Protein 5EL3 (pdb70)

Solvent-accessible surface area: 26254 Å² total

Radius of gyration: 23.72 Å; Cα contacts (8 Å, |Δi|>4): 677; chains: 4; bounding box: 62×64×63 Å

Secondary structure (DSSP, 8-state):
--EEEEEE--TTTSTTS-HHHHHH-TTS-HHHHHHHHHT---EESTT---HHHHHHHHHHT-GGGGGGGSPSEEEEEE-S-HHHHHH--HHHHHHGGGSS-S--/--TT---EEEEEE--TTT-TTS-HHHHHH-TTT-HHHHHHHHHT---EESTT---HHHHHHHHHHT-GGGGGGGSPSEEEEEE-S-HHHHHH--HHHHHHGGGGS----/--TT---EEEEEE--TTT-TTS-HHHHHH-GGGHHHHHHHHHHT---EESTT---HHHHHHHHHHT-GGGGGGGSPSEEEEEE-S-HHHHHH--HHHHHHHHHTSSS--/--TT---EEEEEE--TTSSSS--HHHHHH-GGGHHHHHHHHHHT---EESTT---HHHHHHHHHH--GGGGGGGSPSEEEEEE-S-HHHHHH--HHHHHHGGGSS----

Foldseek 3Di:
DKDKDKDAQPCVVPVPADLVCLCLDPVRCRVVVLCVVLQKDAWFEAPSPDNVVLVVLCVVPDPVNVRNPHHTTDMIMHDDPVVSRVSSVVSVVVCVVSRDDPDD/DDQAAKKDKDKDAQPCVVPVPDDLPCVCCPPVCVPVVVLCVVLVKHAWFEAPSPPNVVLVVLCVVPDPVNVRNPHHITDMIMHMGRVVSRVVSCSSVVVCVVSRDDDPD/DDQADKKDKDKDAQPCVVPVPFDLVCLCQDDVRVNVVVLCVVLVKHAWFEAPSDDNVVLVVLCVVPDPVNVRNHHHTIDMIMHMGRPVSRVVSVVSVVVVVVSSPRDND/DDQFDKKDKDWAAQDPPPDPDADLVCVCQDDVRVNVVVLCVVLVKDDKFEAPSPDNVVLVVLCVVPDPVNVRNPHHITDMIMHMGRVVSRVRSVSSVVVCVVSRDGDDD

GO terms:
  GO:0003723 RNA binding (F, IDA)
  GO:0005654 nucleoplasm (C, TAS)
  GO:0005515 protein binding (F, IPI)
  GO:0005654 nucleoplasm (C, IDA)
  GO:0042802 identical protein binding (F, IDA)
  GO:0032991 protein-containing complex (C, IDA)
  GO:0005634 nucleus (C, IMP)
  GO:0003723 RNA binding (F, HDA)
  GO:0019904 protein domain specific binding (F, IPI)

Structure (mmCIF, N/CA/C/O backbone):
data_5EL3
#
_entry.id   5EL3
#
_cell.length_a   57.120
_cell.length_b   85.920
_cell.length_c   59.070
_cell.angle_alpha   90.000
_cell.angle_beta   117.230
_cell.angle_gamma   90.000
#
_symmetry.space_group_name_H-M   'P 1 21 1'
#
loop_
_entity.id
_entity.type
_entity.pdbx_description
1 polymer 'KH domain-containing, RNA-binding, signal transduction-associated protein 3'
2 non-polymer 'SULFATE ION'
3 water water
#
loop_
_atom_site.group_PDB
_atom_site.id
_atom_site.type_symbol
_atom_site.label_atom_id
_atom_site.label_alt_id
_atom_site.label_comp_id
_atom_site.label_asym_id
_atom_site.label_entity_id
_atom_site.label_seq_id
_atom_site.pdbx_PDB_ins_code
_atom_site.Cartn_x
_atom_site.Cartn_y
_atom_site.Cartn_z
_atom_site.occupancy
_atom_site.B_iso_or_equiv
_atom_site.auth_seq_id
_atom_site.auth_comp_id
_atom_site.auth_asym_id
_atom_site.auth_atom_id
_atom_site.pdbx_PDB_model_num
ATOM 1 N N . ASN A 1 6 ? 5.921 54.599 -3.240 1.00 31.68 53 ASN A N 1
ATOM 2 C CA . ASN A 1 6 ? 4.765 53.821 -2.655 1.00 39.90 53 ASN A CA 1
ATOM 3 C C . ASN A 1 6 ? 5.085 52.987 -1.421 1.00 24.95 53 ASN A C 1
ATOM 4 O O . ASN A 1 6 ? 6.157 52.396 -1.318 1.00 26.97 53 ASN A O 1
ATOM 17 N N . LYS A 1 8 ? 3.172 50.492 2.033 1.00 17.17 55 LYS A N 1
ATOM 18 C CA . LYS A 1 8 ? 2.059 49.774 2.599 1.00 17.94 55 LYS A CA 1
ATOM 19 C C . LYS A 1 8 ? 1.795 50.317 3.994 1.00 17.73 55 LYS A C 1
ATOM 20 O O . LYS A 1 8 ? 2.721 50.580 4.798 1.00 20.21 55 LYS A O 1
ATOM 26 N N . LEU A 1 9 ? 0.508 50.472 4.286 1.00 16.70 56 LEU A N 1
ATOM 27 C CA . LEU A 1 9 ? 0.022 50.632 5.648 1.00 16.08 56 LEU A CA 1
ATOM 28 C C . LEU A 1 9 ? -0.999 49.588 5.966 1.00 18.72 56 LEU A C 1
ATOM 29 O O . LEU A 1 9 ? -1.740 49.115 5.098 1.00 18.34 56 LEU A O 1
ATOM 34 N N . GLY A 1 10 ? -1.054 49.260 7.256 1.00 16.54 57 GLY A N 1
ATOM 35 C CA . GLY A 1 10 ? -2.038 48.325 7.791 1.00 17.33 57 GLY A CA 1
ATOM 36 C C . GLY A 1 10 ? -2.519 48.774 9.149 1.00 19.28 57 GLY A C 1
ATOM 37 O O . GLY A 1 10 ? -1.708 49.235 10.003 1.00 19.70 57 GLY A O 1
ATOM 38 N N . GLN A 1 11 ? -3.821 48.655 9.418 1.00 15.38 58 GLN A N 1
ATOM 39 C CA . GLN A 1 11 ? -4.367 49.042 10.696 1.00 16.42 58 GLN A CA 1
ATOM 40 C C . GLN A 1 11 ? -5.521 48.113 11.067 1.00 16.01 58 GLN A C 1
ATOM 41 O O . GLN A 1 11 ? -6.499 47.988 10.278 1.00 17.00 58 GLN A O 1
ATOM 47 N N . LYS A 1 12 ? -5.384 47.493 12.194 1.00 15.58 59 LYS A N 1
ATOM 48 C CA . LYS A 1 12 ? -6.485 46.734 12.778 1.00 16.33 59 LYS A CA 1
ATOM 49 C C . LYS A 1 12 ? -7.473 47.628 13.411 1.00 14.60 59 LYS A C 1
ATOM 50 O O . LYS A 1 12 ? -7.139 48.584 14.164 1.00 18.51 59 LYS A O 1
ATOM 56 N N . VAL A 1 13 ? -8.771 47.313 13.235 1.00 15.75 60 VAL A N 1
ATOM 57 C CA . VAL A 1 13 ? -9.855 48.015 13.894 1.00 14.17 60 VAL A CA 1
ATOM 58 C C . VAL A 1 13 ? -10.750 46.971 14.644 1.00 14.67 60 VAL A C 1
ATOM 59 O O . VAL A 1 13 ? -11.345 46.091 14.027 1.00 16.10 60 VAL A O 1
ATOM 63 N N . LEU A 1 14 ? -10.812 47.098 15.951 1.00 19.38 61 LEU A N 1
ATOM 64 C CA . LEU A 1 14 ? -11.538 46.115 16.772 1.00 17.00 61 LEU A CA 1
ATOM 65 C C . LEU A 1 14 ? -12.985 46.073 16.414 1.00 19.82 61 LEU A C 1
ATOM 66 O O . LEU A 1 14 ? -13.621 47.130 16.338 1.00 20.22 61 LEU A O 1
ATOM 71 N N . ILE A 1 15 ? -13.545 44.855 16.249 1.00 18.52 62 ILE A N 1
ATOM 72 C CA . ILE A 1 15 ? -14.971 44.660 16.202 1.00 18.73 62 ILE A CA 1
ATOM 73 C C . ILE A 1 15 ? -15.353 44.301 17.670 1.00 21.09 62 ILE A C 1
ATOM 74 O O . ILE A 1 15 ? -14.875 43.294 18.214 1.00 21.77 62 ILE A O 1
ATOM 79 N N . PRO A 1 16 ? -16.118 45.181 18.378 1.00 19.18 63 PRO A N 1
ATOM 80 C CA . PRO A 1 16 ? -16.230 45.117 19.835 1.00 21.24 63 PRO A CA 1
ATOM 81 C C . PRO A 1 16 ? -17.215 44.075 20.292 1.00 21.96 63 PRO A C 1
ATOM 82 O O . PRO A 1 16 ? -18.241 44.389 20.926 1.00 19.49 63 PRO A O 1
ATOM 86 N N . VAL A 1 17 ? -16.865 42.818 20.049 1.00 21.52 64 VAL A N 1
ATOM 87 C CA . VAL A 1 17 ? -17.748 41.681 20.350 1.00 22.12 64 VAL A CA 1
ATOM 88 C C . VAL A 1 17 ? -17.941 41.559 21.846 1.00 24.29 64 VAL A C 1
ATOM 89 O O . VAL A 1 17 ? -19.078 41.372 22.273 1.00 25.68 64 VAL A O 1
ATOM 93 N N . LYS A 1 18 ? -16.900 41.689 22.647 1.00 24.84 65 LYS A N 1
ATOM 94 C CA . LYS A 1 18 ? -17.033 41.521 24.101 1.00 24.06 65 LYS A CA 1
ATOM 95 C C . LYS A 1 18 ? -17.938 42.529 24.695 1.00 22.66 65 LYS A C 1
ATOM 96 O O . LYS A 1 18 ? -18.779 42.215 25.587 1.00 28.50 65 LYS A O 1
ATOM 102 N N . GLN A 1 19 ? -17.828 43.737 24.177 1.00 24.39 66 GLN A N 1
ATOM 103 C CA . GLN A 1 19 ? -18.653 44.811 24.667 1.00 22.84 66 GLN A CA 1
ATOM 104 C C . GLN A 1 19 ? -20.120 44.690 24.277 1.00 25.94 66 GLN A C 1
ATOM 105 O O . GLN A 1 19 ? -20.983 45.036 25.080 1.00 25.29 66 GLN A O 1
ATOM 111 N N . PHE A 1 20 ? -20.394 44.105 23.092 1.00 23.30 67 PHE A N 1
ATOM 112 C CA . PHE A 1 20 ? -21.746 43.958 22.544 1.00 18.23 67 PHE A CA 1
ATOM 113 C C . PHE A 1 20 ? -21.912 42.566 21.994 1.00 24.68 67 PHE A C 1
ATOM 114 O O . PHE A 1 20 ? -21.978 42.354 20.767 1.00 21.11 67 PHE A O 1
ATOM 122 N N . PRO A 1 21 ? -22.022 41.569 22.875 1.00 20.44 68 PRO A N 1
ATOM 123 C CA . PRO A 1 21 ? -21.950 40.169 22.430 1.00 24.17 68 PRO A CA 1
ATOM 124 C C . PRO A 1 21 ? -23.150 39.646 21.669 1.00 22.09 68 PRO A C 1
ATOM 125 O O . PRO A 1 21 ? -23.093 38.569 21.079 1.00 31.46 68 PRO A O 1
ATOM 129 N N . LYS A 1 22 ? -24.239 40.401 21.673 1.00 25.09 69 LYS A N 1
ATOM 130 C CA . LYS A 1 22 ? -25.430 40.029 20.940 1.00 25.68 69 LYS A CA 1
ATOM 131 C C . LYS A 1 22 ? -25.599 40.736 19.590 1.00 23.21 69 LYS A C 1
ATOM 132 O O . LYS A 1 22 ? -26.515 40.385 18.848 1.00 26.35 69 LYS A O 1
ATOM 138 N N . PHE A 1 23 ? -24.738 41.703 19.255 1.00 17.29 70 PHE A N 1
ATOM 139 C CA . PHE A 1 23 ? -24.967 42.475 18.037 1.00 19.36 70 PHE A CA 1
ATOM 140 C C . PHE A 1 23 ? -24.300 41.773 16.866 1.00 18.54 70 PHE A C 1
ATOM 141 O O . PHE A 1 23 ? -23.127 41.408 16.981 1.00 18.20 70 PHE A O 1
ATOM 149 N N . ASN A 1 24 ? -24.999 41.623 15.748 1.00 17.53 71 ASN A N 1
ATOM 150 C CA . ASN A 1 24 ? -24.436 40.967 14.597 1.00 17.71 71 ASN A CA 1
ATOM 151 C C . ASN A 1 24 ? -23.563 41.939 13.791 1.00 15.40 71 ASN A C 1
ATOM 152 O O . ASN A 1 24 ? -23.950 42.451 12.738 1.00 16.16 71 ASN A O 1
ATOM 157 N N . PHE A 1 25 ? -22.334 42.150 14.252 1.00 15.96 72 PHE A N 1
ATOM 158 C CA . PHE A 1 25 ? -21.381 42.970 13.533 1.00 16.55 72 PHE A CA 1
ATOM 159 C C . PHE A 1 25 ? -21.018 42.501 12.110 1.00 15.08 72 PHE A C 1
ATOM 160 O O . PHE A 1 25 ? -20.887 43.322 11.214 1.00 15.11 72 PHE A O 1
ATOM 168 N N . VAL A 1 26 ? -20.863 41.210 11.976 1.00 14.97 73 VAL A N 1
ATOM 169 C CA . VAL A 1 26 ? -20.472 40.634 10.686 1.00 15.03 73 VAL A CA 1
ATOM 170 C C . VAL A 1 26 ? -21.593 40.925 9.695 1.00 15.98 73 VAL A C 1
ATOM 171 O O . VAL A 1 26 ? -21.358 41.452 8.632 1.00 17.08 73 VAL A O 1
ATOM 175 N N . GLY A 1 27 ? -22.848 40.708 10.100 1.00 16.41 74 GLY A N 1
ATOM 176 C CA . GLY A 1 27 ? -23.961 41.034 9.211 1.00 16.25 74 GLY A CA 1
ATOM 177 C C . GLY A 1 27 ? -24.083 42.527 8.883 1.00 16.20 74 GLY A C 1
ATOM 178 O O . GLY A 1 27 ? -24.461 42.910 7.755 1.00 18.51 74 GLY A O 1
ATOM 179 N N . LYS A 1 28 ? -23.767 43.366 9.840 1.00 16.75 75 LYS A N 1
ATOM 180 C CA . LYS A 1 28 ? -23.727 44.825 9.644 1.00 16.85 75 LYS A CA 1
ATOM 181 C C . LYS A 1 28 ? -22.658 45.222 8.630 1.00 15.91 75 LYS A C 1
ATOM 182 O O . LYS A 1 28 ? -22.883 46.051 7.738 1.00 17.32 75 LYS A O 1
ATOM 188 N N . LEU A 1 29 ? -21.490 44.618 8.747 1.00 16.65 76 LEU A N 1
ATOM 189 C CA . LEU A 1 29 ? -20.370 44.888 7.864 1.00 14.94 76 LEU A CA 1
ATOM 190 C C . LEU A 1 29 ? -20.599 44.431 6.458 1.00 16.81 76 LEU A C 1
ATOM 191 O O . LEU A 1 29 ? -20.260 45.120 5.492 1.00 17.84 76 LEU A O 1
ATOM 196 N N . LEU A 1 30 ? -21.181 43.257 6.324 1.00 14.39 77 LEU A N 1
ATOM 197 C CA . LEU A 1 30 ? -21.423 42.661 5.017 1.00 17.80 77 LEU A CA 1
ATOM 198 C C . LEU A 1 30 ? -22.668 43.157 4.330 1.00 17.54 77 LEU A C 1
ATOM 199 O O . LEU A 1 30 ? -22.761 43.144 3.094 1.00 18.20 77 LEU A O 1
ATOM 204 N N . GLY A 1 31 ? -23.652 43.600 5.116 1.00 17.13 78 GLY A N 1
ATOM 205 C CA . GLY A 1 31 ? -24.945 43.934 4.560 1.00 22.12 78 GLY A CA 1
ATOM 206 C C . GLY A 1 31 ? -25.731 42.682 4.142 1.00 19.89 78 GLY A C 1
ATOM 207 O O . GLY A 1 31 ? -25.225 41.554 4.114 1.00 23.67 78 GLY A O 1
ATOM 208 N N . PRO A 1 32 ? -27.009 42.883 3.813 1.00 22.68 79 PRO A N 1
ATOM 209 C CA . PRO A 1 32 ? -27.848 41.737 3.509 1.00 32.04 79 PRO A CA 1
ATOM 210 C C . PRO A 1 32 ? -27.426 40.964 2.250 1.00 37.86 79 PRO A C 1
ATOM 211 O O . PRO A 1 32 ? -27.670 39.760 2.174 1.00 31.62 79 PRO A O 1
ATOM 215 N N . ARG A 1 33 ? -26.715 41.600 1.318 1.00 21.20 80 ARG A N 1
ATOM 216 C CA . ARG A 1 33 ? -26.254 40.901 0.106 1.00 21.01 80 ARG A CA 1
ATOM 217 C C . ARG A 1 33 ? -24.803 40.365 0.131 1.00 19.16 80 ARG A C 1
ATOM 218 O O . ARG A 1 33 ? -24.305 39.787 -0.859 1.00 22.85 80 ARG A O 1
ATOM 226 N N . GLY A 1 34 ? -24.100 40.619 1.248 1.00 17.68 81 GLY A N 1
ATOM 227 C CA . GLY A 1 34 ? -22.710 40.331 1.384 1.00 16.82 81 GLY A CA 1
ATOM 228 C C . GLY A 1 34 ? -21.731 41.262 0.718 1.00 20.14 81 GLY A C 1
ATOM 229 O O . GLY A 1 34 ? -20.550 40.954 0.712 1.00 18.84 81 GLY A O 1
ATOM 230 N N . ASN A 1 35 ? -22.215 42.370 0.150 1.00 18.61 82 ASN A N 1
ATOM 231 C CA . ASN A 1 35 ? -21.424 43.258 -0.687 1.00 19.79 82 ASN A CA 1
ATOM 232 C C . ASN A 1 35 ? -20.820 44.474 -0.041 1.00 17.23 82 ASN A C 1
ATOM 233 O O . ASN A 1 35 ? -20.015 45.224 -0.632 1.00 18.68 82 ASN A O 1
ATOM 238 N N . SER A 1 36 ? -21.247 44.758 1.191 1.00 16.86 83 SER A N 1
ATOM 239 C CA . SER A 1 36 ? -21.109 46.113 1.705 1.00 17.74 83 SER A CA 1
ATOM 240 C C . SER A 1 36 ? -19.646 46.473 2.025 1.00 16.20 83 SER A C 1
ATOM 241 O O . SER A 1 36 ? -19.192 47.579 1.773 1.00 17.49 83 SER A O 1
ATOM 244 N N . LEU A 1 37 ? -18.899 45.527 2.585 1.00 16.03 84 LEU A N 1
ATOM 245 C CA . LEU A 1 37 ? -17.526 45.788 3.003 1.00 15.61 84 LEU A CA 1
ATOM 246 C C . LEU A 1 37 ? -16.661 45.859 1.695 1.00 16.22 84 LEU A C 1
ATOM 247 O O . LEU A 1 37 ? -15.768 46.727 1.569 1.00 17.26 84 LEU A O 1
ATOM 252 N N . LYS A 1 38 ? -16.910 44.980 0.746 1.00 15.72 85 LYS A N 1
ATOM 253 C CA . LYS A 1 38 ? -16.238 45.012 -0.548 1.00 17.67 85 LYS A CA 1
ATOM 254 C C . LYS A 1 38 ? -16.457 46.354 -1.286 1.00 17.08 85 LYS A C 1
ATOM 255 O O . LYS A 1 38 ? -15.522 47.006 -1.831 1.00 17.86 85 LYS A O 1
ATOM 261 N N . ARG A 1 39 ? -17.678 46.852 -1.185 1.00 15.89 86 ARG A N 1
ATOM 262 C CA . ARG A 1 39 ? -17.957 48.172 -1.770 1.00 19.56 86 ARG A CA 1
ATOM 263 C C . ARG A 1 39 ? -17.240 49.315 -1.032 1.00 15.09 86 ARG A C 1
ATOM 264 O O . ARG A 1 39 ? -16.681 50.240 -1.645 1.00 17.23 86 ARG A O 1
ATOM 272 N N . LEU A 1 40 ? -17.247 49.244 0.299 1.00 16.34 87 LEU A N 1
ATOM 273 C CA . LEU A 1 40 ? -16.615 50.283 1.111 1.00 17.10 87 LEU A CA 1
ATOM 274 C C . LEU A 1 40 ? -15.096 50.343 0.885 1.00 18.47 87 LEU A C 1
ATOM 275 O O . LEU A 1 40 ? -14.502 51.415 0.822 1.00 17.95 87 LEU A O 1
ATOM 280 N N . GLN A 1 41 ? -14.464 49.179 0.695 1.00 15.12 88 GLN A N 1
ATOM 281 C CA . GLN A 1 41 ? -13.035 49.155 0.441 1.00 15.83 88 GLN A CA 1
ATOM 282 C C . GLN A 1 41 ? -12.752 49.896 -0.881 1.00 16.10 88 GLN A C 1
ATOM 283 O O . GLN A 1 41 ? -11.807 50.680 -1.000 1.00 17.11 88 GLN A O 1
ATOM 289 N N . GLU A 1 42 ? -13.596 49.678 -1.902 1.00 16.53 89 GLU A N 1
ATOM 290 C CA . GLU A 1 42 ? -13.406 50.346 -3.168 1.00 16.91 89 GLU A CA 1
ATOM 291 C C . GLU A 1 42 ? -13.667 51.869 -3.079 1.00 18.61 89 GLU A C 1
ATOM 292 O O . GLU A 1 42 ? -12.950 52.648 -3.668 1.00 21.30 89 GLU A O 1
ATOM 298 N N . GLU A 1 43 ? -14.675 52.243 -2.327 1.00 16.98 90 GLU A N 1
ATOM 299 C CA . GLU A 1 43 ? -14.985 53.663 -2.129 1.00 22.49 90 GLU A CA 1
ATOM 300 C C . GLU A 1 43 ? -13.851 54.420 -1.438 1.00 20.37 90 GLU A C 1
ATOM 301 O O . GLU A 1 43 ? -13.666 55.634 -1.681 1.00 19.10 90 GLU A O 1
ATOM 307 N N . THR A 1 44 ? -13.118 53.741 -0.547 1.00 18.16 91 THR A N 1
ATOM 308 C CA . THR A 1 44 ? -12.037 54.367 0.208 1.00 15.77 91 THR A CA 1
ATOM 309 C C . THR A 1 44 ? -10.641 54.071 -0.325 1.00 16.47 91 THR A C 1
ATOM 310 O O . THR A 1 44 ? -9.602 54.566 0.181 1.00 18.84 91 THR A O 1
ATOM 314 N N . LEU A 1 45 ? -10.561 53.261 -1.384 1.00 16.47 92 LEU A N 1
ATOM 315 C CA . LEU A 1 45 ? -9.300 52.890 -2.041 1.00 16.55 92 LEU A CA 1
ATOM 316 C C . LEU A 1 45 ? -8.365 52.103 -1.116 1.00 17.11 92 LEU A C 1
ATOM 317 O O . LEU A 1 45 ? -7.154 52.240 -1.164 1.00 19.68 92 LEU A O 1
ATOM 322 N N . THR A 1 46 ? -8.969 51.221 -0.347 1.00 15.89 93 THR A N 1
ATOM 323 C CA . THR A 1 46 ? -8.268 50.360 0.601 1.00 16.20 93 THR A CA 1
ATOM 324 C C . THR A 1 46 ? -8.639 48.924 0.339 1.00 15.88 93 THR A C 1
ATOM 325 O O . THR A 1 46 ? -9.492 48.642 -0.513 1.00 16.38 93 THR A O 1
ATOM 329 N N . LYS A 1 47 ? -8.070 48.034 1.165 1.00 16.22 94 LYS A N 1
ATOM 330 C CA . LYS A 1 47 ? -8.498 46.656 1.235 1.00 16.85 94 LYS A CA 1
ATOM 331 C C . LYS A 1 47 ? -8.894 46.369 2.649 1.00 17.13 94 LYS A C 1
ATOM 332 O O . LYS A 1 47 ? -8.099 46.658 3.562 1.00 18.73 94 LYS A O 1
ATOM 346 N N A SER A 1 49 ? -10.551 43.431 5.357 0.54 18.27 96 SER A N 1
ATOM 347 N N B SER A 1 49 ? -10.610 43.477 5.402 0.46 15.15 96 SER A N 1
ATOM 348 C CA A SER A 1 49 ? -10.795 41.999 5.576 0.54 21.17 96 SER A CA 1
ATOM 349 C CA B SER A 1 49 ? -10.822 42.104 5.669 0.46 13.76 96 SER A CA 1
ATOM 350 C C A SER A 1 49 ? -11.196 41.791 7.027 0.54 16.64 96 SER A C 1
ATOM 351 C C B SER A 1 49 ? -11.237 41.845 7.053 0.46 15.88 96 SER A C 1
ATOM 352 O O A SER A 1 49 ? -10.710 42.487 7.893 0.54 19.96 96 SER A O 1
ATOM 353 O O B SER A 1 49 ? -10.715 42.488 7.908 0.46 17.81 96 SER A O 1
ATOM 358 N N . ILE A 1 50 ? -12.129 40.886 7.257 1.00 15.69 97 ILE A N 1
ATOM 359 C CA . ILE A 1 50 ? -12.553 40.526 8.577 1.00 16.15 97 ILE A CA 1
ATOM 360 C C . ILE A 1 50 ? -11.699 39.316 8.997 1.00 15.02 97 ILE A C 1
ATOM 361 O O . ILE A 1 50 ? -11.688 38.263 8.334 1.00 17.38 97 ILE A O 1
ATOM 366 N N . LEU A 1 51 ? -10.955 39.507 10.107 1.00 14.61 98 LEU A N 1
ATOM 367 C CA . LEU A 1 51 ? -9.924 38.581 10.575 1.00 16.00 98 LEU A CA 1
ATOM 368 C C . LEU A 1 51 ? -10.076 38.397 12.086 1.00 15.23 98 LEU A C 1
ATOM 369 O O . LEU A 1 51 ? -10.938 39.022 12.708 1.00 15.31 98 LEU A O 1
ATOM 374 N N . GLY A 1 52 ? -9.369 37.451 12.657 1.00 15.82 99 GLY A N 1
ATOM 375 C CA . GLY A 1 52 ? -9.425 37.230 14.073 1.00 14.23 99 GLY A CA 1
ATOM 376 C C . GLY A 1 52 ? -10.394 36.144 14.494 1.00 16.40 99 GLY A C 1
ATOM 377 O O . GLY A 1 52 ? -11.056 35.471 13.697 1.00 17.08 99 GLY A O 1
ATOM 378 N N . LYS A 1 53 ? -10.497 35.949 15.806 1.00 16.63 100 LYS A N 1
ATOM 379 C CA . LYS A 1 53 ? -11.357 34.925 16.341 1.00 19.03 100 LYS A CA 1
ATOM 380 C C . LYS A 1 53 ? -12.818 35.138 15.939 1.00 19.64 100 LYS A C 1
ATOM 381 O O . LYS A 1 53 ? -13.410 36.214 16.140 1.00 21.14 100 LYS A O 1
ATOM 387 N N . GLY A 1 54 ? -13.412 34.080 15.438 1.00 18.95 101 GLY A N 1
ATOM 388 C CA . GLY A 1 54 ? -14.769 34.069 14.919 1.00 22.06 101 GLY A CA 1
ATOM 389 C C . GLY A 1 54 ? -14.907 34.444 13.459 1.00 18.55 101 GLY A C 1
ATOM 390 O O . GLY A 1 54 ? -16.035 34.586 12.932 1.00 21.23 101 GLY A O 1
ATOM 391 N N . SER A 1 55 ? -13.782 34.702 12.782 1.00 16.11 102 SER A N 1
ATOM 392 C CA . SER A 1 55 ? -13.836 35.173 11.373 1.00 17.35 102 SER A CA 1
ATOM 393 C C . SER A 1 55 ? -13.978 34.048 10.325 1.00 18.91 102 SER A C 1
ATOM 394 O O . SER A 1 55 ? -14.228 34.351 9.178 1.00 17.78 102 SER A O 1
ATOM 405 N N . ARG A 1 57 ? -16.188 30.648 9.101 1.00 18.62 104 ARG A N 1
ATOM 406 C CA . ARG A 1 57 ? -17.553 30.146 9.278 1.00 20.07 104 ARG A CA 1
ATOM 407 C C . ARG A 1 57 ? -17.665 28.913 10.148 1.00 24.96 104 ARG A C 1
ATOM 408 O O . ARG A 1 57 ? -18.642 28.798 10.920 1.00 25.01 104 ARG A O 1
ATOM 416 N N . ASP A 1 58 ? -16.656 28.036 10.135 1.00 23.25 105 ASP A N 1
ATOM 417 C CA . ASP A 1 58 ? -16.685 26.801 10.852 1.00 23.18 105 ASP A CA 1
ATOM 418 C C . ASP A 1 58 ? -15.719 26.923 12.054 1.00 22.85 105 ASP A C 1
ATOM 419 O O . ASP A 1 58 ? -14.505 27.044 11.894 1.00 23.31 105 ASP A O 1
ATOM 424 N N . LYS A 1 59 ? -16.269 26.891 13.256 1.00 23.49 106 LYS A N 1
ATOM 425 C CA . LYS A 1 59 ? -15.503 27.091 14.473 1.00 25.20 106 LYS A CA 1
ATOM 426 C C . LYS A 1 59 ? -14.431 26.028 14.698 1.00 22.24 106 LYS A C 1
ATOM 427 O O . LYS A 1 59 ? -13.305 26.344 15.172 1.00 23.09 106 LYS A O 1
ATOM 433 N N . ALA A 1 60 ? -14.759 24.778 14.374 1.00 23.84 107 ALA A N 1
ATOM 434 C CA . ALA A 1 60 ? -13.818 23.698 14.554 1.00 22.51 107 ALA A CA 1
ATOM 435 C C . ALA A 1 60 ? -12.619 23.808 13.622 1.00 24.26 107 ALA A C 1
ATOM 436 O O . ALA A 1 60 ? -11.464 23.613 14.042 1.00 25.79 107 ALA A O 1
ATOM 438 N N . LYS A 1 61 ? -12.871 24.130 12.351 1.00 22.56 108 LYS A N 1
ATOM 439 C CA . LYS A 1 61 ? -11.800 24.358 11.406 1.00 20.64 108 LYS A CA 1
ATOM 440 C C . LYS A 1 61 ? -10.943 25.517 11.840 1.00 21.75 108 LYS A C 1
ATOM 441 O O . LYS A 1 61 ? -9.720 25.455 11.739 1.00 21.11 108 LYS A O 1
ATOM 447 N N . GLU A 1 62 ? -11.589 26.593 12.343 1.00 20.58 109 GLU A N 1
ATOM 448 C CA . GLU A 1 62 ? -10.862 27.767 12.823 1.00 19.30 109 GLU A CA 1
ATOM 449 C C . GLU A 1 62 ? -9.860 27.385 13.912 1.00 20.56 109 GLU A C 1
ATOM 450 O O . GLU A 1 62 ? -8.691 27.797 13.863 1.00 19.85 109 GLU A O 1
ATOM 456 N N . GLU A 1 63 ? -10.296 26.573 14.867 1.00 20.82 110 GLU A N 1
ATOM 457 C CA . GLU A 1 63 ? -9.410 26.108 15.907 1.00 20.30 110 GLU A CA 1
ATOM 458 C C . GLU A 1 63 ? -8.282 25.245 15.374 1.00 20.94 110 GLU A C 1
ATOM 459 O O . GLU A 1 63 ? -7.138 25.381 15.804 1.00 22.83 110 GLU A O 1
ATOM 465 N N . GLU A 1 64 ? -8.586 24.394 14.392 1.00 21.65 111 GLU A N 1
ATOM 466 C CA . GLU A 1 64 ? -7.535 23.594 13.784 1.00 23.43 111 GLU A CA 1
ATOM 467 C C . GLU A 1 64 ? -6.506 24.478 13.112 1.00 21.31 111 GLU A C 1
ATOM 468 O O . GLU A 1 64 ? -5.298 24.232 13.209 1.00 24.01 111 GLU A O 1
ATOM 474 N N . LEU A 1 65 ? -6.985 25.468 12.390 1.00 20.95 112 LEU A N 1
ATOM 475 C CA . LEU A 1 65 ? -6.069 26.358 11.667 1.00 21.79 112 LEU A CA 1
ATOM 476 C C . LEU A 1 65 ? -5.199 27.168 12.618 1.00 20.51 112 LEU A C 1
ATOM 477 O O . LEU A 1 65 ? -3.977 27.377 12.390 1.00 20.75 112 LEU A O 1
ATOM 482 N N . ARG A 1 66 ? -5.809 27.645 13.689 1.00 22.51 113 ARG A N 1
ATOM 483 C CA . ARG A 1 66 ? -5.069 28.377 14.732 1.00 21.81 113 ARG A CA 1
ATOM 484 C C . ARG A 1 66 ? -4.023 27.453 15.354 1.00 23.59 113 ARG A C 1
ATOM 485 O O . ARG A 1 66 ? -2.874 27.854 15.475 1.00 25.81 113 ARG A O 1
ATOM 493 N N . LYS A 1 67 ? -4.380 26.198 15.657 1.00 22.22 114 LYS A N 1
ATOM 494 C CA . LYS A 1 67 ? -3.443 25.244 16.238 1.00 22.93 114 LYS A CA 1
ATOM 495 C C . LYS A 1 67 ? -2.348 24.765 15.283 1.00 32.46 114 LYS A C 1
ATOM 496 O O . LYS A 1 67 ? -1.273 24.342 15.742 1.00 31.83 114 LYS A O 1
ATOM 502 N N . SER A 1 68 ? -2.577 24.877 13.969 1.00 24.95 115 SER A N 1
ATOM 503 C CA . SER A 1 68 ? -1.599 24.472 12.933 1.00 26.34 115 SER A CA 1
ATOM 504 C C . SER A 1 68 ? -0.284 25.233 13.070 1.00 24.67 115 SER A C 1
ATOM 505 O O . SER A 1 68 ? 0.761 24.726 12.722 1.00 29.14 115 SER A O 1
ATOM 508 N N . GLY A 1 69 ? -0.369 26.485 13.523 1.00 23.91 116 GLY A N 1
ATOM 509 C CA . GLY A 1 69 ? 0.785 27.356 13.657 1.00 26.85 116 GLY A CA 1
ATOM 510 C C . GLY A 1 69 ? 1.255 27.951 12.346 1.00 24.50 116 GLY A C 1
ATOM 511 O O . GLY A 1 69 ? 2.324 28.582 12.317 1.00 23.61 116 GLY A O 1
ATOM 512 N N . GLU A 1 70 ? 0.507 27.775 11.248 1.00 21.86 117 GLU A N 1
ATOM 513 C CA . GLU A 1 70 ? 0.925 28.358 9.989 1.00 21.93 117 GLU A CA 1
ATOM 514 C C . GLU A 1 70 ? 0.782 29.846 10.111 1.00 19.73 117 GLU A C 1
ATOM 515 O O . GLU A 1 70 ? -0.200 30.379 10.658 1.00 19.92 117 GLU A O 1
ATOM 521 N N . ALA A 1 71 ? 1.744 30.591 9.540 1.00 20.30 118 ALA A N 1
ATOM 522 C CA . ALA A 1 71 ? 1.739 32.055 9.645 1.00 17.47 118 ALA A CA 1
ATOM 523 C C . ALA A 1 71 ? 0.502 32.755 9.103 1.00 15.31 118 ALA A C 1
ATOM 524 O O . ALA A 1 71 ? 0.079 33.788 9.595 1.00 17.61 118 ALA A O 1
ATOM 526 N N . LYS A 1 72 ? -0.074 32.190 8.017 1.00 17.78 119 LYS A N 1
ATOM 527 C CA . LYS A 1 72 ? -1.244 32.750 7.404 1.00 19.89 119 LYS A CA 1
ATOM 528 C C . LYS A 1 72 ? -2.444 32.749 8.335 1.00 20.42 119 LYS A C 1
ATOM 529 O O . LYS A 1 72 ? -3.451 33.422 8.033 1.00 21.79 119 LYS A O 1
ATOM 535 N N . TYR A 1 73 ? -2.369 31.997 9.424 1.00 18.82 120 TYR A N 1
ATOM 536 C CA . TYR A 1 73 ? -3.484 31.945 10.429 1.00 20.36 120 TYR A CA 1
ATOM 537 C C . TYR A 1 73 ? -3.164 32.558 11.745 1.00 20.15 120 TYR A C 1
ATOM 538 O O . TYR A 1 73 ? -3.918 32.407 12.685 1.00 19.75 120 TYR A O 1
ATOM 547 N N . PHE A 1 74 ? -2.018 33.205 11.852 1.00 18.33 121 PHE A N 1
ATOM 548 C CA . PHE A 1 74 ? -1.683 33.844 13.123 1.00 15.90 121 PHE A CA 1
ATOM 549 C C . PHE A 1 74 ? -2.787 34.794 13.545 1.00 17.74 121 PHE A C 1
ATOM 550 O O . PHE A 1 74 ? -2.977 35.002 14.760 1.00 18.50 121 PHE A O 1
ATOM 558 N N . HIS A 1 75 ? -3.465 35.450 12.588 1.00 16.59 122 HIS A N 1
ATOM 559 C CA . HIS A 1 75 ? -4.541 36.395 12.914 1.00 16.32 122 HIS A CA 1
ATOM 560 C C . HIS A 1 75 ? -5.626 35.784 13.777 1.00 16.23 122 HIS A C 1
ATOM 561 O O . HIS A 1 75 ? -6.305 36.502 14.477 1.00 17.04 122 HIS A O 1
ATOM 568 N N . LEU A 1 76 ? -5.833 34.482 13.669 1.00 16.13 123 LEU A N 1
ATOM 569 C CA . LEU A 1 76 ? -6.881 33.797 14.417 1.00 17.81 123 LEU A CA 1
ATOM 570 C C . LEU A 1 76 ? -6.676 33.853 15.930 1.00 16.57 123 LEU A C 1
ATOM 571 O O . LEU A 1 76 ? -7.607 33.531 16.669 1.00 20.16 123 LEU A O 1
ATOM 576 N N . ASN A 1 77 ? -5.481 34.215 16.376 1.00 18.32 124 ASN A N 1
ATOM 577 C CA . ASN A 1 77 ? -5.200 34.410 17.809 1.00 18.93 124 ASN A CA 1
ATOM 578 C C . ASN A 1 77 ? -5.631 35.787 18.286 1.00 19.51 124 ASN A C 1
ATOM 579 O O . ASN A 1 77 ? -5.680 35.995 19.517 1.00 20.48 124 ASN A O 1
ATOM 584 N N . ASP A 1 78 ? -5.960 36.723 17.395 1.00 19.68 125 ASP A N 1
ATOM 585 C CA . ASP A 1 78 ? -6.415 38.093 17.790 1.00 18.37 125 ASP A CA 1
ATOM 586 C C . ASP A 1 78 ? -7.906 38.135 17.946 1.00 18.11 125 ASP A C 1
ATOM 587 O O . ASP A 1 78 ? -8.607 37.267 17.431 1.00 20.24 125 ASP A O 1
ATOM 592 N N . ASP A 1 79 ? -8.411 39.174 18.632 1.00 19.09 126 ASP A N 1
ATOM 593 C CA . ASP A 1 79 ? -9.855 39.405 18.685 1.00 18.57 126 ASP A CA 1
ATOM 594 C C . ASP A 1 79 ? -10.365 39.740 17.267 1.00 17.04 126 ASP A C 1
ATOM 595 O O . ASP A 1 79 ? -9.598 40.196 16.413 1.00 18.23 126 ASP A O 1
ATOM 600 N N . LEU A 1 80 ? -11.637 39.469 17.049 1.00 18.13 127 LEU A N 1
ATOM 601 C CA . LEU A 1 80 ? -12.260 39.764 15.765 1.00 15.50 127 LEU A CA 1
ATOM 602 C C . LEU A 1 80 ? -12.025 41.251 15.412 1.00 16.87 127 LEU A C 1
ATOM 603 O O . LEU A 1 80 ? -12.176 42.144 16.277 1.00 16.84 127 LEU A O 1
ATOM 608 N N . HIS A 1 81 ? -11.615 41.506 14.188 1.00 15.55 128 HIS A N 1
ATOM 609 C CA . HIS A 1 81 ? -11.259 42.836 13.752 1.00 15.01 128 HIS A CA 1
ATOM 610 C C . HIS A 1 81 ? -11.418 43.006 12.265 1.00 16.13 128 HIS A C 1
ATOM 611 O O . HIS A 1 81 ? -11.441 41.994 11.542 1.00 16.04 128 HIS A O 1
ATOM 618 N N . VAL A 1 82 ? -11.459 44.259 11.820 1.00 15.89 129 VAL A N 1
ATOM 619 C CA . VAL A 1 82 ? -11.294 44.569 10.413 1.00 15.78 129 VAL A CA 1
ATOM 620 C C . VAL A 1 82 ? -9.832 44.985 10.251 1.00 15.84 129 VAL A C 1
ATOM 621 O O . VAL A 1 82 ? -9.331 45.855 10.954 1.00 17.82 129 VAL A O 1
ATOM 625 N N . LEU A 1 83 ? -9.134 44.367 9.327 1.00 14.53 130 LEU A N 1
ATOM 626 C CA . LEU A 1 83 ? -7.784 44.839 8.933 1.00 14.41 130 LEU A CA 1
ATOM 627 C C . LEU A 1 83 ? -7.945 45.712 7.694 1.00 15.80 130 LEU A C 1
ATOM 628 O O . LEU A 1 83 ? -8.456 45.199 6.705 1.00 16.08 130 LEU A O 1
ATOM 633 N N . ILE A 1 84 ? -7.510 46.972 7.771 1.00 15.19 131 ILE A N 1
ATOM 634 C CA . ILE A 1 84 ? -7.554 47.879 6.651 1.00 15.68 131 ILE A CA 1
ATOM 635 C C . ILE A 1 84 ? -6.110 47.996 6.168 1.00 15.99 131 ILE A C 1
ATOM 636 O O . ILE A 1 84 ? -5.217 48.322 6.943 1.00 18.34 131 ILE A O 1
ATOM 641 N N . GLU A 1 85 ? -5.917 47.706 4.924 1.00 16.32 132 GLU A N 1
ATOM 642 C CA . GLU A 1 85 ? -4.577 47.822 4.295 1.00 16.79 132 GLU A CA 1
ATOM 643 C C . GLU A 1 85 ? -4.647 48.751 3.131 1.00 16.35 132 GLU A C 1
ATOM 644 O O . GLU A 1 85 ? -5.694 48.869 2.471 1.00 17.32 132 GLU A O 1
ATOM 650 N N A VAL A 1 86 ? -3.516 49.400 2.843 0.58 17.74 133 VAL A N 1
ATOM 651 N N B VAL A 1 86 ? -3.527 49.405 2.829 0.42 19.33 133 VAL A N 1
ATOM 652 C CA A VAL A 1 86 ? -3.426 50.361 1.761 0.58 16.10 133 VAL A CA 1
ATOM 653 C CA B VAL A 1 86 ? -3.459 50.284 1.669 0.42 20.80 133 VAL A CA 1
ATOM 654 C C A VAL A 1 86 ? -2.044 50.301 1.137 0.58 16.88 133 VAL A C 1
ATOM 655 C C B VAL A 1 86 ? -2.047 50.298 1.124 0.42 18.55 133 VAL A C 1
ATOM 656 O O A VAL A 1 86 ? -1.080 50.093 1.857 0.58 17.97 133 VAL A O 1
ATOM 657 O O B VAL A 1 86 ? -1.084 50.083 1.859 0.42 17.41 133 VAL A O 1
ATOM 664 N N . PHE A 1 87 ? -1.934 50.508 -0.183 1.00 19.82 134 PHE A N 1
ATOM 665 C CA . PHE A 1 87 ? -0.626 50.625 -0.854 1.00 20.19 134 PHE A CA 1
ATOM 666 C C . PHE A 1 87 ? -0.712 51.806 -1.814 1.00 18.29 134 PHE A C 1
ATOM 667 O O . PHE A 1 87 ? -1.419 51.761 -2.811 1.00 21.24 134 PHE A O 1
ATOM 675 N N . ALA A 1 88 ? 0.048 52.829 -1.527 1.00 18.29 135 ALA A N 1
ATOM 676 C CA . ALA A 1 88 ? -0.001 54.111 -2.237 1.00 19.20 135 ALA A CA 1
ATOM 677 C C . ALA A 1 88 ? 1.172 54.981 -1.821 1.00 21.09 135 ALA A C 1
ATOM 678 O O . ALA A 1 88 ? 1.868 54.656 -0.880 1.00 20.59 135 ALA A O 1
ATOM 680 N N . PRO A 1 89 ? 1.394 56.114 -2.536 1.00 20.83 136 PRO A N 1
ATOM 681 C CA . PRO A 1 89 ? 2.438 57.006 -2.059 1.00 19.78 136 PRO A CA 1
ATOM 682 C C . PRO A 1 89 ? 2.086 57.490 -0.649 1.00 20.30 136 PRO A C 1
ATOM 683 O O . PRO A 1 89 ? 0.905 57.543 -0.343 1.00 18.24 136 PRO A O 1
ATOM 687 N N . PRO A 1 90 ? 3.104 57.797 0.172 1.00 20.67 137 PRO A N 1
ATOM 688 C CA . PRO A 1 90 ? 2.854 58.083 1.628 1.00 20.03 137 PRO A CA 1
ATOM 689 C C . PRO A 1 90 ? 1.680 59.047 1.919 1.00 19.89 137 PRO A C 1
ATOM 690 O O . PRO A 1 90 ? 0.772 58.688 2.664 1.00 18.49 137 PRO A O 1
ATOM 694 N N . ALA A 1 91 ? 1.680 60.251 1.322 1.00 18.46 138 ALA A N 1
ATOM 695 C CA . ALA A 1 91 ? 0.614 61.206 1.655 1.00 18.78 138 ALA A CA 1
ATOM 696 C C . ALA A 1 91 ? -0.767 60.629 1.352 1.00 20.79 138 ALA A C 1
ATOM 697 O O . ALA A 1 91 ? -1.717 60.734 2.104 1.00 20.20 138 ALA A O 1
ATOM 699 N N . GLU A 1 92 ? -0.865 59.980 0.195 1.00 16.67 139 GLU A N 1
ATOM 700 C CA . GLU A 1 92 ? -2.104 59.337 -0.202 1.00 20.88 139 GLU A CA 1
ATOM 701 C C . GLU A 1 92 ? -2.485 58.098 0.615 1.00 17.01 139 GLU A C 1
ATOM 702 O O . GLU A 1 92 ? -3.661 57.844 0.974 1.00 17.58 139 GLU A O 1
ATOM 708 N N . ALA A 1 93 ? -1.504 57.275 0.961 1.00 17.03 140 ALA A N 1
ATOM 709 C CA . ALA A 1 93 ? -1.735 56.122 1.834 1.00 16.50 140 ALA A CA 1
ATOM 710 C C . ALA A 1 93 ? -2.353 56.523 3.178 1.00 17.65 140 ALA A C 1
ATOM 711 O O . ALA A 1 93 ? -3.363 55.933 3.621 1.00 17.92 140 ALA A O 1
ATOM 713 N N . TYR A 1 94 ? -1.778 57.570 3.806 1.00 16.56 141 TYR A N 1
ATOM 714 C CA . TYR A 1 94 ? -2.303 57.996 5.061 1.00 15.37 141 TYR A CA 1
ATOM 715 C C . TYR A 1 94 ? -3.704 58.613 4.895 1.00 17.24 141 TYR A C 1
ATOM 716 O O . TYR A 1 94 ? -4.619 58.380 5.719 1.00 16.08 141 TYR A O 1
ATOM 725 N N . ALA A 1 95 ? -3.897 59.407 3.836 1.00 15.40 142 ALA A N 1
ATOM 726 C CA . ALA A 1 95 ? -5.229 59.990 3.605 1.00 18.29 142 ALA A CA 1
ATOM 727 C C . ALA A 1 95 ? -6.316 58.952 3.388 1.00 19.03 142 ALA A C 1
ATOM 728 O O . ALA A 1 95 ? -7.402 59.056 3.935 1.00 18.58 142 ALA A O 1
ATOM 730 N N . ARG A 1 96 ? -5.985 57.925 2.601 1.00 16.05 143 ARG A N 1
ATOM 731 C CA . ARG A 1 96 ? -6.922 56.848 2.366 1.00 17.17 143 ARG A CA 1
ATOM 732 C C . ARG A 1 96 ? -7.285 56.121 3.687 1.00 18.02 143 ARG A C 1
ATOM 733 O O . ARG A 1 96 ? -8.443 55.796 3.912 1.00 16.47 143 ARG A O 1
ATOM 749 N N . GLY A 1 98 ? -7.167 57.351 6.769 1.00 15.80 145 GLY A N 1
ATOM 750 C CA . GLY A 1 98 ? -8.007 58.213 7.565 1.00 17.99 145 GLY A CA 1
ATOM 751 C C . GLY A 1 98 ? -9.466 58.149 7.115 1.00 20.80 145 GLY A C 1
ATOM 752 O O . GLY A 1 98 ? -10.372 58.099 7.926 1.00 17.44 145 GLY A O 1
ATOM 753 N N . HIS A 1 99 ? -9.680 58.216 5.795 1.00 16.36 146 HIS A N 1
ATOM 754 C CA . HIS A 1 99 ? -10.999 58.124 5.199 1.00 20.06 146 HIS A CA 1
ATOM 755 C C . HIS A 1 99 ? -11.667 56.776 5.558 1.00 17.28 146 HIS A C 1
ATOM 756 O O . HIS A 1 99 ? -12.822 56.756 5.984 1.00 18.17 146 HIS A O 1
ATOM 763 N N . ALA A 1 100 ? -10.961 55.675 5.343 1.00 14.78 147 ALA A N 1
ATOM 764 C CA . ALA A 1 100 ? -11.470 54.381 5.663 1.00 15.45 147 ALA A CA 1
ATOM 765 C C . ALA A 1 100 ? -11.833 54.254 7.129 1.00 17.34 147 ALA A C 1
ATOM 766 O O . ALA A 1 100 ? -12.903 53.695 7.441 1.00 15.34 147 ALA A O 1
ATOM 768 N N . LEU A 1 101 ? -10.999 54.795 8.007 1.00 16.46 148 LEU A N 1
ATOM 769 C CA . LEU A 1 101 ? -11.264 54.727 9.428 1.00 16.66 148 LEU A CA 1
ATOM 770 C C . LEU A 1 101 ? -12.514 55.527 9.777 1.00 17.41 148 LEU A C 1
ATOM 771 O O . LEU A 1 101 ? -13.301 55.139 10.653 1.00 18.75 148 LEU A O 1
ATOM 776 N N . GLU A 1 102 ? -12.718 56.674 9.168 1.00 15.84 149 GLU A N 1
ATOM 777 C CA . GLU A 1 102 ? -13.962 57.391 9.403 1.00 17.33 149 GLU A CA 1
ATOM 778 C C . GLU A 1 102 ? -15.181 56.639 8.898 1.00 19.96 149 GLU A C 1
ATOM 779 O O . GLU A 1 102 ? -16.195 56.580 9.609 1.00 20.47 149 GLU A O 1
ATOM 785 N N . GLU A 1 103 ? -15.089 56.067 7.691 1.00 16.90 150 GLU A N 1
ATOM 786 C CA . GLU A 1 103 ? -16.220 55.355 7.083 1.00 16.70 150 GLU A CA 1
ATOM 787 C C . GLU A 1 103 ? -16.601 54.073 7.780 1.00 17.43 150 GLU A C 1
ATOM 788 O O . GLU A 1 103 ? -17.769 53.701 7.755 1.00 20.37 150 GLU A O 1
ATOM 794 N N . ILE A 1 104 ? -15.647 53.394 8.409 1.00 17.56 151 ILE A N 1
ATOM 795 C CA . ILE A 1 104 ? -15.945 52.132 9.047 1.00 15.35 151 ILE A CA 1
ATOM 796 C C . ILE A 1 104 ? -16.671 52.324 10.366 1.00 17.50 151 ILE A C 1
ATOM 797 O O . ILE A 1 104 ? -17.307 51.363 10.864 1.00 18.23 151 ILE A O 1
ATOM 802 N N . LYS A 1 105 ? -16.593 53.507 10.971 1.00 16.95 152 LYS A N 1
ATOM 803 C CA . LYS A 1 105 ? -17.112 53.708 12.331 1.00 18.27 152 LYS A CA 1
ATOM 804 C C . LYS A 1 105 ? -18.527 53.197 12.499 1.00 18.24 152 LYS A C 1
ATOM 805 O O . LYS A 1 105 ? -18.855 52.547 13.494 1.00 18.46 152 LYS A O 1
ATOM 811 N N . LYS A 1 106 ? -19.383 53.553 11.547 1.00 19.34 153 LYS A N 1
ATOM 812 C CA . LYS A 1 106 ? -20.826 53.258 11.723 1.00 18.79 153 LYS A CA 1
ATOM 813 C C . LYS A 1 106 ? -21.126 51.786 11.722 1.00 20.32 153 LYS A C 1
ATOM 814 O O . LYS A 1 106 ? -22.209 51.388 12.135 1.00 23.60 153 LYS A O 1
ATOM 820 N N . PHE A 1 107 ? -20.221 50.980 11.199 1.00 17.11 154 PHE A N 1
ATOM 821 C CA . PHE A 1 107 ? -20.445 49.571 11.149 1.00 17.15 154 PHE A CA 1
ATOM 822 C C . PHE A 1 107 ? -19.974 48.867 12.386 1.00 19.34 154 PHE A C 1
ATOM 823 O O . PHE A 1 107 ? -20.252 47.676 12.511 1.00 23.32 154 PHE A O 1
ATOM 831 N N . LEU A 1 108 ? -19.303 49.560 13.299 1.00 19.29 155 LEU A N 1
ATOM 832 C CA . LEU A 1 108 ? -18.685 48.996 14.487 1.00 19.01 155 LEU A CA 1
ATOM 833 C C . LEU A 1 108 ? -19.287 49.381 15.841 1.00 20.56 155 LEU A C 1
ATOM 834 O O . LEU A 1 108 ? -18.675 49.200 16.897 1.00 25.38 155 LEU A O 1
ATOM 839 N N . ILE A 1 109 ? -20.476 49.918 15.775 1.00 20.71 156 ILE A N 1
ATOM 840 C CA . ILE A 1 109 ? -21.280 50.082 16.957 1.00 24.01 156 ILE A CA 1
ATOM 841 C C . ILE A 1 109 ? -22.679 49.590 16.653 1.00 22.03 156 ILE A C 1
ATOM 842 O O . ILE A 1 109 ? -23.141 49.645 15.485 1.00 24.52 156 ILE A O 1
ATOM 847 N N . PRO A 1 110 ? -23.367 49.094 17.681 1.00 17.58 157 PRO A N 1
ATOM 848 C CA . PRO A 1 110 ? -24.725 48.653 17.370 1.00 18.86 157 PRO A CA 1
ATOM 849 C C . PRO A 1 110 ? -25.605 49.783 16.950 1.00 17.50 157 PRO A C 1
ATOM 850 O O . PRO A 1 110 ? -25.434 50.912 17.391 1.00 20.97 157 PRO A O 1
ATOM 854 N N . ASP A 1 111 ? -26.585 49.449 16.102 1.00 17.30 158 ASP A N 1
ATOM 855 C CA . ASP A 1 111 ? -27.586 50.424 15.662 1.00 18.92 158 ASP A CA 1
ATOM 856 C C . ASP A 1 111 ? -28.972 50.257 16.328 1.00 17.66 158 ASP A C 1
ATOM 857 O O . ASP A 1 111 ? -29.975 50.858 15.925 1.00 18.93 158 ASP A O 1
ATOM 862 N N . TYR A 1 112 ? -29.018 49.461 17.415 1.00 16.24 159 TYR A N 1
ATOM 863 C CA . TYR A 1 112 ? -30.142 49.390 18.266 1.00 16.45 159 TYR A CA 1
ATOM 864 C C . TYR A 1 112 ? -29.576 49.000 19.655 1.00 18.30 159 TYR A C 1
ATOM 865 O O . TYR A 1 112 ? -28.445 48.540 19.696 1.00 19.16 159 TYR A O 1
ATOM 874 N N A ASN A 1 113 ? -30.357 49.222 20.701 0.48 19.30 160 ASN A N 1
ATOM 875 N N B ASN A 1 113 ? -30.371 49.132 20.700 0.52 19.85 160 ASN A N 1
ATOM 876 C CA A ASN A 1 113 ? -30.018 48.793 22.065 0.48 18.96 160 ASN A CA 1
ATOM 877 C CA B ASN A 1 113 ? -29.958 48.752 22.054 0.52 18.03 160 ASN A CA 1
ATOM 878 C C A ASN A 1 113 ? -30.825 47.553 22.420 0.48 24.36 160 ASN A C 1
ATOM 879 C C B ASN A 1 113 ? -30.694 47.459 22.463 0.52 26.13 160 ASN A C 1
ATOM 880 O O A ASN A 1 113 ? -31.918 47.674 22.968 0.48 16.54 160 ASN A O 1
ATOM 881 O O B ASN A 1 113 ? -30.156 46.343 22.381 0.52 17.06 160 ASN A O 1
ATOM 890 N N . GLY B 1 1 ? -6.662 48.112 16.990 1.00 33.92 48 GLY B N 1
ATOM 891 C CA . GLY B 1 1 ? -7.110 48.847 18.220 1.00 31.65 48 GLY B CA 1
ATOM 892 C C . GLY B 1 1 ? -8.521 49.370 18.122 1.00 29.53 48 GLY B C 1
ATOM 893 O O . GLY B 1 1 ? -9.150 49.274 17.073 1.00 26.29 48 GLY B O 1
ATOM 894 N N . ALA B 1 2 ? -9.008 49.938 19.210 1.00 31.17 49 ALA B N 1
ATOM 895 C CA . ALA B 1 2 ? -10.388 50.452 19.273 1.00 29.69 49 ALA B CA 1
ATOM 896 C C . ALA B 1 2 ? -10.490 51.718 18.446 1.00 29.06 49 ALA B C 1
ATOM 897 O O . ALA B 1 2 ? -9.584 52.576 18.436 1.00 30.11 49 ALA B O 1
ATOM 899 N N . ILE B 1 3 ? -11.579 51.828 17.678 1.00 29.84 50 ILE B N 1
ATOM 900 C CA . ILE B 1 3 ? -11.699 52.946 16.721 1.00 25.91 50 ILE B CA 1
ATOM 901 C C . ILE B 1 3 ? -11.623 54.335 17.361 1.00 30.42 50 ILE B C 1
ATOM 902 O O . ILE B 1 3 ? -11.219 55.295 16.704 1.00 30.21 50 ILE B O 1
ATOM 907 N N . ASN B 1 4 ? -12.024 54.461 18.622 1.00 36.67 51 ASN B N 1
ATOM 908 C CA . ASN B 1 4 ? -12.041 55.783 19.292 1.00 40.85 51 ASN B CA 1
ATOM 909 C C . ASN B 1 4 ? -10.833 56.115 20.132 1.00 36.39 51 ASN B C 1
ATOM 910 O O . ASN B 1 4 ? -10.787 57.208 20.687 1.00 47.49 51 ASN B O 1
ATOM 915 N N . LYS B 1 5 ? -9.916 55.168 20.314 1.00 31.60 52 LYS B N 1
ATOM 916 C CA . LYS B 1 5 ? -8.882 55.324 21.342 1.00 30.82 52 LYS B CA 1
ATOM 917 C C . LYS B 1 5 ? -7.719 56.064 20.717 1.00 27.54 52 LYS B C 1
ATOM 918 O O . LYS B 1 5 ? -7.251 55.646 19.661 1.00 30.44 52 LYS B O 1
ATOM 924 N N . ASN B 1 6 ? -7.248 57.140 21.350 1.00 25.37 53 ASN B N 1
ATOM 925 C CA . ASN B 1 6 ? -6.128 57.894 20.773 1.00 23.05 53 ASN B CA 1
ATOM 926 C C . ASN B 1 6 ? -4.916 57.019 20.594 1.00 23.19 53 ASN B C 1
ATOM 927 O O . ASN B 1 6 ? -4.666 56.087 21.352 1.00 24.96 53 ASN B O 1
ATOM 940 N N . LYS B 1 8 ? -0.720 56.853 18.642 1.00 18.79 55 LYS B N 1
ATOM 941 C CA . LYS B 1 8 ? 0.461 57.535 18.091 1.00 18.02 55 LYS B CA 1
ATOM 942 C C . LYS B 1 8 ? 0.765 56.921 16.713 1.00 17.53 55 LYS B C 1
ATOM 943 O O . LYS B 1 8 ? 0.715 55.703 16.499 1.00 21.08 55 LYS B O 1
ATOM 949 N N . LEU B 1 9 ? 1.089 57.809 15.759 1.00 16.72 56 LEU B N 1
ATOM 950 C CA . LEU B 1 9 ? 1.750 57.450 14.502 1.00 20.23 56 LEU B CA 1
ATOM 951 C C . LEU B 1 9 ? 3.052 58.228 14.336 1.00 16.73 56 LEU B C 1
ATOM 952 O O . LEU B 1 9 ? 3.176 59.357 14.854 1.00 18.32 56 LEU B O 1
ATOM 957 N N . GLY B 1 10 ? 3.969 57.562 13.641 1.00 16.99 57 GLY B N 1
ATOM 958 C CA . GLY B 1 10 ? 5.250 58.157 13.288 1.00 17.47 57 GLY B CA 1
ATOM 959 C C . GLY B 1 10 ? 5.637 57.766 11.898 1.00 16.88 57 GLY B C 1
ATOM 960 O O . GLY B 1 10 ? 5.444 56.606 11.470 1.00 18.74 57 GLY B O 1
ATOM 961 N N . GLN B 1 11 ? 6.204 58.731 11.151 1.00 16.11 58 GLN B N 1
ATOM 962 C CA . GLN B 1 11 ? 6.627 58.439 9.793 1.00 14.58 58 GLN B CA 1
ATOM 963 C C . GLN B 1 11 ? 7.882 59.291 9.468 1.00 17.02 58 GLN B C 1
ATOM 964 O O . GLN B 1 11 ? 7.889 60.516 9.645 1.00 15.52 58 GLN B O 1
ATOM 970 N N . LYS B 1 12 ? 8.926 58.600 9.023 1.00 18.18 59 LYS B N 1
ATOM 971 C CA . LYS B 1 12 ? 10.141 59.285 8.520 1.00 18.47 59 LYS B CA 1
ATOM 972 C C . LYS B 1 12 ? 9.960 59.759 7.126 1.00 19.29 59 LYS B C 1
ATOM 973 O O . LYS B 1 12 ? 9.394 59.041 6.300 1.00 19.21 59 LYS B O 1
ATOM 979 N N . VAL B 1 13 ? 10.495 60.971 6.866 1.00 16.71 60 VAL B N 1
ATOM 980 C CA . VAL B 1 13 ? 10.569 61.533 5.532 1.00 16.45 60 VAL B CA 1
ATOM 981 C C . VAL B 1 13 ? 12.031 61.870 5.275 1.00 14.99 60 VAL B C 1
ATOM 982 O O . VAL B 1 13 ? 12.614 62.729 5.891 1.00 15.81 60 VAL B O 1
ATOM 986 N N . LEU B 1 14 ? 12.587 61.211 4.288 1.00 18.74 61 LEU B N 1
ATOM 987 C CA . LEU B 1 14 ? 13.973 61.421 3.900 1.00 17.47 61 LEU B CA 1
ATOM 988 C C . LEU B 1 14 ? 14.238 62.774 3.343 1.00 19.27 61 LEU B C 1
ATOM 989 O O . LEU B 1 14 ? 13.489 63.294 2.525 1.00 23.17 61 LEU B O 1
ATOM 994 N N . ILE B 1 15 ? 15.307 63.375 3.821 1.00 18.70 62 ILE B N 1
ATOM 995 C CA . ILE B 1 15 ? 15.787 64.644 3.216 1.00 18.14 62 ILE B CA 1
ATOM 996 C C . ILE B 1 15 ? 16.847 64.274 2.217 1.00 22.59 62 ILE B C 1
ATOM 997 O O . ILE B 1 15 ? 17.853 63.641 2.597 1.00 22.29 62 ILE B O 1
ATOM 1002 N N . PRO B 1 16 ? 16.746 64.686 0.921 1.00 17.90 63 PRO B N 1
ATOM 1003 C CA . PRO B 1 16 ? 17.643 64.218 -0.178 1.00 20.16 63 PRO B CA 1
ATOM 1004 C C . PRO B 1 16 ? 18.994 64.887 -0.221 1.00 19.53 63 PRO B C 1
ATOM 1005 O O . PRO B 1 16 ? 19.381 65.543 -1.210 1.00 21.95 63 PRO B O 1
ATOM 1009 N N . VAL B 1 17 ? 19.764 64.663 0.857 1.00 20.97 64 VAL B N 1
ATOM 1010 C CA . VAL B 1 17 ? 21.055 65.319 1.007 1.00 18.80 64 VAL B CA 1
ATOM 1011 C C . VAL B 1 17 ? 22.050 64.890 -0.043 1.00 19.53 64 VAL B C 1
ATOM 1012 O O . VAL B 1 17 ? 22.735 65.715 -0.639 1.00 21.75 64 VAL B O 1
ATOM 1016 N N . LYS B 1 18 ? 22.116 63.586 -0.321 1.00 21.36 65 LYS B N 1
ATOM 1017 C CA . LYS B 1 18 ? 23.107 63.107 -1.315 1.00 21.84 65 LYS B CA 1
ATOM 1018 C C . LYS B 1 18 ? 22.862 63.622 -2.716 1.00 22.02 65 LYS B C 1
ATOM 1019 O O . LYS B 1 18 ? 23.783 63.916 -3.448 1.00 26.25 65 LYS B O 1
ATOM 1025 N N . GLN B 1 19 ? 21.588 63.762 -3.047 1.00 25.65 66 GLN B N 1
ATOM 1026 C CA . GLN B 1 19 ? 21.206 64.332 -4.323 1.00 25.20 66 GLN B CA 1
ATOM 1027 C C . GLN B 1 19 ? 21.518 65.799 -4.476 1.00 23.98 66 GLN B C 1
ATOM 1028 O O . GLN B 1 19 ? 21.847 66.242 -5.558 1.00 25.47 66 GLN B O 1
ATOM 1034 N N . PHE B 1 20 ? 21.464 66.561 -3.359 1.00 22.66 67 PHE B N 1
ATOM 1035 C CA . PHE B 1 20 ? 21.636 67.994 -3.341 1.00 21.63 67 PHE B CA 1
ATOM 1036 C C . PHE B 1 20 ? 22.541 68.414 -2.185 1.00 22.43 67 PHE B C 1
ATOM 1037 O O . PHE B 1 20 ? 22.077 69.000 -1.176 1.00 24.01 67 PHE B O 1
ATOM 1045 N N . PRO B 1 21 ? 23.810 68.049 -2.249 1.00 22.22 68 PRO B N 1
ATOM 1046 C CA . PRO B 1 21 ? 24.703 68.191 -1.054 1.00 22.77 68 PRO B CA 1
ATOM 1047 C C . PRO B 1 21 ? 25.091 69.653 -0.759 1.00 22.81 68 PRO B C 1
ATOM 1048 O O . PRO B 1 21 ? 25.647 69.946 0.298 1.00 23.57 68 PRO B O 1
ATOM 1052 N N . LYS B 1 22 ? 24.816 70.582 -1.680 1.00 21.87 69 LYS B N 1
ATOM 1053 C CA . LYS B 1 22 ? 25.088 71.988 -1.466 1.00 22.39 69 LYS B CA 1
ATOM 1054 C C . LYS B 1 22 ? 23.848 72.770 -0.964 1.00 20.59 69 LYS B C 1
ATOM 1055 O O . LYS B 1 22 ? 23.941 73.967 -0.707 1.00 22.97 69 LYS B O 1
ATOM 1061 N N . PHE B 1 23 ? 22.693 72.126 -0.827 1.00 20.62 70 PHE B N 1
ATOM 1062 C CA . PHE B 1 23 ? 21.453 72.836 -0.475 1.00 21.88 70 PHE B CA 1
ATOM 1063 C C . PHE B 1 23 ? 21.179 72.734 1.027 1.00 21.99 70 PHE B C 1
ATOM 1064 O O . PHE B 1 23 ? 21.216 71.647 1.606 1.00 18.38 70 PHE B O 1
ATOM 1072 N N . ASN B 1 24 ? 20.928 73.861 1.677 1.00 22.29 71 ASN B N 1
ATOM 1073 C CA . ASN B 1 24 ? 20.761 73.865 3.102 1.00 21.97 71 ASN B CA 1
ATOM 1074 C C . ASN B 1 24 ? 19.314 73.533 3.559 1.00 22.09 71 ASN B C 1
ATOM 1075 O O . ASN B 1 24 ? 18.526 74.432 4.026 1.00 22.93 71 ASN B O 1
ATOM 1080 N N . PHE B 1 25 ? 18.992 72.238 3.464 1.00 21.97 72 PHE B N 1
ATOM 1081 C CA . PHE B 1 25 ? 17.652 71.763 3.863 1.00 21.46 72 PHE B CA 1
ATOM 1082 C C . PHE B 1 25 ? 17.291 72.146 5.294 1.00 22.93 72 PHE B C 1
ATOM 1083 O O . PHE B 1 25 ? 16.205 72.577 5.550 1.00 21.53 72 PHE B O 1
ATOM 1091 N N . VAL B 1 26 ? 18.211 71.956 6.211 1.00 20.06 73 VAL B N 1
ATOM 1092 C CA . VAL B 1 26 ? 17.972 72.186 7.638 1.00 21.03 73 VAL B CA 1
ATOM 1093 C C . VAL B 1 26 ? 17.729 73.637 7.927 1.00 28.87 73 VAL B C 1
ATOM 1094 O O . VAL B 1 26 ? 16.762 73.982 8.642 1.00 23.58 73 VAL B O 1
ATOM 1098 N N . GLY B 1 27 ? 18.570 74.505 7.357 1.00 25.18 74 GLY B N 1
ATOM 1099 C CA . GLY B 1 27 ? 18.427 75.941 7.610 1.00 26.05 74 GLY B CA 1
ATOM 1100 C C . GLY B 1 27 ? 17.118 76.479 7.160 1.00 29.90 74 GLY B C 1
ATOM 1101 O O . GLY B 1 27 ? 16.478 77.350 7.836 1.00 28.40 74 GLY B O 1
ATOM 1102 N N . LYS B 1 28 ? 16.704 75.975 6.011 1.00 23.28 75 LYS B N 1
ATOM 1103 C CA . LYS B 1 28 ? 15.419 76.396 5.508 1.00 29.83 75 LYS B CA 1
ATOM 1104 C C . LYS B 1 28 ? 14.233 75.956 6.332 1.00 24.73 75 LYS B C 1
ATOM 1105 O O . LYS B 1 28 ? 13.288 76.723 6.526 1.00 30.88 75 LYS B O 1
ATOM 1111 N N . LEU B 1 29 ? 14.317 74.756 6.888 1.00 25.41 76 LEU B N 1
ATOM 1112 C CA . LEU B 1 29 ? 13.247 74.275 7.726 1.00 23.04 76 LEU B CA 1
ATOM 1113 C C . LEU B 1 29 ? 13.204 74.998 9.076 1.00 24.11 76 LEU B C 1
ATOM 1114 O O . LEU B 1 29 ? 12.093 75.228 9.585 1.00 25.42 76 LEU B O 1
ATOM 1119 N N . LEU B 1 30 ? 14.359 75.266 9.671 1.00 23.74 77 LEU B N 1
ATOM 1120 C CA . LEU B 1 30 ? 14.428 75.868 10.975 1.00 21.74 77 LEU B CA 1
ATOM 1121 C C . LEU B 1 30 ? 14.602 77.368 11.034 1.00 29.42 77 LEU B C 1
ATOM 1122 O O . LEU B 1 30 ? 14.479 77.955 12.134 1.00 30.87 77 LEU B 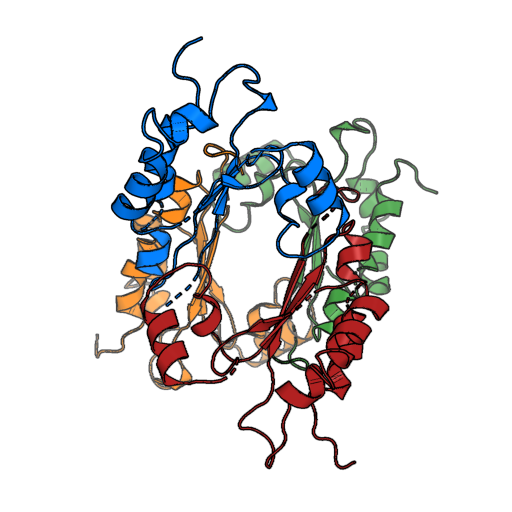O 1
ATOM 1127 N N . GLY B 1 31 ? 14.909 78.015 9.912 1.00 25.39 78 GLY B N 1
ATOM 1128 C CA . GLY B 1 31 ? 15.258 79.436 9.963 1.00 25.34 78 GLY B CA 1
ATOM 1129 C C . GLY B 1 31 ? 14.146 80.297 10.582 1.00 23.87 78 GLY B C 1
ATOM 1130 O O . GLY B 1 31 ? 12.980 80.034 10.364 1.00 25.30 78 GLY B O 1
ATOM 1131 N N . PRO B 1 32 ? 14.529 81.353 11.326 1.00 25.41 79 PRO B N 1
ATOM 1132 C CA . PRO B 1 32 ? 13.550 82.210 11.997 1.00 32.83 79 PRO B CA 1
ATOM 1133 C C . PRO B 1 32 ? 12.678 83.027 11.052 1.00 29.98 79 PRO B C 1
ATOM 1134 O O . PRO B 1 32 ? 11.588 83.477 11.445 1.00 36.86 79 PRO B O 1
ATOM 1138 N N . ARG B 1 33 ? 13.115 83.266 9.796 1.00 24.19 80 ARG B N 1
ATOM 1139 C CA . ARG B 1 33 ? 12.248 84.014 8.897 1.00 25.91 80 ARG B CA 1
ATOM 1140 C C . ARG B 1 33 ? 11.061 83.181 8.387 1.00 32.33 80 ARG B C 1
ATOM 1141 O O . ARG B 1 33 ? 9.902 83.662 8.220 1.00 40.45 80 ARG B O 1
ATOM 1149 N N . GLY B 1 34 ? 11.350 81.939 8.074 1.00 27.27 81 GLY B N 1
ATOM 1150 C CA . GLY B 1 34 ? 10.250 81.034 7.640 1.00 30.98 81 GLY B CA 1
ATOM 1151 C C . GLY B 1 34 ? 9.493 80.434 8.781 1.00 30.01 81 GLY B C 1
ATOM 1152 O O . GLY B 1 34 ? 8.281 80.246 8.660 1.00 37.14 81 GLY B O 1
ATOM 1153 N N . ASN B 1 35 ? 10.182 80.090 9.876 1.00 35.43 82 ASN B N 1
ATOM 1154 C CA . ASN B 1 35 ? 9.591 79.422 11.008 1.00 41.73 82 ASN B CA 1
ATOM 1155 C C . ASN B 1 35 ? 8.800 78.252 10.386 1.00 39.21 82 ASN B C 1
ATOM 1156 O O . ASN B 1 35 ? 7.669 77.945 10.775 1.00 31.05 82 ASN B O 1
ATOM 1161 N N . SER B 1 36 ? 9.421 77.631 9.374 1.00 33.81 83 SER B N 1
ATOM 1162 C CA . SER B 1 36 ? 8.706 76.814 8.408 1.00 31.26 83 SER B CA 1
ATOM 1163 C C . SER B 1 36 ? 8.275 75.503 9.007 1.00 31.48 83 SER B C 1
ATOM 1164 O O . SER B 1 36 ? 7.102 75.130 8.893 1.00 28.34 83 SER B O 1
ATOM 1167 N N . LEU B 1 37 ? 9.176 74.866 9.729 1.00 25.58 84 LEU B N 1
ATOM 1168 C CA . LEU B 1 37 ? 8.790 73.630 10.433 1.00 23.62 84 LEU B CA 1
ATOM 1169 C C . LEU B 1 37 ? 7.711 73.914 11.505 1.00 25.88 84 LEU B C 1
ATOM 1170 O O . LEU B 1 37 ? 6.764 73.137 11.682 1.00 23.32 84 LEU B O 1
ATOM 1175 N N . LYS B 1 38 ? 7.859 74.991 12.280 1.00 26.88 85 LYS B N 1
ATOM 1176 C CA . LYS B 1 38 ? 6.892 75.317 13.293 1.00 25.85 85 LYS B CA 1
ATOM 1177 C C . LYS B 1 38 ? 5.490 75.522 12.686 1.00 27.07 85 LYS B C 1
ATOM 1178 O O . LYS B 1 38 ? 4.488 75.079 13.213 1.00 26.57 85 LYS B O 1
ATOM 1184 N N . ARG B 1 39 ? 5.458 76.281 11.619 1.00 23.87 86 ARG B N 1
ATOM 1185 C CA . ARG B 1 39 ? 4.208 76.559 10.928 1.00 30.30 86 ARG B CA 1
ATOM 1186 C C . ARG B 1 39 ? 3.567 75.316 10.375 1.00 24.26 86 ARG B C 1
ATOM 1187 O O . ARG B 1 39 ? 2.344 75.180 10.495 1.00 23.92 86 ARG B O 1
ATOM 1195 N N . LEU B 1 40 ? 4.388 74.423 9.835 1.00 22.30 87 LEU B N 1
ATOM 1196 C CA . LEU B 1 40 ? 3.894 73.220 9.259 1.00 21.59 87 LEU B CA 1
ATOM 1197 C C . LEU B 1 40 ? 3.287 72.346 10.319 1.00 20.23 87 LEU B C 1
ATOM 1198 O O . LEU B 1 40 ? 2.201 71.792 10.128 1.00 21.67 87 LEU B O 1
ATOM 1203 N N . GLN B 1 41 ? 3.888 72.292 11.483 1.00 23.24 88 GLN B N 1
ATOM 1204 C CA . GLN B 1 41 ? 3.294 71.563 12.613 1.00 25.23 88 GLN B CA 1
ATOM 1205 C C . GLN B 1 41 ? 1.962 72.101 13.015 1.00 25.56 88 GLN B C 1
ATOM 1206 O O . GLN B 1 41 ? 1.042 71.337 13.234 1.00 26.66 88 GLN B O 1
ATOM 1212 N N . GLU B 1 42 ? 1.857 73.412 13.132 1.00 23.64 89 GLU B N 1
ATOM 1213 C CA . GLU B 1 42 ? 0.646 74.046 13.567 1.00 24.68 89 GLU B CA 1
ATOM 1214 C C . GLU B 1 42 ? -0.504 73.827 12.573 1.00 30.48 89 GLU B C 1
ATOM 1215 O O . GLU B 1 42 ? -1.639 73.523 12.988 1.00 28.88 89 GLU B O 1
ATOM 1221 N N . GLU B 1 43 ? -0.197 73.978 11.288 1.00 22.64 90 GLU B N 1
ATOM 1222 C CA . GLU B 1 43 ? -1.226 73.857 10.232 1.00 25.63 90 GLU B CA 1
ATOM 1223 C C . GLU B 1 43 ? -1.725 72.442 10.096 1.00 23.41 90 GLU B C 1
ATOM 1224 O O . GLU B 1 43 ? -2.900 72.242 9.826 1.00 23.57 90 GLU B O 1
ATOM 1230 N N . THR B 1 44 ? -0.842 71.475 10.346 1.00 22.91 91 THR B N 1
ATOM 1231 C CA . THR B 1 44 ? -1.215 70.067 10.139 1.00 25.12 91 THR B CA 1
ATOM 1232 C C . THR B 1 44 ? -1.595 69.334 11.415 1.00 20.50 91 THR B C 1
ATOM 1233 O O . THR B 1 44 ? -2.055 68.195 11.340 1.00 24.06 91 THR B O 1
ATOM 1237 N N . LEU B 1 45 ? -1.420 69.926 12.616 1.00 19.96 92 LEU B N 1
ATOM 1238 C CA . LEU B 1 45 ? -1.667 69.284 13.903 1.00 19.95 92 LEU B CA 1
ATOM 1239 C C . LEU B 1 45 ? -0.797 68.015 14.060 1.00 23.55 92 LEU B C 1
ATOM 1240 O O . LEU B 1 45 ? -1.206 67.051 14.680 1.00 26.01 92 LEU B O 1
ATOM 1245 N N . THR B 1 46 ? 0.453 68.111 13.599 1.00 18.98 93 THR B N 1
ATOM 1246 C CA . THR B 1 46 ? 1.455 67.090 13.826 1.00 19.04 93 THR B CA 1
ATOM 1247 C C . THR B 1 46 ? 2.663 67.712 14.504 1.00 18.67 93 THR B C 1
ATOM 1248 O O . THR B 1 46 ? 2.753 68.931 14.691 1.00 21.43 93 THR B O 1
ATOM 1252 N N . LYS B 1 47 ? 3.576 66.839 14.917 1.00 18.74 94 LYS B N 1
ATOM 1253 C CA . LYS B 1 47 ? 4.840 67.266 15.543 1.00 17.77 94 LYS B CA 1
ATOM 1254 C C . LYS B 1 47 ? 5.991 66.717 14.757 1.00 17.32 94 LYS B C 1
ATOM 1255 O O . LYS B 1 47 ? 5.968 65.584 14.265 1.00 21.97 94 LYS B O 1
ATOM 1269 N N . SER B 1 49 ? 10.364 66.616 13.958 1.00 19.11 96 SER B N 1
ATOM 1270 C CA . SER B 1 49 ? 11.728 66.791 14.449 1.00 19.43 96 SER B CA 1
ATOM 1271 C C . SER B 1 49 ? 12.696 66.386 13.348 1.00 19.97 96 SER B C 1
ATOM 1272 O O . SER B 1 49 ? 12.389 65.523 12.501 1.00 19.27 96 SER B O 1
ATOM 1275 N N . ILE B 1 50 ? 13.819 67.118 13.253 1.00 21.31 97 ILE B N 1
ATOM 1276 C CA . ILE B 1 50 ? 14.852 66.803 12.286 1.00 17.60 97 ILE B CA 1
ATOM 1277 C C . ILE B 1 50 ? 15.856 65.886 13.014 1.00 17.75 97 ILE B C 1
ATOM 1278 O O . ILE B 1 50 ? 16.462 66.282 14.005 1.00 18.72 97 ILE B O 1
ATOM 1283 N N . LEU B 1 51 ? 16.047 64.686 12.452 1.00 17.06 98 LEU B N 1
ATOM 1284 C CA . LEU B 1 51 ? 16.835 63.636 13.053 1.00 16.53 98 LEU B CA 1
ATOM 1285 C C . LEU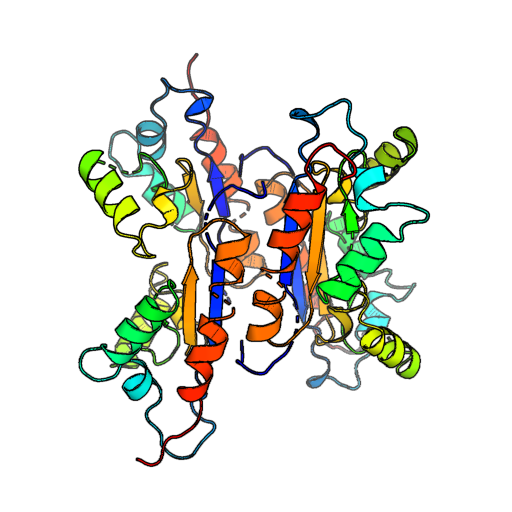 B 1 51 ? 17.785 63.060 12.054 1.00 16.19 98 LEU B C 1
ATOM 1286 O O . LEU B 1 51 ? 17.735 63.354 10.859 1.00 17.54 98 LEU B O 1
ATOM 1291 N N . GLY B 1 52 ? 18.680 62.193 12.504 1.00 15.86 99 GLY B N 1
ATOM 1292 C CA . GLY B 1 52 ? 19.586 61.451 11.592 1.00 16.02 99 GLY B CA 1
ATOM 1293 C C . GLY B 1 52 ? 20.917 62.135 11.438 1.00 17.52 99 GLY B C 1
ATOM 1294 O O . GLY B 1 52 ? 21.198 63.171 12.004 1.00 18.60 99 GLY B O 1
ATOM 1295 N N . LYS B 1 53 ? 21.768 61.508 10.638 1.00 18.40 100 LYS B N 1
ATOM 1296 C CA . LYS B 1 53 ? 23.083 62.028 10.357 1.00 18.23 100 LYS B CA 1
ATOM 1297 C C . LYS B 1 53 ? 23.023 63.452 9.836 1.00 20.64 100 LYS B C 1
ATOM 1298 O O . LYS B 1 53 ? 22.359 63.753 8.811 1.00 19.26 100 LYS B O 1
ATOM 1304 N N . GLY B 1 54 ? 23.817 64.297 10.448 1.00 19.63 101 GLY B N 1
ATOM 1305 C CA . GLY B 1 54 ? 23.885 65.697 10.116 1.00 22.31 101 GLY B CA 1
ATOM 1306 C C . GLY B 1 54 ? 22.888 66.599 10.800 1.00 24.05 101 GLY B C 1
ATOM 1307 O O . GLY B 1 54 ? 22.828 67.793 10.509 1.00 25.59 101 GLY B O 1
ATOM 1308 N N . SER B 1 55 ? 22.000 66.034 11.600 1.00 19.99 102 SER B N 1
ATOM 1309 C CA . SER B 1 55 ? 20.977 66.830 12.240 1.00 22.11 102 SER B CA 1
ATOM 1310 C C . SER B 1 55 ? 21.496 67.725 13.379 1.00 23.17 102 SER B C 1
ATOM 1311 O O . SER B 1 55 ? 20.742 68.518 13.925 1.00 33.47 102 SER B O 1
ATOM 1322 N N . ARG B 1 57 ? 24.819 69.239 13.059 1.00 32.97 104 ARG B N 1
ATOM 1323 C CA . ARG B 1 57 ? 25.843 70.184 12.468 1.00 44.65 104 ARG B CA 1
ATOM 1324 C C . ARG B 1 57 ? 26.978 70.556 13.402 1.00 59.66 104 ARG B C 1
ATOM 1325 O O . ARG B 1 57 ? 27.499 71.672 13.486 1.00 73.33 104 ARG B O 1
ATOM 1333 N N . ASP B 1 58 ? 27.416 69.508 14.032 1.00 61.92 105 ASP B N 1
ATOM 1334 C CA . ASP B 1 58 ? 28.399 69.623 15.071 1.00 79.17 105 ASP B CA 1
ATOM 1335 C C . ASP B 1 58 ? 28.761 68.187 15.043 1.00 67.09 105 ASP B C 1
ATOM 1336 O O . ASP B 1 58 ? 28.275 67.383 15.831 1.00 71.86 105 ASP B O 1
ATOM 1341 N N . LYS B 1 59 ? 29.540 67.892 14.017 1.00 44.47 106 LYS B N 1
ATOM 1342 C CA . LYS B 1 59 ? 29.801 66.548 13.565 1.00 34.93 106 LYS B CA 1
ATOM 1343 C C . LYS B 1 59 ? 30.476 65.732 14.653 1.00 70.96 106 LYS B C 1
ATOM 1344 O O . LYS B 1 59 ? 30.120 64.578 14.855 1.00 43.04 106 LYS B O 1
ATOM 1350 N N . ALA B 1 60 ? 31.418 66.341 15.375 1.00 42.51 107 ALA B N 1
ATOM 1351 C CA . ALA B 1 60 ? 32.127 65.630 16.441 1.00 46.83 107 ALA B CA 1
ATOM 1352 C C . ALA B 1 60 ? 31.208 65.230 17.600 1.00 64.89 107 ALA B C 1
ATOM 1353 O O . ALA B 1 60 ? 31.289 64.106 18.099 1.00 42.59 107 ALA B O 1
ATOM 1355 N N . LYS B 1 61 ? 30.369 66.161 18.053 1.00 63.44 108 LYS B N 1
ATOM 1356 C CA . LYS B 1 61 ? 29.440 65.871 19.143 1.00 59.48 108 LYS B CA 1
ATOM 1357 C C . LYS B 1 61 ? 28.484 64.779 18.694 1.00 58.99 108 LYS B C 1
ATOM 1358 O O . LYS B 1 61 ? 28.161 63.876 19.460 1.00 36.61 108 LYS B O 1
ATOM 1364 N N . GLU B 1 62 ? 28.015 64.906 17.455 1.00 49.12 109 GLU B N 1
ATOM 1365 C CA . GLU B 1 62 ? 27.109 63.938 16.871 1.00 40.14 109 GLU B CA 1
ATOM 1366 C C . GLU B 1 62 ? 27.697 62.544 16.884 1.00 39.24 109 GLU B C 1
ATOM 1367 O O . GLU B 1 62 ? 27.040 61.576 17.327 1.00 33.82 109 GLU B O 1
ATOM 1373 N N . GLU B 1 63 ? 28.967 62.431 16.513 1.00 38.83 110 GLU B N 1
ATOM 1374 C CA . GLU B 1 63 ? 29.641 61.144 16.608 1.00 35.94 110 GLU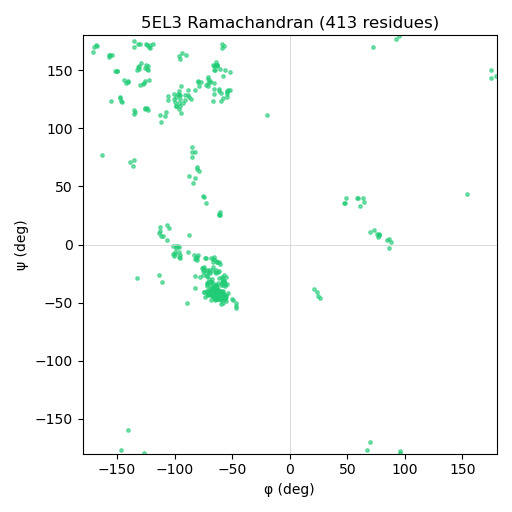 B CA 1
ATOM 1375 C C . GLU B 1 63 ? 29.731 60.618 18.068 1.00 36.52 110 GLU B C 1
ATOM 1376 O O . GLU B 1 63 ? 29.613 59.423 18.296 1.00 34.62 110 GLU B O 1
ATOM 1382 N N . GLU B 1 64 ? 30.029 61.509 19.010 1.00 33.51 111 GLU B N 1
ATOM 1383 C CA . GLU B 1 64 ? 30.144 61.118 20.420 1.00 33.65 111 GLU B CA 1
ATOM 1384 C C . GLU B 1 64 ? 28.823 60.599 20.923 1.00 27.14 111 GLU B C 1
ATOM 1385 O O . GLU B 1 64 ? 28.772 59.556 21.591 1.00 28.70 111 GLU B O 1
ATOM 1391 N N . LEU B 1 65 ? 27.744 61.289 20.560 1.00 30.11 112 LEU B N 1
ATOM 1392 C CA . LEU B 1 65 ? 26.401 60.869 20.970 1.00 28.19 112 LEU B CA 1
ATOM 1393 C C . LEU B 1 65 ? 25.994 59.551 20.333 1.00 30.82 112 LEU B C 1
ATOM 1394 O O . LEU B 1 65 ? 25.414 58.651 21.004 1.00 28.87 112 LEU B O 1
ATOM 1399 N N . ARG B 1 66 ? 26.318 59.380 19.076 1.00 32.37 113 ARG B N 1
ATOM 1400 C CA . ARG B 1 66 ? 26.092 58.115 18.361 1.00 23.90 113 ARG B CA 1
ATOM 1401 C C . ARG B 1 66 ? 26.847 57.010 19.047 1.00 30.51 113 ARG B C 1
ATOM 1402 O O . ARG B 1 66 ? 26.265 55.965 19.312 1.00 46.34 113 ARG B O 1
ATOM 1410 N N . LYS B 1 67 ? 28.131 57.248 19.401 1.00 30.39 114 LYS B N 1
ATOM 1411 C CA . LYS B 1 67 ? 28.952 56.246 20.047 1.00 31.21 114 LYS B CA 1
ATOM 1412 C C . LYS B 1 67 ? 28.556 55.918 21.505 1.00 38.08 114 LYS B C 1
ATOM 1413 O O . LYS B 1 67 ? 28.854 54.828 21.997 1.00 35.44 114 LYS B O 1
ATOM 1419 N N . SER B 1 68 ? 27.878 56.861 22.171 1.00 35.62 115 SER B N 1
ATOM 1420 C CA . SER B 1 68 ? 27.425 56.679 23.568 1.00 36.08 115 SER B CA 1
ATOM 1421 C C . SER B 1 68 ? 26.528 55.460 23.709 1.00 30.62 115 SER B C 1
ATOM 1422 O O . SER B 1 68 ? 26.478 54.856 24.771 1.00 30.00 115 SER B O 1
ATOM 1425 N N . GLY B 1 69 ? 25.782 55.150 22.653 1.00 24.73 116 GLY B N 1
ATOM 1426 C CA . GLY B 1 69 ? 24.822 54.035 22.718 1.00 27.10 116 GLY B CA 1
ATOM 1427 C C . GLY B 1 69 ? 23.523 54.319 23.499 1.00 21.04 116 GLY B C 1
ATOM 1428 O O . GLY B 1 69 ? 22.711 53.408 23.704 1.00 22.21 116 GLY B O 1
ATOM 1429 N N . GLU B 1 70 ? 23.296 55.572 23.875 1.00 24.33 117 GLU B N 1
ATOM 1430 C CA . GLU B 1 70 ? 22.082 55.947 24.532 1.00 26.46 117 GLU B CA 1
ATOM 1431 C C . GLU B 1 70 ? 20.958 55.888 23.534 1.00 18.66 117 GLU B C 1
ATOM 1432 O O . GLU B 1 70 ? 21.109 56.298 22.346 1.00 19.37 117 GLU B O 1
ATO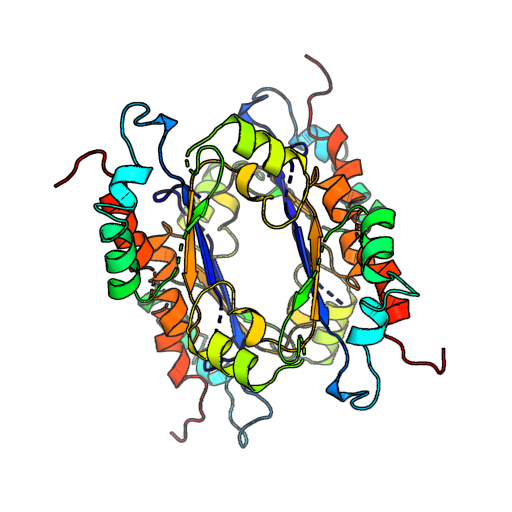M 1438 N N . ALA B 1 71 ? 19.840 55.346 23.943 1.00 19.21 118 ALA B N 1
ATOM 1439 C CA . ALA B 1 71 ? 18.701 55.162 23.047 1.00 18.83 118 ALA B CA 1
ATOM 1440 C C . ALA B 1 71 ? 18.189 56.439 22.348 1.00 18.17 118 ALA B C 1
ATOM 1441 O O . ALA B 1 71 ? 17.694 56.427 21.224 1.00 18.96 118 ALA B O 1
ATOM 1443 N N . LYS B 1 72 ? 18.250 57.555 23.072 1.00 20.56 119 LYS B N 1
ATOM 1444 C CA . LYS B 1 72 ? 17.784 58.827 22.524 1.00 22.02 119 LYS B CA 1
ATOM 1445 C C . LYS B 1 72 ? 18.603 59.306 21.347 1.00 21.73 119 LYS B C 1
ATOM 1446 O O . LYS B 1 72 ? 18.157 60.217 20.635 1.00 24.41 119 LYS B O 1
ATOM 1452 N N . TYR B 1 73 ? 19.773 58.703 21.121 1.00 18.60 120 TYR B N 1
ATOM 1453 C CA . TYR B 1 73 ? 20.614 59.008 19.958 1.00 19.23 120 TYR B CA 1
ATOM 1454 C C . TYR B 1 73 ? 20.697 57.897 18.890 1.00 21.50 120 TYR B C 1
ATOM 1455 O O . TYR B 1 73 ? 21.419 57.995 17.935 1.00 19.04 120 TYR B O 1
ATOM 1464 N N . PHE B 1 74 ? 19.904 56.846 19.018 1.00 17.78 121 PHE B N 1
ATOM 1465 C CA . PHE B 1 74 ? 19.886 55.826 17.987 1.00 15.30 121 PHE B CA 1
ATOM 1466 C C . PHE B 1 74 ? 19.570 56.383 16.613 1.00 16.70 121 PHE B C 1
ATOM 1467 O O . PHE B 1 74 ? 20.040 55.846 15.581 1.00 17.67 121 PHE B O 1
ATOM 1475 N N . HIS B 1 75 ? 18.723 57.417 16.562 1.00 16.32 122 HIS B N 1
ATOM 1476 C CA . HIS B 1 75 ? 18.360 58.036 15.266 1.00 15.25 122 HIS B CA 1
ATOM 1477 C C . HIS B 1 75 ? 19.580 58.532 14.482 1.00 15.86 122 HIS B C 1
ATOM 1478 O O . HIS B 1 75 ? 19.489 58.639 13.241 1.00 17.88 122 HIS B O 1
ATOM 1485 N N . LEU B 1 76 ? 20.665 58.861 15.177 1.00 16.72 123 LEU B N 1
ATOM 1486 C CA . LEU B 1 76 ? 21.879 59.348 14.488 1.00 19.55 123 LEU B CA 1
ATOM 1487 C C . LEU B 1 76 ? 22.492 58.342 13.505 1.00 20.12 123 LEU B C 1
ATOM 1488 O O . LEU B 1 76 ? 23.399 58.706 12.771 1.00 21.89 123 LEU B O 1
ATOM 1493 N N . ASN B 1 77 ? 22.091 57.064 13.595 1.00 17.77 124 ASN B N 1
ATOM 1494 C CA . ASN B 1 77 ? 22.516 56.007 12.675 1.00 17.93 124 ASN B CA 1
ATOM 1495 C C . ASN B 1 77 ? 21.773 55.969 11.343 1.00 20.74 124 ASN B C 1
ATOM 1496 O O . ASN B 1 77 ? 22.168 55.223 10.466 1.00 23.78 124 ASN B O 1
ATOM 1501 N N . ASP B 1 78 ? 20.671 56.729 11.214 1.00 20.17 125 ASP B N 1
ATOM 1502 C CA . ASP B 1 78 ? 19.876 56.867 10.005 1.00 19.72 125 ASP B CA 1
ATOM 1503 C C . ASP B 1 78 ? 20.278 58.082 9.207 1.00 19.33 125 ASP B C 1
ATOM 1504 O O . ASP B 1 78 ? 20.931 58.959 9.744 1.00 18.90 125 ASP B O 1
ATOM 1509 N N . ASP B 1 79 ? 19.936 58.083 7.915 1.00 18.74 126 ASP B N 1
ATOM 1510 C CA . ASP B 1 79 ? 20.109 59.265 7.082 1.00 20.36 126 ASP B CA 1
ATOM 1511 C C . ASP B 1 79 ? 19.247 60.414 7.590 1.00 18.25 126 ASP B C 1
ATOM 1512 O O . ASP B 1 79 ? 18.248 60.187 8.295 1.00 18.98 126 ASP B O 1
ATOM 1517 N N . LEU B 1 80 ? 19.676 61.636 7.284 1.00 15.64 127 LEU B N 1
ATOM 1518 C CA . LEU B 1 80 ? 18.905 62.819 7.697 1.00 16.38 127 LEU B CA 1
ATOM 1519 C C . LEU B 1 80 ? 17.450 62.739 7.278 1.00 16.41 127 LEU B C 1
ATOM 1520 O O . LEU B 1 80 ? 17.149 62.382 6.111 1.00 15.67 127 LEU B O 1
ATOM 1525 N N . HIS B 1 81 ? 16.548 63.032 8.197 1.00 15.14 128 HIS B N 1
ATOM 1526 C CA . HIS B 1 81 ? 15.157 62.919 7.892 1.00 15.09 128 HIS B CA 1
ATOM 1527 C C . HIS B 1 81 ? 14.338 63.822 8.808 1.00 15.26 128 HIS B C 1
ATOM 1528 O O . HIS B 1 81 ? 14.810 64.249 9.850 1.00 18.56 128 HIS B O 1
ATOM 1535 N N . VAL B 1 82 ? 13.102 64.079 8.403 1.00 15.92 129 VAL B N 1
ATOM 1536 C CA . VAL B 1 82 ? 12.114 64.654 9.304 1.00 15.76 129 VAL B CA 1
ATOM 1537 C C . VAL B 1 82 ? 11.295 63.468 9.873 1.00 16.68 129 VAL B C 1
ATOM 1538 O O . VAL B 1 82 ? 10.790 62.621 9.089 1.00 17.49 129 VAL B O 1
ATOM 1542 N N . LEU B 1 83 ? 11.149 63.365 11.185 1.00 16.97 130 LEU B N 1
ATOM 1543 C CA . LEU B 1 83 ? 10.207 62.422 11.806 1.00 15.63 130 LEU B CA 1
ATOM 1544 C C . LEU B 1 83 ? 8.927 63.184 12.102 1.00 18.17 130 LEU B C 1
ATOM 1545 O O . LEU B 1 83 ? 8.953 64.142 12.865 1.00 18.82 130 LEU B O 1
ATOM 1550 N N . ILE B 1 84 ? 7.837 62.780 11.470 1.00 16.80 131 ILE B N 1
ATOM 1551 C CA . ILE B 1 84 ? 6.536 63.377 11.696 1.00 15.06 131 ILE B CA 1
ATOM 1552 C C . ILE B 1 84 ? 5.759 62.444 12.629 1.00 18.00 131 ILE B C 1
ATOM 1553 O O . ILE B 1 84 ? 5.696 61.255 12.367 1.00 19.47 131 ILE B O 1
ATOM 1558 N N . GLU B 1 85 ? 5.269 63.006 13.767 1.00 18.23 132 GLU B N 1
ATOM 1559 C CA . GLU B 1 85 ? 4.531 62.233 14.757 1.00 16.93 132 GLU B CA 1
ATOM 1560 C C . GLU B 1 85 ? 3.185 62.878 15.002 1.00 18.32 132 GLU B C 1
ATOM 1561 O O . GLU B 1 85 ? 3.020 64.087 14.870 1.00 19.28 132 GLU B O 1
ATOM 1567 N N . VAL B 1 86 ? 2.226 62.078 15.430 1.00 20.08 133 VAL B N 1
ATOM 1568 C CA . VAL B 1 86 ? 0.885 62.590 15.765 1.00 19.16 133 VAL B CA 1
ATOM 1569 C C . VAL B 1 86 ? 0.296 61.709 16.852 1.00 15.25 133 VAL B C 1
ATOM 1570 O O . VAL B 1 86 ? 0.592 60.517 16.877 1.00 17.41 133 VAL B O 1
ATOM 1574 N N . PHE B 1 87 ? -0.536 62.307 17.682 1.00 20.18 134 PHE B N 1
ATOM 1575 C CA . PHE B 1 87 ? -1.290 61.587 18.691 1.00 19.29 134 PHE B CA 1
ATOM 1576 C C . PHE B 1 87 ? -2.731 62.100 18.622 1.00 19.93 134 PHE B C 1
ATOM 1577 O O . PHE B 1 87 ? -3.019 63.254 18.928 1.00 22.82 134 PHE B O 1
ATOM 1585 N N . ALA B 1 88 ? -3.651 61.218 18.231 1.00 20.89 135 ALA B N 1
ATOM 1586 C CA . ALA B 1 88 ? -5.033 61.593 17.951 1.00 20.21 135 ALA B CA 1
ATOM 1587 C C . ALA B 1 88 ? -5.847 60.315 17.827 1.00 18.40 135 ALA B C 1
ATOM 1588 O O . ALA B 1 88 ? -5.277 59.217 17.687 1.00 21.32 135 ALA B O 1
ATOM 1590 N N . PRO B 1 89 ? -7.189 60.444 17.733 1.00 21.53 136 PRO B N 1
ATOM 1591 C CA . PRO B 1 89 ? -7.931 59.222 17.425 1.00 23.48 136 PRO B CA 1
ATOM 1592 C C . PRO B 1 89 ? -7.605 58.728 16.039 1.00 22.22 136 PRO B C 1
ATOM 1593 O O . PRO B 1 89 ? -7.143 59.499 15.226 1.00 20.03 136 PRO B O 1
ATOM 1597 N N . PRO B 1 90 ? -7.677 57.425 15.813 1.00 21.57 137 PRO B N 1
ATOM 1598 C CA . PRO B 1 90 ? -7.126 56.847 14.572 1.00 19.57 137 PRO B CA 1
ATOM 1599 C C . PRO B 1 90 ? -7.493 57.570 13.274 1.00 16.22 137 PRO B C 1
ATOM 1600 O O . PRO B 1 90 ? -6.580 57.889 12.484 1.00 17.08 137 PRO B O 1
ATOM 1604 N N . ALA B 1 91 ? -8.762 57.856 13.026 1.00 17.02 138 ALA B N 1
ATOM 1605 C CA . ALA B 1 91 ? -9.127 58.499 11.814 1.00 16.49 138 ALA B CA 1
ATOM 1606 C C . ALA B 1 91 ? -8.432 59.832 11.628 1.00 18.56 138 ALA B C 1
ATOM 1607 O O . ALA B 1 91 ? -7.930 60.147 10.524 1.00 18.58 138 ALA B O 1
ATOM 1609 N N . GLU B 1 92 ? -8.378 60.629 12.699 1.00 17.80 139 GLU B N 1
ATOM 1610 C CA . GLU B 1 92 ? -7.726 61.905 12.646 1.00 17.89 139 GLU B CA 1
ATOM 1611 C C . GLU B 1 92 ? -6.205 61.793 12.581 1.00 17.01 139 GLU B C 1
ATOM 1612 O O . GLU B 1 92 ? -5.567 62.563 11.880 1.00 18.43 139 GLU B O 1
ATOM 1618 N N . ALA B 1 93 ? -5.642 60.803 13.265 1.00 17.70 140 ALA B N 1
ATOM 1619 C CA . ALA B 1 93 ? -4.203 60.603 13.254 1.00 19.78 140 ALA B CA 1
ATOM 1620 C C . ALA B 1 93 ? -3.739 60.365 11.825 1.00 18.28 140 ALA B C 1
ATOM 1621 O O . ALA B 1 93 ? -2.770 61.001 11.335 1.00 19.05 140 ALA B O 1
ATOM 1623 N N . TYR B 1 94 ? -4.430 59.480 11.101 1.00 17.33 141 TYR B N 1
ATOM 1624 C CA . TYR B 1 94 ? -3.998 59.175 9.759 1.00 16.50 141 TYR B CA 1
ATOM 1625 C C . TYR B 1 94 ? -4.247 60.349 8.808 1.00 17.99 141 TYR B C 1
ATOM 1626 O O . TYR B 1 94 ? -3.397 60.691 7.968 1.00 18.21 141 TYR B O 1
ATOM 1635 N N . ALA B 1 95 ? -5.397 60.981 8.913 1.00 16.74 142 ALA B N 1
ATOM 1636 C CA . ALA B 1 95 ? -5.665 62.120 8.078 1.00 16.81 142 ALA B CA 1
ATOM 1637 C C . ALA B 1 95 ? -4.647 63.245 8.291 1.00 16.62 142 ALA B C 1
ATOM 1638 O O . ALA B 1 95 ? -4.202 63.891 7.317 1.00 19.04 142 ALA B O 1
ATOM 1640 N N . ARG B 1 96 ? -4.338 63.572 9.538 1.00 15.79 143 ARG B N 1
ATOM 1641 C CA . ARG B 1 96 ? -3.337 64.620 9.842 1.00 16.16 143 ARG B CA 1
ATOM 1642 C C . ARG B 1 96 ? -1.959 64.267 9.277 1.00 16.56 143 ARG B C 1
ATOM 1643 O O . ARG B 1 96 ? -1.279 65.113 8.684 1.00 18.69 143 ARG B O 1
ATOM 1659 N N . GLY B 1 98 ? -1.404 62.397 6.625 1.00 17.29 145 GLY B N 1
ATOM 1660 C CA . GLY B 1 98 ? -1.478 62.589 5.208 1.00 21.42 145 GLY B CA 1
ATOM 1661 C C . GLY B 1 98 ? -1.354 64.036 4.788 1.00 21.17 145 GLY B C 1
ATOM 1662 O O . GLY B 1 98 ? -0.620 64.353 3.835 1.00 17.47 145 GLY B O 1
ATOM 1663 N N . HIS B 1 99 ? -1.996 64.931 5.535 1.00 18.26 146 HIS B N 1
ATOM 1664 C CA . HIS B 1 99 ? -1.899 66.387 5.280 1.00 18.75 146 HIS B CA 1
ATOM 1665 C C . HIS B 1 99 ? -0.463 66.857 5.493 1.00 19.90 146 HIS B C 1
ATOM 1666 O O . HIS B 1 99 ? 0.114 67.519 4.621 1.00 21.65 146 HIS B O 1
ATOM 1673 N N . ALA B 1 100 ? 0.174 66.442 6.591 1.00 17.03 147 ALA B N 1
ATOM 1674 C CA . ALA B 1 100 ? 1.590 66.764 6.818 1.00 16.86 147 ALA B CA 1
ATOM 1675 C C . ALA B 1 100 ? 2.517 66.277 5.731 1.00 17.80 147 ALA B C 1
ATOM 1676 O O . ALA B 1 100 ? 3.434 67.029 5.315 1.00 18.25 147 ALA B O 1
ATOM 1678 N N . LEU B 1 101 ? 2.292 65.059 5.263 1.00 16.34 148 LEU B N 1
ATOM 1679 C CA . LEU B 1 101 ? 3.147 64.489 4.202 1.00 16.80 148 LEU B CA 1
ATOM 1680 C C . LEU B 1 101 ? 2.991 65.236 2.880 1.00 18.17 148 LEU B C 1
ATOM 1681 O O . LEU B 1 101 ? 3.964 65.469 2.141 1.00 20.11 148 LEU B O 1
ATOM 1686 N N . GLU B 1 102 ? 1.777 65.670 2.576 1.00 20.03 149 GLU B N 1
ATOM 1687 C CA . GLU B 1 102 ? 1.624 66.534 1.392 1.00 20.13 149 GLU B CA 1
ATOM 1688 C C . GLU B 1 102 ? 2.341 67.876 1.572 1.00 18.71 149 GLU B C 1
ATOM 1689 O O . GLU B 1 102 ? 2.975 68.354 0.604 1.00 22.12 149 GLU B O 1
ATOM 1695 N N . GLU B 1 103 ? 2.178 68.511 2.718 1.00 17.65 150 GLU B N 1
ATOM 1696 C CA . GLU B 1 103 ? 2.670 69.859 2.930 1.00 21.19 150 GLU B CA 1
ATOM 1697 C C . GLU B 1 103 ? 4.143 69.922 3.065 1.00 21.94 150 GLU B C 1
ATOM 1698 O O . GLU B 1 103 ? 4.733 70.966 2.768 1.00 23.90 150 GLU B O 1
ATOM 1704 N N . ILE B 1 104 ? 4.806 68.850 3.463 1.00 18.57 151 ILE B N 1
ATOM 1705 C CA . ILE B 1 104 ? 6.258 68.897 3.595 1.00 17.55 151 ILE B CA 1
ATOM 1706 C C . ILE B 1 104 ? 6.961 68.864 2.232 1.00 23.14 151 ILE B C 1
ATOM 1707 O O . ILE B 1 104 ? 8.160 69.169 2.129 1.00 19.48 151 ILE B O 1
ATOM 1712 N N . LYS B 1 105 ? 6.265 68.387 1.187 1.00 18.14 152 LYS B N 1
ATOM 1713 C CA . LYS B 1 105 ? 6.918 68.165 -0.103 1.00 22.14 152 LYS B CA 1
ATOM 1714 C C . LYS B 1 105 ? 7.654 69.368 -0.647 1.00 22.18 152 LYS B C 1
ATOM 1715 O O . LYS B 1 105 ? 8.763 69.224 -1.115 1.00 19.73 152 LYS B O 1
ATOM 1721 N N . LYS B 1 106 ? 7.045 70.558 -0.520 1.00 21.80 153 LYS B N 1
ATOM 1722 C CA . LYS B 1 106 ? 7.631 71.780 -1.082 1.00 22.46 153 LYS B CA 1
ATOM 1723 C C . LYS B 1 106 ? 8.956 72.141 -0.443 1.00 28.19 153 LYS B C 1
ATOM 1724 O O . LYS B 1 106 ? 9.760 72.807 -1.055 1.00 25.89 153 LYS B O 1
ATOM 1730 N N . PHE B 1 107 ? 9.194 71.696 0.785 1.00 19.38 154 PHE B N 1
ATOM 1731 C CA . PHE B 1 107 ? 10.474 71.937 1.455 1.00 20.75 154 PHE B CA 1
ATOM 1732 C C . PHE B 1 107 ? 11.606 71.039 1.076 1.00 27.68 154 PHE B C 1
ATOM 1733 O O . PHE B 1 107 ? 12.742 71.194 1.558 1.00 34.10 154 PHE B O 1
ATOM 1741 N N . LEU B 1 108 ? 11.304 70.015 0.327 1.00 19.15 155 LEU B N 1
ATOM 1742 C CA . LEU B 1 108 ? 12.280 69.018 -0.016 1.00 22.00 155 LEU B CA 1
ATOM 1743 C C . LEU B 1 108 ? 12.721 69.165 -1.508 1.00 20.10 155 LEU B C 1
ATOM 1744 O O . LEU B 1 108 ? 13.501 68.356 -2.007 1.00 21.43 155 LEU B O 1
ATOM 1749 N N . ILE B 1 109 ? 12.214 70.191 -2.196 1.00 17.24 156 ILE B N 1
ATOM 1750 C CA . ILE B 1 109 ? 12.504 70.445 -3.630 1.00 18.62 156 ILE B CA 1
ATOM 1751 C C . ILE B 1 109 ? 13.319 71.690 -3.745 1.00 16.70 156 ILE B C 1
ATOM 1752 O O . ILE B 1 109 ? 12.799 72.825 -3.552 1.00 20.95 156 ILE B O 1
ATOM 1757 N N . PRO B 1 110 ? 14.587 71.564 -4.023 1.00 16.82 157 PRO B N 1
ATOM 1758 C CA . PRO B 1 110 ? 15.421 72.783 -4.070 1.00 18.78 157 PRO B CA 1
ATOM 1759 C C . PRO B 1 110 ? 15.059 73.761 -5.194 1.00 19.88 157 PRO B C 1
ATOM 1760 O O . PRO B 1 110 ? 14.839 73.358 -6.364 1.00 19.48 157 PRO B O 1
ATOM 1764 N N . ASP B 1 111 ? 15.079 75.035 -4.866 1.00 19.05 158 ASP B N 1
ATOM 1765 C CA . ASP B 1 111 ? 14.918 76.122 -5.788 1.00 17.89 158 ASP B CA 1
ATOM 1766 C C . ASP B 1 111 ? 15.909 77.245 -5.361 1.00 20.46 158 ASP B C 1
ATOM 1767 O O . ASP B 1 111 ? 16.924 76.930 -4.694 1.00 20.28 158 ASP B O 1
ATOM 1772 N N . TYR B 1 112 ? 15.698 78.487 -5.768 1.00 18.61 159 TYR B N 1
ATOM 1773 C CA . TYR B 1 112 ? 16.585 79.606 -5.485 1.00 19.33 159 TYR B CA 1
ATOM 1774 C C . TYR B 1 112 ? 15.974 80.623 -4.492 1.00 19.11 159 TYR B C 1
ATOM 1775 O O . TYR B 1 112 ? 16.452 81.746 -4.388 1.00 24.20 159 TYR B O 1
ATOM 1784 N N A ASN B 1 113 ? 14.913 80.181 -3.799 0.51 20.59 160 ASN B N 1
ATOM 1785 N N B ASN B 1 113 ? 14.922 80.183 -3.808 0.49 21.01 160 ASN B N 1
ATOM 1786 C CA A ASN B 1 113 ? 14.140 80.963 -2.806 0.51 18.82 160 ASN B CA 1
ATOM 1787 C CA B ASN B 1 113 ? 14.126 80.986 -2.892 0.49 19.50 160 ASN B CA 1
ATOM 1788 C C A ASN B 1 113 ? 14.214 80.333 -1.408 0.51 21.70 160 ASN B C 1
ATOM 1789 C C B ASN B 1 113 ? 14.499 80.724 -1.438 0.49 22.97 160 ASN B C 1
ATOM 1790 O O A ASN B 1 113 ? 13.615 80.868 -0.487 0.51 18.03 160 ASN B O 1
ATOM 1791 O O B ASN B 1 113 ? 15.497 80.071 -1.208 0.49 18.56 160 ASN B O 1
ATOM 1800 N N . GLY C 1 1 ? 15.531 44.090 6.088 1.00 35.96 48 GLY C N 1
ATOM 1801 C CA . GLY C 1 1 ? 16.868 44.769 5.917 1.00 21.75 48 GLY C CA 1
ATOM 1802 C C . GLY C 1 1 ? 17.979 43.758 5.777 1.00 18.46 48 GLY C C 1
ATOM 1803 O O . GLY C 1 1 ? 17.757 42.548 5.833 1.00 19.23 48 GLY C O 1
ATOM 1804 N N . ALA C 1 2 ? 19.181 44.272 5.569 1.00 18.07 49 ALA C N 1
ATOM 1805 C CA . ALA C 1 2 ? 20.335 43.411 5.337 1.00 19.91 49 ALA C CA 1
ATOM 1806 C C . ALA C 1 2 ? 20.708 42.711 6.634 1.00 19.00 49 ALA C C 1
ATOM 1807 O O . ALA C 1 2 ? 20.660 43.319 7.730 1.00 18.62 49 ALA C O 1
ATOM 1809 N N . ILE C 1 3 ? 21.145 41.471 6.526 1.00 19.17 50 ILE C N 1
ATOM 1810 C CA . ILE C 1 3 ? 21.395 40.640 7.726 1.00 18.50 50 ILE C CA 1
ATOM 1811 C C . ILE C 1 3 ? 22.473 41.228 8.652 1.00 17.87 50 ILE C C 1
ATOM 1812 O O . ILE C 1 3 ? 22.388 40.993 9.854 1.00 22.75 50 ILE C O 1
ATOM 1817 N N . ASN C 1 4 ? 23.437 41.977 8.074 1.00 20.24 51 ASN C N 1
ATOM 1818 C CA . ASN C 1 4 ? 24.552 42.500 8.870 1.00 24.80 51 ASN C CA 1
ATOM 1819 C C . ASN C 1 4 ? 24.400 43.950 9.299 1.00 25.58 51 ASN C C 1
ATOM 1820 O O . ASN C 1 4 ? 25.253 44.422 10.056 1.00 29.40 51 ASN C O 1
ATOM 1825 N N . LYS C 1 5 ? 23.315 44.634 8.922 1.00 19.21 52 LYS C N 1
ATOM 1826 C CA . LYS C 1 5 ? 23.182 46.073 9.163 1.00 19.90 52 LYS C CA 1
ATOM 1827 C C . LYS C 1 5 ? 22.488 46.324 10.511 1.00 18.50 52 LYS C C 1
ATOM 1828 O O . LYS C 1 5 ? 21.437 45.810 10.765 1.00 18.71 52 LYS C O 1
ATOM 1834 N N . ASN C 1 6 ? 23.103 47.156 11.334 1.00 17.09 53 ASN C N 1
ATOM 1835 C CA . ASN C 1 6 ? 22.495 47.457 12.630 1.00 14.83 53 ASN C CA 1
ATOM 1836 C C . ASN C 1 6 ? 21.096 48.024 12.485 1.00 19.10 53 ASN C C 1
ATOM 1837 O O . ASN C 1 6 ? 20.790 48.776 11.541 1.00 18.05 53 ASN C O 1
ATOM 1850 N N . LYS C 1 8 ? 17.331 49.160 14.949 1.00 16.91 55 LYS C N 1
ATOM 1851 C CA . LYS C 1 8 ? 16.695 49.446 16.242 1.00 16.13 55 LYS C CA 1
ATOM 1852 C C . LYS C 1 8 ? 15.470 48.524 16.388 1.00 15.98 55 LYS C C 1
ATOM 1853 O O . LYS C 1 8 ? 14.651 48.325 15.440 1.00 18.13 55 LYS C O 1
ATOM 1859 N N . LEU C 1 9 ? 15.301 48.039 17.631 1.00 16.96 56 LEU C N 1
ATOM 1860 C CA . LEU C 1 9 ? 14.045 47.469 18.066 1.00 17.84 56 LEU C CA 1
ATOM 1861 C C . LEU C 1 9 ? 13.580 48.176 19.347 1.00 16.71 56 LEU C C 1
ATOM 1862 O O . LEU C 1 9 ? 14.372 48.664 20.161 1.00 17.54 56 LEU C O 1
ATOM 1867 N N . GLY C 1 10 ? 12.276 48.185 19.487 1.00 17.22 57 GLY C N 1
ATOM 1868 C CA . GLY C 1 10 ? 11.579 48.700 20.681 1.00 19.14 57 GLY C CA 1
ATOM 1869 C C . GLY C 1 10 ? 10.401 47.828 21.043 1.00 17.04 57 GLY C C 1
ATOM 1870 O O . GLY C 1 10 ? 9.690 47.311 20.160 1.00 19.51 57 GLY C O 1
ATOM 1871 N N . GLN C 1 11 ? 10.209 47.623 22.350 1.00 15.59 58 GLN C N 1
ATOM 1872 C CA . GLN C 1 11 ? 9.118 46.823 22.831 1.00 15.26 58 GLN C CA 1
ATOM 1873 C C . GLN C 1 11 ? 8.648 47.383 24.200 1.00 17.58 58 GLN C C 1
ATOM 1874 O O . GLN C 1 11 ? 9.431 47.514 25.142 1.00 19.25 58 GLN C O 1
ATOM 1880 N N . LYS C 1 12 ? 7.365 47.673 24.289 1.00 18.36 59 LYS C N 1
ATOM 1881 C CA . LYS C 1 12 ? 6.719 47.991 25.556 1.00 19.07 59 LYS C CA 1
ATOM 1882 C C . LYS C 1 12 ? 6.396 46.773 26.371 1.00 21.05 59 LYS C C 1
ATOM 1883 O O . LYS C 1 12 ? 5.896 45.786 25.827 1.00 19.37 59 LYS C O 1
ATOM 1889 N N . VAL C 1 13 ? 6.605 46.888 27.697 1.00 17.01 60 VAL C N 1
ATOM 1890 C CA . VAL C 1 13 ? 6.198 45.864 28.660 1.00 20.92 60 VAL C CA 1
ATOM 1891 C C . VAL C 1 13 ? 5.342 46.528 29.718 1.00 21.75 60 VAL C C 1
ATOM 1892 O O . VAL C 1 13 ? 5.792 47.390 30.467 1.00 19.16 60 VAL C O 1
ATOM 1896 N N . LEU C 1 14 ? 4.097 46.103 29.771 1.00 18.90 61 LEU C N 1
ATOM 1897 C CA . LEU C 1 14 ? 3.144 46.620 30.710 1.00 19.27 61 LEU C CA 1
ATOM 1898 C C . LEU C 1 14 ? 3.486 46.286 32.155 1.00 21.20 61 LEU C C 1
ATOM 1899 O O . LEU C 1 14 ? 3.837 45.203 32.488 1.00 24.76 61 LEU C O 1
ATOM 1904 N N . ILE C 1 15 ? 3.479 47.305 32.973 1.00 21.78 62 ILE C N 1
ATOM 1905 C CA . ILE C 1 15 ? 3.688 47.102 34.435 1.00 22.29 62 ILE C CA 1
ATOM 1906 C C . ILE C 1 15 ? 2.327 46.780 35.047 1.00 27.17 62 ILE C C 1
ATOM 1907 O O . ILE C 1 15 ? 1.441 47.608 34.912 1.00 26.83 62 ILE C O 1
ATOM 1912 N N . PRO C 1 16 ? 2.180 45.638 35.781 1.00 22.46 63 PRO C N 1
ATOM 1913 C CA . PRO C 1 16 ? 0.867 45.154 36.210 1.00 26.08 63 PRO C CA 1
ATOM 1914 C C . PRO C 1 16 ? 0.330 45.881 37.471 1.00 28.29 63 PRO C C 1
ATOM 1915 O O . PRO C 1 16 ? 0.104 45.247 38.544 1.00 27.09 63 PRO C O 1
ATOM 1919 N N . VAL C 1 17 ? 0.073 47.180 37.323 1.00 24.73 64 VAL C N 1
ATOM 1920 C CA . VAL C 1 17 ? -0.368 48.019 38.449 1.00 30.08 64 VAL C CA 1
ATOM 1921 C C . VAL C 1 17 ? -1.744 47.584 38.948 1.00 32.20 64 VAL C C 1
ATOM 1922 O O . VAL C 1 17 ? -1.951 47.431 40.146 1.00 33.71 64 VAL C O 1
ATOM 1926 N N . LYS C 1 18 ? -2.646 47.233 38.033 1.00 30.67 65 LYS C N 1
ATOM 1927 C CA . LYS C 1 18 ? -3.976 46.778 38.448 1.00 31.09 65 LYS C CA 1
ATOM 1928 C C . LYS C 1 18 ? -3.956 45.498 39.261 1.00 37.17 65 LYS C C 1
ATOM 1929 O O . LYS C 1 18 ? -4.738 45.327 40.220 1.00 37.10 65 LYS C O 1
ATOM 1935 N N . GLN C 1 19 ? -3.076 44.600 38.847 1.00 32.44 66 GLN C N 1
ATOM 1936 C CA . GLN C 1 19 ? -2.888 43.358 39.582 1.00 32.04 66 GLN C CA 1
ATOM 1937 C C . GLN C 1 19 ? -2.353 43.521 41.015 1.00 26.67 66 GLN C C 1
ATOM 1938 O O . GLN C 1 19 ? -2.704 42.737 41.851 1.00 27.38 66 GLN C O 1
ATOM 1944 N N . PHE C 1 20 ? -1.476 44.482 41.224 1.00 27.86 67 PHE C N 1
ATOM 1945 C CA . PHE C 1 20 ? -0.772 44.671 42.487 1.00 27.06 67 PHE C CA 1
ATOM 1946 C C . PHE C 1 20 ? -0.743 46.172 42.745 1.00 30.82 67 PHE C C 1
ATOM 1947 O O . PHE C 1 20 ? 0.296 46.803 42.646 1.00 30.42 67 PHE C O 1
ATOM 1955 N N . PRO C 1 21 ? -1.910 46.747 43.082 1.00 30.79 68 PRO C N 1
ATOM 1956 C CA . PRO C 1 21 ? -2.006 48.195 43.251 1.00 29.19 68 PRO C CA 1
ATOM 1957 C C . PRO C 1 21 ? -1.253 48.761 44.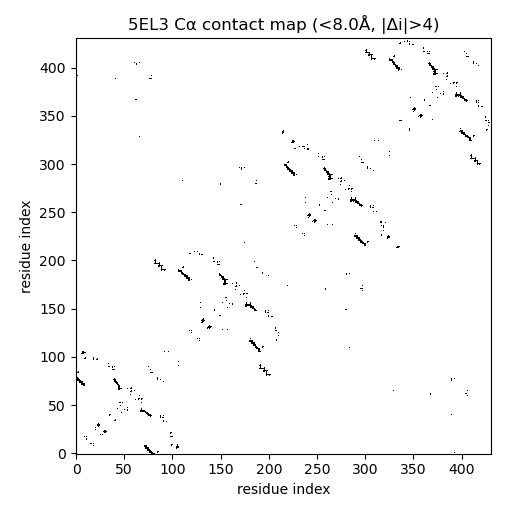457 1.00 34.17 68 PRO C C 1
ATOM 1958 O O . PRO C 1 21 ? -1.120 49.973 44.585 1.00 45.11 68 PRO C O 1
ATOM 1962 N N . LYS C 1 22 ? -0.796 47.909 45.354 1.00 29.06 69 LYS C N 1
ATOM 1963 C CA . LYS C 1 22 ? -0.039 48.321 46.546 1.00 30.68 69 LYS C CA 1
ATOM 1964 C C . LYS C 1 22 ? 1.479 48.248 46.336 1.00 32.60 69 LYS C C 1
ATOM 1965 O O . LYS C 1 22 ? 2.214 48.678 47.223 1.00 43.89 69 LYS C O 1
ATOM 1971 N N . PHE C 1 23 ? 1.943 47.680 45.233 1.00 23.55 70 PHE C N 1
ATOM 1972 C CA . PHE C 1 23 ? 3.366 47.423 45.080 1.00 24.08 70 PHE C CA 1
ATOM 1973 C C . PHE C 1 23 ? 4.026 48.558 44.340 1.00 27.43 70 PHE C C 1
ATOM 1974 O O . PHE C 1 23 ? 3.565 48.955 43.297 1.00 29.00 70 PHE C O 1
ATOM 1982 N N . ASN C 1 24 ? 5.200 49.000 44.815 1.00 22.53 71 ASN C N 1
ATOM 1983 C CA . ASN C 1 24 ? 5.951 50.058 44.138 1.00 24.09 71 ASN C CA 1
ATOM 1984 C C . ASN C 1 24 ? 6.825 49.498 43.029 1.00 25.20 71 ASN C C 1
ATOM 1985 O O . ASN C 1 24 ? 7.993 49.255 43.220 1.00 23.85 71 ASN C O 1
ATOM 1990 N N . PHE C 1 25 ? 6.236 49.291 41.847 1.00 20.32 72 PHE C N 1
ATOM 1991 C CA . PHE C 1 25 ? 6.980 48.759 40.729 1.00 19.73 72 PHE C CA 1
ATOM 1992 C C . PHE C 1 25 ? 8.085 49.666 40.241 1.00 21.59 72 PHE C C 1
ATOM 1993 O O . PHE C 1 25 ? 9.139 49.205 39.887 1.00 22.58 72 PHE C O 1
ATOM 2001 N N . VAL C 1 26 ? 7.853 50.969 40.307 1.00 24.33 73 VAL C N 1
ATOM 2002 C CA . VAL C 1 26 ? 8.841 51.888 39.874 1.00 23.13 73 VAL C CA 1
ATOM 2003 C C . VAL C 1 26 ? 10.054 51.780 40.792 1.00 24.37 73 VAL C C 1
ATOM 2004 O O . VAL C 1 26 ? 11.164 51.683 40.290 1.00 22.87 73 VAL C O 1
ATOM 2008 N N . GLY C 1 27 ? 9.821 51.746 42.091 1.00 22.24 74 GLY C N 1
ATOM 2009 C CA . GLY C 1 27 ? 10.901 51.619 43.067 1.00 23.26 74 GLY C CA 1
ATOM 2010 C C . GLY C 1 27 ? 11.642 50.283 42.859 1.00 23.72 74 GLY C C 1
ATOM 2011 O O . GLY C 1 27 ? 12.862 50.225 43.021 1.00 25.72 74 GLY C O 1
ATOM 2012 N N . LYS C 1 28 ? 10.896 49.234 42.601 1.00 21.46 75 LYS C N 1
ATOM 2013 C CA . LYS C 1 28 ? 11.493 47.905 42.301 1.00 21.92 75 LYS C CA 1
ATOM 2014 C C . LYS C 1 28 ? 12.353 47.855 41.074 1.00 24.60 75 LYS C C 1
ATOM 2015 O O . LYS C 1 28 ? 13.509 47.318 41.103 1.00 24.59 75 LYS C O 1
ATOM 2021 N N . LEU C 1 29 ? 11.864 48.470 39.980 1.00 21.88 76 LEU C N 1
ATOM 2022 C CA . LEU C 1 29 ? 12.633 48.472 38.790 1.00 20.30 76 LEU C CA 1
ATOM 2023 C C . LEU C 1 29 ? 13.881 49.355 38.906 1.00 21.84 76 LEU C C 1
ATOM 2024 O O . LEU C 1 29 ? 14.978 48.980 38.477 1.00 22.24 76 LEU C O 1
ATOM 2029 N N . LEU C 1 30 ? 13.742 50.529 39.528 1.00 18.89 77 LEU C N 1
ATOM 2030 C CA . LEU C 1 30 ? 14.900 51.385 39.683 1.00 22.89 77 LEU C CA 1
ATOM 2031 C C . LEU C 1 30 ? 15.928 50.884 40.701 1.00 19.84 77 LEU C C 1
ATOM 2032 O O . LEU C 1 30 ? 17.132 50.923 40.401 1.00 23.36 77 LEU C O 1
ATOM 2037 N N . GLY C 1 31 ? 15.470 50.413 41.833 1.00 22.02 78 GLY C N 1
ATOM 2038 C CA . GLY C 1 31 ? 16.355 50.064 42.900 1.00 21.55 78 GLY C CA 1
ATOM 2039 C C . GLY C 1 31 ? 17.005 51.269 43.524 1.00 23.76 78 GLY C C 1
ATOM 2040 O O . GLY C 1 31 ? 16.770 52.416 43.119 1.00 27.24 78 GLY C O 1
ATOM 2041 N N . PRO C 1 32 ? 17.977 50.987 44.368 1.00 21.66 79 PRO C N 1
ATOM 2042 C CA . PRO C 1 32 ? 18.650 52.094 45.064 1.00 25.29 79 PRO C CA 1
ATOM 2043 C C . PRO C 1 32 ? 19.435 52.962 44.110 1.00 27.92 79 PRO C C 1
ATOM 2044 O O . PRO C 1 32 ? 20.267 52.483 43.339 1.00 26.07 79 PRO C O 1
ATOM 2048 N N . ARG C 1 33 ? 19.100 54.257 44.140 1.00 28.81 80 ARG C N 1
ATOM 2049 C CA . ARG C 1 33 ? 19.628 55.253 43.245 1.00 31.54 80 ARG C CA 1
ATOM 2050 C C . ARG C 1 33 ? 19.600 54.853 41.789 1.00 28.06 80 ARG C C 1
ATOM 2051 O O . ARG C 1 33 ? 20.422 55.323 41.001 1.00 30.18 80 ARG C O 1
ATOM 2059 N N . GLY C 1 34 ? 18.567 54.125 41.344 1.00 25.30 81 GLY C N 1
ATOM 2060 C CA . GLY C 1 34 ? 18.449 53.629 39.975 1.00 23.62 81 GLY C CA 1
ATOM 2061 C C . GLY C 1 34 ? 19.406 52.524 39.541 1.00 22.09 81 GLY C C 1
ATOM 2062 O O . GLY C 1 34 ? 19.450 52.191 38.369 1.00 22.93 81 GLY C O 1
ATOM 2063 N N . ASN C 1 35 ? 20.120 51.953 40.541 1.00 24.68 82 ASN C N 1
ATOM 2064 C CA . ASN C 1 35 ? 21.157 51.005 40.207 1.00 26.17 82 ASN C CA 1
ATOM 2065 C C . ASN C 1 35 ? 20.601 49.676 39.721 1.00 25.33 82 ASN C C 1
ATOM 2066 O O . ASN C 1 35 ? 21.275 49.052 38.953 1.00 23.75 82 ASN C O 1
ATOM 2071 N N . SER C 1 36 ? 19.407 49.272 40.128 1.00 22.34 83 SER C N 1
ATOM 2072 C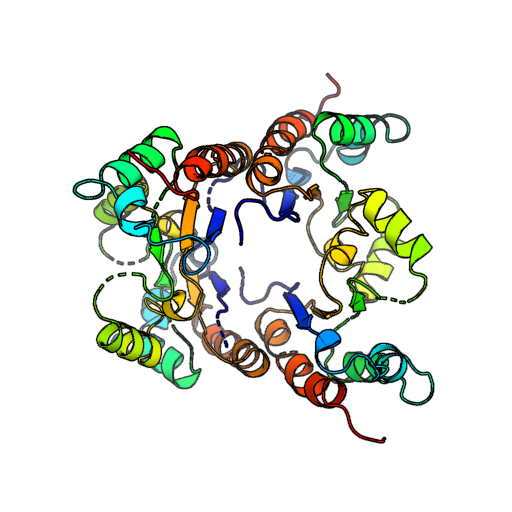 CA . SER C 1 36 ? 18.848 47.978 39.646 1.00 21.87 83 SER C CA 1
ATOM 2073 C C . SER C 1 36 ? 18.548 48.079 38.154 1.00 22.58 83 SER C C 1
ATOM 2074 O O . SER C 1 36 ? 18.849 47.147 37.376 1.00 23.34 83 SER C O 1
ATOM 2077 N N . LEU C 1 37 ? 17.935 49.181 37.705 1.00 21.31 84 LEU C N 1
ATOM 2078 C CA . LEU C 1 37 ? 17.666 49.321 36.292 1.00 21.75 84 LEU C CA 1
ATOM 2079 C C . LEU C 1 37 ? 18.958 49.466 35.542 1.00 18.26 84 LEU C C 1
ATOM 2080 O O . LEU C 1 37 ? 19.042 48.920 34.401 1.00 21.19 84 LEU C O 1
ATOM 2085 N N . LYS C 1 38 ? 19.927 50.195 36.106 1.00 19.51 85 LYS C N 1
ATOM 2086 C CA . LYS C 1 38 ? 21.203 50.387 35.441 1.00 24.97 85 LYS C CA 1
ATOM 2087 C C . LYS C 1 38 ? 21.888 49.049 35.211 1.00 23.23 85 LYS C C 1
ATOM 2088 O O . LYS C 1 38 ? 22.329 48.748 34.129 1.00 23.32 85 LYS C O 1
ATOM 2094 N N . ARG C 1 39 ? 21.909 48.227 36.245 1.00 23.93 86 ARG C N 1
ATOM 2095 C CA . ARG C 1 39 ? 22.444 46.904 36.124 1.00 23.25 86 ARG C CA 1
ATOM 2096 C C . ARG C 1 39 ? 21.727 46.023 35.143 1.00 23.37 86 ARG C C 1
ATOM 2097 O O . ARG C 1 39 ? 22.356 45.284 34.387 1.00 25.08 86 ARG C O 1
ATOM 2105 N N . LEU C 1 40 ? 20.413 46.087 35.092 1.00 21.87 87 LEU C N 1
ATOM 2106 C CA . LEU C 1 40 ? 19.627 45.262 34.171 1.00 18.19 87 LEU C CA 1
ATOM 2107 C C . LEU C 1 40 ? 19.954 45.649 32.734 1.00 22.49 87 LEU C C 1
ATOM 2108 O O . LEU C 1 40 ? 20.073 44.784 31.828 1.00 21.62 87 LEU C O 1
ATOM 2113 N N . GLN C 1 41 ? 20.084 46.950 32.502 1.00 19.99 88 GLN C N 1
ATOM 2114 C CA . GLN C 1 41 ? 20.469 47.374 31.124 1.00 19.84 88 GLN C CA 1
ATOM 2115 C C . GLN C 1 41 ? 21.828 46.859 30.772 1.00 26.93 88 GLN C C 1
ATOM 2116 O O . GLN C 1 41 ? 21.987 46.402 29.630 1.00 23.45 88 GLN C O 1
ATOM 2122 N N . GLU C 1 42 ? 22.777 46.929 31.713 1.00 20.97 89 GLU C N 1
ATOM 2123 C CA . GLU C 1 42 ? 24.138 46.484 31.479 1.00 23.74 89 GLU C CA 1
ATOM 2124 C C . GLU C 1 42 ? 24.202 44.995 31.206 1.00 25.90 89 GLU C C 1
ATOM 2125 O O . GLU C 1 42 ? 24.862 44.565 30.242 1.00 29.46 89 GLU C O 1
ATOM 2131 N N . GLU C 1 43 ? 23.419 44.217 31.922 1.00 23.24 90 GLU C N 1
ATOM 2132 C CA . GLU C 1 43 ? 23.435 42.764 31.804 1.00 24.65 90 GLU C CA 1
ATOM 2133 C C . GLU C 1 43 ? 22.812 42.307 30.516 1.00 24.73 90 GLU C C 1
ATOM 2134 O O . GLU C 1 43 ? 23.251 41.299 29.939 1.00 27.79 90 GLU C O 1
ATOM 2140 N N . THR C 1 44 ? 21.797 43.041 30.049 1.00 20.62 91 THR C N 1
ATOM 2141 C CA . THR C 1 44 ? 21.063 42.595 28.844 1.00 20.94 91 THR C CA 1
ATOM 2142 C C . THR C 1 44 ? 21.500 43.356 27.562 1.00 20.59 91 THR C C 1
ATOM 2143 O O . THR C 1 44 ? 21.069 42.924 26.464 1.00 20.54 91 THR C O 1
ATOM 2147 N N . LEU C 1 45 ? 22.329 44.393 27.702 1.00 20.27 92 LEU C N 1
ATOM 2148 C CA . LEU C 1 45 ? 22.789 45.217 26.557 1.00 20.06 92 LEU C CA 1
ATOM 2149 C C . LEU C 1 45 ? 21.627 45.903 25.847 1.00 19.90 92 LEU C C 1
ATOM 2150 O O . LEU C 1 45 ? 21.577 46.040 24.602 1.00 20.51 92 LEU C O 1
ATOM 2155 N N . THR C 1 46 ? 20.613 46.269 26.614 1.00 17.41 93 THR C N 1
ATOM 2156 C CA . THR C 1 46 ? 19.461 46.988 26.126 1.00 17.11 93 THR C CA 1
ATOM 2157 C C . THR C 1 46 ? 19.380 48.301 26.909 1.00 19.45 93 THR C C 1
ATOM 2158 O O . THR C 1 46 ? 20.060 48.494 27.916 1.00 20.02 93 THR C O 1
ATOM 2162 N N . LYS C 1 47 ? 18.523 49.189 26.441 1.00 18.20 94 LYS C N 1
ATOM 2163 C CA . LYS C 1 47 ? 18.228 50.436 27.143 1.00 17.13 94 LYS C CA 1
ATOM 2164 C C . LYS C 1 47 ? 16.737 50.468 27.513 1.00 17.79 94 LYS C C 1
ATOM 2165 O O . LYS C 1 47 ? 15.858 50.048 26.759 1.00 21.02 94 LYS C O 1
ATOM 2179 N N . SER C 1 49 ? 13.465 52.510 29.683 1.00 19.24 96 SER C N 1
ATOM 2180 C CA . SER C 1 49 ? 12.913 53.709 30.284 1.00 19.16 96 SER C CA 1
ATOM 2181 C C . SER C 1 49 ? 11.522 53.365 30.839 1.00 20.19 96 SER C C 1
ATOM 2182 O O . SER C 1 49 ? 10.810 52.541 30.281 1.00 19.39 96 SER C O 1
ATOM 2185 N N . ILE C 1 50 ? 11.204 53.987 31.950 1.00 19.09 97 ILE C N 1
ATOM 2186 C CA . ILE C 1 50 ? 9.884 53.828 32.565 1.00 20.51 97 ILE C CA 1
ATOM 2187 C C . ILE C 1 50 ? 9.006 54.986 32.080 1.00 22.60 97 ILE C C 1
ATOM 2188 O O . ILE C 1 50 ? 9.352 56.163 32.300 1.00 22.04 97 ILE C O 1
ATOM 2193 N N . LEU C 1 51 ? 7.903 54.639 31.381 1.00 19.53 98 LEU C N 1
ATOM 2194 C CA . LEU C 1 51 ? 7.068 55.591 30.675 1.00 20.19 98 LEU C CA 1
ATOM 2195 C C . LEU C 1 51 ? 5.612 55.368 31.048 1.00 22.65 98 LEU C C 1
ATOM 2196 O O . LEU C 1 51 ? 5.282 54.387 31.668 1.00 20.07 98 LEU C O 1
ATOM 2201 N N . GLY C 1 52 ? 4.750 56.241 30.608 1.00 21.36 99 GLY C N 1
ATOM 2202 C CA . GLY C 1 52 ? 3.332 56.067 30.781 1.00 21.65 99 GLY C CA 1
ATOM 2203 C C . GLY C 1 52 ? 2.783 56.769 31.983 1.00 28.87 99 GLY C C 1
ATOM 2204 O O . GLY C 1 52 ? 3.497 57.392 32.766 1.00 26.60 99 GLY C O 1
ATOM 2205 N N . LYS C 1 53 ? 1.481 56.600 32.164 1.00 27.22 100 LYS C N 1
ATOM 2206 C CA . LYS C 1 53 ? 0.764 57.170 33.315 1.00 28.50 100 LYS C CA 1
ATOM 2207 C C . LYS C 1 53 ? 1.335 56.692 34.639 1.00 28.56 100 LYS C C 1
ATOM 2208 O O . LYS C 1 53 ? 1.503 55.498 34.885 1.00 26.06 100 LYS C O 1
ATOM 2214 N N . GLY C 1 54 ? 1.682 57.666 35.476 1.00 30.87 101 GLY C N 1
ATOM 2215 C CA . GLY C 1 54 ? 2.293 57.417 36.753 1.00 37.26 101 GLY C CA 1
ATOM 2216 C C . GLY C 1 54 ? 3.788 57.264 36.771 1.00 43.09 101 GLY C C 1
ATOM 2217 O O . GLY C 1 54 ? 4.359 57.017 37.822 1.00 37.98 101 GLY C O 1
ATOM 2218 N N . SER C 1 55 ? 4.444 57.462 35.631 1.00 30.20 102 SER C N 1
ATOM 2219 C CA . SER C 1 55 ? 5.880 57.391 35.559 1.00 29.56 102 SER C CA 1
ATOM 2220 C C . SER C 1 55 ? 6.595 58.610 36.164 1.00 29.55 102 SER C C 1
ATOM 2221 O O . SER C 1 55 ? 7.799 58.588 36.294 1.00 42.16 102 SER C O 1
ATOM 2232 N N . ARG C 1 57 ? 6.748 61.437 39.289 1.00 49.76 104 ARG C N 1
ATOM 2233 C CA . ARG C 1 57 ? 6.343 61.472 40.689 1.00 63.61 104 ARG C CA 1
ATOM 2234 C C . ARG C 1 57 ? 5.217 62.463 40.970 1.00 49.31 104 ARG C C 1
ATOM 2235 O O . ARG C 1 57 ? 4.448 62.218 41.860 1.00 78.94 104 ARG C O 1
ATOM 2243 N N . ASP C 1 58 ? 5.065 63.513 40.166 1.00 44.28 105 ASP C N 1
ATOM 2244 C CA . ASP C 1 58 ? 4.112 64.569 40.394 1.00 49.63 105 ASP C CA 1
ATOM 2245 C C . ASP C 1 58 ? 2.995 64.425 39.367 1.00 69.54 105 ASP C C 1
ATOM 2246 O O . ASP C 1 58 ? 3.199 64.721 38.185 1.00 52.89 105 ASP C O 1
ATOM 2251 N N . LYS C 1 59 ? 1.816 64.045 39.852 1.00 53.30 106 LYS C N 1
ATOM 2252 C CA . LYS C 1 59 ? 0.647 63.794 39.017 1.00 44.17 106 LYS C CA 1
ATOM 2253 C C . LYS C 1 59 ? 0.212 65.030 38.246 1.00 58.69 106 LYS C C 1
ATOM 2254 O O . LYS C 1 59 ? -0.144 64.952 37.070 1.00 47.91 106 LYS C O 1
ATOM 2260 N N . ALA C 1 60 ? 0.256 66.184 38.897 1.00 43.63 107 ALA C N 1
ATOM 2261 C CA . ALA C 1 60 ? -0.159 67.420 38.255 1.00 32.08 107 ALA C CA 1
ATOM 2262 C C . ALA C 1 60 ? 0.772 67.786 37.047 1.00 35.40 107 ALA C C 1
ATOM 2263 O O . ALA C 1 60 ? 0.298 68.263 36.040 1.00 49.41 107 ALA C O 1
ATOM 2265 N N . LYS C 1 61 ? 2.077 67.700 37.255 1.00 38.95 108 LYS C N 1
ATOM 2266 C CA . LYS C 1 61 ? 3.042 68.061 36.237 1.00 45.83 108 LYS C CA 1
ATOM 2267 C C . LYS C 1 61 ? 2.818 67.106 35.072 1.00 39.40 108 LYS C C 1
ATOM 2268 O O . LYS C 1 61 ? 2.879 67.530 33.925 1.00 43.00 108 LYS C O 1
ATOM 2274 N N . GLU C 1 62 ? 2.624 65.830 35.415 1.00 37.24 109 GLU C N 1
ATOM 2275 C CA . GLU C 1 62 ? 2.394 64.792 34.437 1.00 41.01 109 GLU C CA 1
ATOM 2276 C C . GLU C 1 62 ? 1.204 65.131 33.562 1.00 36.41 109 GLU C C 1
ATOM 2277 O O . GLU C 1 62 ? 1.308 65.094 32.319 1.00 36.20 109 GLU C O 1
ATOM 2283 N N . GLU C 1 63 ? 0.115 65.566 34.159 1.00 32.64 110 GLU C N 1
ATOM 2284 C CA . GLU C 1 63 ? -1.033 66.019 33.404 1.00 35.82 110 GLU C CA 1
ATOM 2285 C C . GLU C 1 63 ? -0.765 67.247 32.536 1.00 42.21 110 GLU C C 1
ATOM 2286 O O . GLU C 1 63 ? -1.252 67.332 31.401 1.00 36.60 110 GLU C O 1
ATOM 2292 N N . GLU C 1 64 ? -0.010 68.211 33.065 1.00 32.89 111 GLU C N 1
ATOM 2293 C CA . GLU C 1 64 ? 0.349 69.399 32.286 1.00 42.71 111 GLU C CA 1
ATOM 2294 C C . GLU C 1 64 ? 1.152 68.963 31.033 1.00 26.88 111 GLU C C 1
ATOM 2295 O O . GLU C 1 64 ? 0.925 69.488 29.945 1.00 33.99 111 GLU C O 1
ATOM 2301 N N . LEU C 1 65 ? 2.121 68.078 31.246 1.00 31.35 112 LEU C N 1
ATOM 2302 C CA . LEU C 1 65 ? 3.003 67.629 30.101 1.00 27.54 112 LEU C CA 1
ATOM 2303 C C . LEU C 1 65 ? 2.197 66.847 29.078 1.00 36.10 112 LEU C C 1
ATOM 2304 O O . LEU C 1 65 ? 2.351 67.028 27.855 1.00 31.33 112 LEU C O 1
ATOM 2309 N N . ARG C 1 66 ? 1.308 65.989 29.587 1.00 32.91 113 ARG C N 1
ATOM 2310 C CA . ARG C 1 66 ? 0.393 65.259 28.731 1.00 36.00 113 ARG C CA 1
ATOM 2311 C C . ARG C 1 66 ? -0.455 66.228 27.922 1.00 35.66 113 ARG C C 1
ATOM 2312 O O . ARG C 1 66 ? -0.573 66.091 26.698 1.00 41.51 113 ARG C O 1
ATOM 2320 N N . LYS C 1 67 ? -0.991 67.260 28.573 1.00 38.17 114 LYS C N 1
ATOM 2321 C CA . LYS C 1 67 ? -1.828 68.243 27.904 1.00 29.22 114 LYS C CA 1
ATOM 2322 C C . LYS C 1 67 ? -1.109 69.197 26.954 1.00 36.10 114 LYS C C 1
ATOM 2323 O O . LYS C 1 67 ? -1.734 69.728 26.035 1.00 38.58 114 LYS C O 1
ATOM 2329 N N . SER C 1 68 ? 0.195 69.368 27.151 1.00 36.73 115 SER C N 1
ATOM 2330 C CA . SER C 1 68 ? 1.034 70.207 26.264 1.00 34.58 115 SER C CA 1
ATOM 2331 C C . SER C 1 68 ? 0.988 69.747 24.795 1.00 33.28 115 SER C C 1
ATOM 2332 O O . SER C 1 68 ? 1.123 70.556 23.900 1.00 32.51 115 SER C O 1
ATOM 2335 N N . GLY C 1 69 ? 0.820 68.450 24.582 1.00 36.18 116 GLY C N 1
ATOM 2336 C CA . GLY C 1 69 ? 0.770 67.895 23.257 1.00 31.20 116 GLY C CA 1
ATOM 2337 C C . GLY C 1 69 ? 2.142 67.742 22.585 1.00 24.72 116 GLY C C 1
ATOM 2338 O O . GLY C 1 69 ? 2.228 67.382 21.438 1.00 24.14 116 GLY C O 1
ATOM 2339 N N . GLU C 1 70 ? 3.226 67.961 23.335 1.00 25.83 117 GLU C N 1
ATOM 2340 C CA . GLU C 1 70 ? 4.560 67.774 22.744 1.00 26.90 117 GLU C CA 1
ATOM 2341 C C . GLU C 1 70 ? 4.794 66.279 22.546 1.00 21.94 117 GLU C C 1
ATOM 2342 O O . GLU C 1 70 ? 4.424 65.482 23.402 1.00 23.00 117 GLU C O 1
ATOM 2348 N N . ALA C 1 71 ? 5.452 65.947 21.431 1.00 20.50 118 ALA C N 1
ATOM 2349 C CA . ALA C 1 71 ? 5.664 64.563 21.066 1.00 20.60 118 ALA C CA 1
ATOM 2350 C C . ALA C 1 71 ? 6.448 63.772 22.086 1.00 18.40 118 ALA C C 1
ATOM 2351 O O . ALA C 1 71 ? 6.198 62.581 22.292 1.00 19.79 118 ALA C O 1
ATOM 2353 N N . LYS C 1 72 ? 7.393 64.427 22.736 1.00 20.83 119 LYS C N 1
ATOM 2354 C CA . LYS C 1 72 ? 8.176 63.767 23.797 1.00 23.14 119 LYS C CA 1
ATOM 2355 C C . LYS C 1 72 ? 7.371 63.258 24.986 1.00 21.73 119 LYS C C 1
ATOM 2356 O O . LYS C 1 72 ? 7.879 62.483 25.775 1.00 24.28 119 LYS C O 1
ATOM 2362 N N . TYR C 1 73 ? 6.134 63.737 25.137 1.00 19.47 120 TYR C N 1
ATOM 2363 C CA . TYR C 1 73 ? 5.238 63.335 26.227 1.00 22.22 120 TYR C CA 1
ATOM 2364 C C . TYR C 1 73 ? 4.028 62.569 25.754 1.00 24.55 120 TYR C C 1
ATOM 2365 O O . TYR C 1 73 ? 3.182 62.207 26.563 1.00 21.36 120 TYR C O 1
ATOM 2374 N N . PHE C 1 74 ? 4.004 62.160 24.475 1.00 21.68 121 PHE C N 1
ATOM 2375 C CA . PHE C 1 74 ? 2.907 61.282 24.042 1.00 21.66 121 PHE C CA 1
ATOM 2376 C C . PHE C 1 74 ? 2.806 60.004 24.861 1.00 18.14 121 PHE C C 1
ATOM 2377 O O . PHE C 1 74 ? 1.650 59.499 25.063 1.00 20.28 121 PHE C O 1
ATOM 2385 N N . HIS C 1 75 ? 3.916 59.479 25.369 1.00 17.17 122 HIS C N 1
ATOM 2386 C CA . HIS C 1 75 ? 3.893 58.241 26.153 1.00 18.96 122 HIS C CA 1
ATOM 2387 C C . HIS C 1 75 ? 3.055 58.373 27.433 1.00 20.11 122 HIS C C 1
ATOM 2388 O O . HIS C 1 75 ? 2.547 57.382 27.922 1.00 20.43 122 HIS C O 1
ATOM 2395 N N . LEU C 1 76 ? 2.861 59.598 27.921 1.00 19.26 123 LEU C N 1
ATOM 2396 C CA . LEU C 1 76 ? 2.057 59.814 29.152 1.00 24.32 123 LEU C CA 1
ATOM 2397 C C . LEU C 1 76 ? 0.587 59.475 28.990 1.00 26.04 123 LEU C C 1
ATOM 2398 O O . LEU C 1 76 ? -0.152 59.366 29.998 1.00 25.25 123 LEU C O 1
ATOM 2403 N N . ASN C 1 77 ? 0.149 59.283 27.740 1.00 21.40 124 ASN C N 1
ATOM 2404 C CA . ASN C 1 77 ? -1.222 58.793 27.466 1.00 23.97 124 ASN C CA 1
ATOM 2405 C C . ASN C 1 77 ? -1.394 57.284 27.603 1.00 24.10 124 ASN C C 1
ATOM 2406 O O . ASN C 1 77 ? -2.522 56.801 27.579 1.00 26.67 124 ASN C O 1
ATOM 2411 N N . ASP C 1 78 ? -0.295 56.541 27.682 1.00 23.98 125 ASP C N 1
ATOM 2412 C CA . ASP C 1 78 ? -0.331 55.068 27.763 1.00 22.21 125 ASP C CA 1
ATOM 2413 C C . ASP C 1 78 ? -0.307 54.651 29.184 1.00 27.78 125 ASP C C 1
ATOM 2414 O O . ASP C 1 78 ? 0.058 55.429 30.051 1.00 23.34 125 ASP C O 1
ATOM 2419 N N . ASP C 1 79 ? -0.641 53.401 29.428 1.00 24.39 126 ASP C N 1
ATOM 2420 C CA . ASP C 1 79 ? -0.467 52.822 30.741 1.00 26.89 126 ASP C CA 1
ATOM 2421 C C . ASP C 1 79 ? 1.012 52.762 31.112 1.00 20.99 126 ASP C C 1
ATOM 2422 O O . ASP C 1 79 ? 1.871 52.664 30.243 1.00 23.35 126 ASP C O 1
ATOM 2427 N N . LEU C 1 80 ? 1.270 52.714 32.434 1.00 25.60 127 LEU C N 1
ATOM 2428 C CA . LEU C 1 80 ? 2.646 52.575 32.908 1.00 23.66 127 LEU C CA 1
ATOM 2429 C C . LEU C 1 80 ? 3.323 51.353 32.278 1.00 19.43 127 LEU C C 1
ATOM 2430 O O . LEU C 1 80 ? 2.779 50.240 32.237 1.00 21.35 127 LEU C O 1
ATOM 2435 N N . HIS C 1 81 ? 4.533 51.568 31.764 1.00 20.51 128 HIS C N 1
ATOM 2436 C CA . HIS C 1 81 ? 5.255 50.511 31.092 1.00 19.75 128 HIS C CA 1
ATOM 2437 C C . HIS C 1 81 ? 6.747 50.750 31.082 1.00 21.46 128 HIS C C 1
ATOM 2438 O O . HIS C 1 81 ? 7.211 51.857 31.318 1.00 20.19 128 HIS C O 1
ATOM 2445 N N . VAL C 1 82 ? 7.495 49.681 30.841 1.00 16.65 129 VAL C N 1
ATOM 2446 C CA . VAL C 1 82 ? 8.902 49.816 30.498 1.00 17.34 129 VAL C CA 1
ATOM 2447 C C . VAL C 1 82 ? 9.003 49.779 28.972 1.00 20.51 129 VAL C C 1
ATOM 2448 O O . VAL C 1 82 ? 8.489 48.834 28.369 1.00 19.79 129 VAL C O 1
ATOM 2452 N N . LEU C 1 83 ? 9.730 50.714 28.362 1.00 17.88 130 LEU C N 1
ATOM 2453 C CA . LEU C 1 83 ? 10.088 50.616 26.966 1.00 17.24 130 LEU C CA 1
ATOM 2454 C C . LEU C 1 83 ? 11.513 50.075 26.924 1.00 17.92 130 LEU C C 1
ATOM 2455 O O . LEU C 1 83 ? 12.412 50.725 27.437 1.00 19.55 130 LEU C O 1
ATOM 2460 N N . ILE C 1 84 ? 11.689 48.929 26.309 1.00 16.31 131 ILE C N 1
ATOM 2461 C CA . ILE C 1 84 ? 12.982 48.345 26.068 1.00 15.87 131 ILE C CA 1
ATOM 2462 C C . ILE C 1 84 ? 13.376 48.624 24.635 1.00 16.62 131 ILE C C 1
ATOM 2463 O O . ILE C 1 84 ? 12.617 48.288 23.748 1.00 17.75 131 ILE C O 1
ATOM 2468 N N . GLU C 1 85 ? 14.584 49.143 24.463 1.00 16.43 132 GLU C N 1
ATOM 2469 C CA . GLU C 1 85 ? 15.097 49.488 23.145 1.00 17.43 132 GLU C CA 1
ATOM 2470 C C . GLU C 1 85 ? 16.501 48.913 22.994 1.00 15.64 132 GLU C C 1
ATOM 2471 O O . GLU C 1 85 ? 17.220 48.711 23.950 1.00 18.93 132 GLU C O 1
ATOM 2477 N N . VAL C 1 86 ? 16.859 48.633 21.721 1.00 13.56 133 VAL C N 1
ATOM 2478 C CA . VAL C 1 86 ? 18.151 48.066 21.453 1.00 14.74 133 VAL C CA 1
ATOM 2479 C C . VAL C 1 86 ? 18.579 48.486 20.043 1.00 15.71 133 VAL C C 1
ATOM 2480 O O . VAL C 1 86 ? 17.691 48.637 19.197 1.00 17.69 133 VAL C O 1
ATOM 2484 N N . PHE C 1 87 ? 19.879 48.624 19.846 1.00 15.27 134 PHE C N 1
ATOM 2485 C CA . PHE C 1 87 ? 20.453 48.923 18.532 1.00 15.98 134 PHE C CA 1
ATOM 2486 C C . PHE C 1 87 ? 21.671 48.031 18.298 1.00 17.87 134 PHE C C 1
ATOM 2487 O O . PHE C 1 87 ? 22.638 48.114 19.043 1.00 19.18 134 PHE C O 1
ATOM 2495 N N . ALA C 1 88 ? 21.525 47.118 17.347 1.00 15.57 135 ALA C N 1
ATOM 2496 C CA . ALA C 1 88 ? 22.493 46.045 17.136 1.00 16.92 135 ALA C CA 1
ATOM 2497 C C . ALA C 1 88 ? 22.205 45.381 15.813 1.00 16.85 135 ALA C C 1
ATOM 2498 O O . ALA C 1 88 ? 21.129 45.616 15.270 1.00 16.39 135 ALA C O 1
ATOM 2500 N N . PRO C 1 89 ? 23.094 44.475 15.323 1.00 16.09 136 PRO C N 1
ATOM 2501 C CA . PRO C 1 89 ? 22.672 43.737 14.160 1.00 15.16 136 PRO C CA 1
ATOM 2502 C C . PRO C 1 89 ? 21.480 42.879 14.451 1.00 17.75 136 PRO C C 1
ATOM 2503 O O . PRO C 1 89 ? 21.292 42.547 15.604 1.00 18.24 136 PRO C O 1
ATOM 2507 N N . PRO C 1 90 ? 20.667 42.554 13.434 1.00 17.16 137 PRO C N 1
ATOM 2508 C CA . PRO C 1 90 ? 19.368 41.934 13.674 1.00 15.13 137 PRO C CA 1
ATOM 2509 C C . PRO C 1 90 ? 19.458 40.742 14.620 1.00 16.64 137 PRO C C 1
ATOM 2510 O O . PRO C 1 90 ? 18.694 40.681 15.583 1.00 17.16 137 PRO C O 1
ATOM 2514 N N . ALA C 1 91 ? 20.385 39.803 14.428 1.00 15.81 138 ALA C N 1
ATOM 2515 C CA . ALA C 1 91 ? 20.390 38.605 15.293 1.00 17.03 138 ALA C CA 1
ATOM 2516 C C . ALA C 1 91 ? 20.629 38.934 16.737 1.00 18.64 138 ALA C C 1
ATOM 2517 O O . ALA C 1 91 ? 19.953 38.419 17.613 1.00 18.90 138 ALA C O 1
ATOM 2519 N N . GLU C 1 92 ? 21.580 39.834 16.960 1.00 17.18 139 GLU C N 1
ATOM 2520 C CA . GLU C 1 92 ? 21.901 40.305 18.303 1.00 14.58 139 GLU C CA 1
ATOM 2521 C C . GLU C 1 92 ? 20.716 41.117 18.894 1.00 17.57 139 GLU C C 1
ATOM 2522 O O . GLU C 1 92 ? 20.421 40.988 20.061 1.00 19.84 139 GLU C O 1
ATOM 2528 N N . ALA C 1 93 ? 20.108 41.981 18.086 1.00 15.59 140 ALA C N 1
ATOM 2529 C CA . ALA C 1 93 ? 19.044 42.814 18.553 1.00 18.43 140 ALA C CA 1
ATOM 2530 C C . ALA C 1 93 ? 17.889 41.958 19.112 1.00 21.38 140 ALA C C 1
ATOM 2531 O O . ALA C 1 93 ? 17.401 42.223 20.214 1.00 18.59 140 ALA C O 1
ATOM 2533 N N . TYR C 1 94 ? 17.459 40.981 18.328 1.00 16.99 141 TYR C N 1
ATOM 2534 C CA . TYR C 1 94 ? 16.347 40.143 18.747 1.00 17.42 141 TYR C CA 1
ATOM 2535 C C . TYR C 1 94 ? 16.739 39.289 19.950 1.00 19.02 141 TYR C C 1
ATOM 2536 O O . TYR C 1 94 ? 15.969 39.137 20.907 1.00 18.62 141 TYR C O 1
ATOM 2545 N N . ALA C 1 95 ? 17.943 38.685 19.914 1.00 17.29 142 ALA C N 1
ATOM 2546 C CA . ALA C 1 95 ? 18.377 37.874 21.020 1.00 18.64 142 ALA C CA 1
ATOM 2547 C C . ALA C 1 95 ? 18.429 38.683 22.325 1.00 20.45 142 ALA C C 1
ATOM 2548 O O . ALA C 1 95 ? 18.041 38.231 23.432 1.00 19.74 142 ALA C O 1
ATOM 2550 N N . ARG C 1 96 ? 18.985 39.871 22.271 1.00 19.49 143 ARG C N 1
ATOM 2551 C CA . ARG C 1 96 ? 19.074 40.755 23.446 1.00 17.51 143 ARG C CA 1
ATOM 2552 C C . ARG C 1 96 ? 17.687 41.105 23.993 1.00 20.54 143 ARG C C 1
ATOM 2553 O O . ARG C 1 96 ? 17.474 41.144 25.189 1.00 18.80 143 ARG C O 1
ATOM 2569 N N . GLY C 1 98 ? 15.005 39.325 23.656 1.00 18.96 145 GLY C N 1
ATOM 2570 C CA . GLY C 1 98 ? 14.427 38.119 24.317 1.00 23.91 145 GLY C CA 1
ATOM 2571 C C . GLY C 1 98 ? 14.976 37.979 25.739 1.00 19.69 145 GLY C C 1
ATOM 2572 O O . GLY C 1 98 ? 14.240 37.676 26.682 1.00 20.27 145 GLY C O 1
ATOM 2573 N N . HIS C 1 99 ? 16.274 38.170 25.886 1.00 18.49 146 HIS C N 1
ATOM 2574 C CA . HIS C 1 99 ? 16.910 38.106 27.229 1.00 22.12 146 HIS C CA 1
ATOM 2575 C C . HIS C 1 99 ? 16.338 39.171 28.151 1.00 21.64 146 HIS C C 1
ATOM 2576 O O . HIS C 1 99 ? 15.991 38.913 29.334 1.00 20.79 146 HIS C O 1
ATOM 2583 N N . ALA C 1 100 ? 16.201 40.388 27.675 1.00 19.84 147 ALA C N 1
ATOM 2584 C CA . ALA C 1 100 ? 15.664 41.478 28.478 1.00 17.92 147 ALA C CA 1
ATOM 2585 C C . ALA C 1 100 ? 14.226 41.217 28.921 1.00 18.55 147 ALA C C 1
ATOM 2586 O O . ALA C 1 100 ? 13.879 41.490 30.072 1.00 19.75 147 ALA C O 1
ATOM 2588 N N . LEU C 1 101 ? 13.446 40.636 28.018 1.00 19.35 148 LEU C N 1
ATOM 2589 C CA . LEU C 1 101 ? 12.054 40.293 28.366 1.00 18.64 148 LEU C CA 1
ATOM 2590 C C . LEU C 1 101 ? 12.019 39.203 29.382 1.00 19.37 148 LEU C C 1
ATOM 2591 O O . LEU C 1 101 ? 11.098 39.214 30.220 1.00 22.54 148 LEU C O 1
ATOM 2596 N N . GLU C 1 102 ? 12.919 38.230 29.297 1.00 19.05 149 GLU C N 1
ATOM 2597 C CA . GLU C 1 102 ? 12.992 37.199 30.373 1.00 23.32 149 GLU C CA 1
ATOM 2598 C C . GLU C 1 102 ? 13.266 37.831 31.708 1.00 24.63 149 GLU C C 1
ATOM 2599 O O . GLU C 1 102 ? 12.624 37.507 32.752 1.00 21.00 149 GLU C O 1
ATOM 2605 N N . GLU C 1 103 ? 14.239 38.739 31.736 1.00 23.03 150 GLU C N 1
ATOM 2606 C CA . GLU C 1 103 ? 14.696 39.337 33.017 1.00 21.57 150 GLU C CA 1
ATOM 2607 C C . GLU C 1 103 ? 13.714 40.292 33.619 1.00 29.53 150 GLU C C 1
ATOM 2608 O O . GLU C 1 103 ? 13.646 40.450 34.833 1.00 26.72 150 GLU C O 1
ATOM 2614 N N . ILE C 1 104 ? 12.981 41.003 32.780 1.00 21.04 151 ILE C N 1
ATOM 2615 C CA . ILE C 1 104 ? 12.107 41.984 33.328 1.00 19.40 151 ILE C CA 1
ATOM 2616 C C . ILE C 1 104 ? 10.866 41.330 33.955 1.00 25.71 151 ILE C C 1
ATOM 2617 O O . ILE C 1 104 ? 10.314 41.877 34.918 1.00 23.51 151 ILE C O 1
ATOM 2622 N N . LYS C 1 105 ? 10.517 40.105 33.532 1.00 24.11 152 LYS C N 1
ATOM 2623 C CA . LYS C 1 105 ? 9.375 39.414 34.105 1.00 24.13 152 LYS C CA 1
ATOM 2624 C C . LYS C 1 105 ? 9.627 39.213 35.576 1.00 22.57 152 LYS C C 1
ATOM 2625 O O . LYS C 1 105 ? 8.736 39.411 36.381 1.00 22.41 152 LYS C O 1
ATOM 2631 N N . LYS C 1 106 ? 10.876 38.884 35.929 1.00 21.76 153 LYS C N 1
ATOM 2632 C CA . LYS C 1 106 ? 11.271 38.636 37.301 1.00 24.94 153 LYS C CA 1
ATOM 2633 C C . LYS C 1 106 ? 11.181 39.900 38.137 1.00 22.47 153 LYS C C 1
ATOM 2634 O O . LYS C 1 106 ? 10.894 39.869 39.332 1.00 21.89 153 LYS C O 1
ATOM 2640 N N . PHE C 1 107 ? 11.440 41.033 37.500 1.00 23.28 154 PHE C N 1
ATOM 2641 C CA . PHE C 1 107 ? 11.368 42.288 38.243 1.00 22.53 154 PHE C CA 1
ATOM 2642 C C . PHE C 1 107 ? 9.946 42.664 38.490 1.00 24.75 154 PHE C C 1
ATOM 2643 O O . PHE C 1 107 ? 9.696 43.361 39.527 1.00 23.85 154 PHE C O 1
ATOM 2651 N N . LEU C 1 108 ? 8.979 42.160 37.704 1.00 22.11 155 LEU C N 1
ATOM 2652 C CA . LEU C 1 108 ? 7.588 42.563 37.881 1.00 24.32 155 LEU C CA 1
ATOM 2653 C C . LEU C 1 108 ? 6.836 41.689 38.942 1.00 23.54 155 LEU C C 1
ATOM 2654 O O . LEU C 1 108 ? 5.640 41.818 39.137 1.00 26.86 155 LEU C O 1
ATOM 2659 N N . ILE C 1 109 ? 7.566 40.821 39.666 1.00 20.75 156 ILE C N 1
ATOM 2660 C CA . ILE C 1 109 ? 7.033 40.038 40.739 1.00 22.20 156 ILE C CA 1
ATOM 2661 C C . ILE C 1 109 ? 7.045 41.014 41.951 1.00 22.71 156 ILE C C 1
ATOM 2662 O O . ILE C 1 109 ? 8.063 41.665 42.190 1.00 19.71 156 ILE C O 1
ATOM 2667 N N . PRO C 1 110 ? 5.940 41.089 42.703 1.00 23.11 157 PRO C N 1
ATOM 2668 C CA . PRO C 1 110 ? 5.773 42.110 43.740 1.00 20.77 157 PRO C CA 1
ATOM 2669 C C . PRO C 1 110 ? 6.471 41.726 45.093 1.00 18.19 157 PRO C C 1
ATOM 2670 O O . PRO C 1 110 ? 5.904 41.653 46.177 1.00 22.09 157 PRO C O 1
ATOM 2674 N N . ASP C 1 111 ? 7.755 41.493 44.938 1.00 20.38 158 ASP C N 1
ATOM 2675 C CA . ASP C 1 111 ? 8.627 41.334 46.071 1.00 18.24 158 ASP C CA 1
ATOM 2676 C C . ASP C 1 111 ? 10.019 41.856 45.798 1.00 19.03 158 ASP C C 1
ATOM 2677 O O . ASP C 1 111 ? 10.247 42.388 44.747 1.00 22.80 158 ASP C O 1
ATOM 2682 N N . TYR C 1 112 ? 10.968 41.709 46.746 1.00 21.71 159 TYR C N 1
ATOM 2683 C CA . TYR C 1 112 ? 12.332 42.198 46.535 1.00 24.92 159 TYR C CA 1
ATOM 2684 C C . TYR C 1 112 ? 13.368 41.056 46.594 1.00 32.69 159 TYR C C 1
ATOM 2685 O O . TYR C 1 112 ? 14.557 41.289 46.868 1.00 27.78 159 TYR C O 1
ATOM 2694 N N A ASN C 1 113 ? 12.923 39.827 46.352 0.47 24.94 160 ASN C N 1
ATOM 2695 N N B ASN C 1 113 ? 12.947 39.851 46.219 0.53 30.50 160 ASN C N 1
ATOM 2696 C CA A ASN C 1 113 ? 13.885 38.707 46.378 0.47 23.05 160 ASN C CA 1
ATOM 2697 C CA B ASN C 1 113 ? 13.922 38.743 46.022 0.53 23.00 160 ASN C CA 1
ATOM 2698 C C A ASN C 1 113 ? 14.873 38.828 45.183 0.47 29.14 160 ASN C C 1
ATOM 2699 C C B ASN C 1 113 ? 14.915 38.996 44.903 0.53 20.17 160 ASN C C 1
ATOM 2700 O O A ASN C 1 113 ? 15.992 38.295 45.213 0.47 18.11 160 ASN C O 1
ATOM 2701 O O B ASN C 1 113 ? 14.590 39.626 43.979 0.53 17.21 160 ASN C O 1
ATOM 2710 N N . GLY D 1 1 ? 3.039 45.583 25.374 1.00 44.05 48 GLY D N 1
ATOM 2711 C CA . GLY D 1 1 ? 1.980 44.584 25.732 1.00 32.61 48 GLY D CA 1
ATOM 2712 C C . GLY D 1 1 ? 2.248 43.896 27.053 1.00 43.61 48 GLY D C 1
ATOM 2713 O O . GLY D 1 1 ? 3.272 44.144 27.711 1.00 32.54 48 GLY D O 1
ATOM 2714 N N . ALA D 1 2 ? 1.317 43.043 27.457 1.00 34.52 49 ALA D N 1
ATOM 2715 C CA . ALA D 1 2 ? 1.488 42.261 28.707 1.00 40.47 49 ALA D CA 1
ATOM 2716 C C . ALA D 1 2 ? 2.604 41.231 28.491 1.00 44.92 49 ALA D C 1
ATOM 2717 O O . ALA D 1 2 ? 2.721 40.610 27.396 1.00 37.05 49 ALA D O 1
ATOM 2719 N N . ILE D 1 3 ? 3.438 41.053 29.522 1.00 31.34 50 ILE D N 1
ATOM 2720 C CA . ILE D 1 3 ? 4.624 40.206 29.352 1.00 32.27 50 ILE D CA 1
ATOM 2721 C C . ILE D 1 3 ? 4.308 38.754 28.929 1.00 32.80 50 ILE D C 1
ATOM 2722 O O . ILE D 1 3 ? 5.137 38.097 28.298 1.00 31.16 50 ILE D O 1
ATOM 2727 N N . ASN D 1 4 ? 3.130 38.234 29.322 1.00 36.60 51 ASN D N 1
ATOM 2728 C CA . ASN D 1 4 ? 2.791 36.824 29.035 1.00 39.52 51 ASN D CA 1
ATOM 2729 C C . ASN D 1 4 ? 1.899 36.585 27.819 1.00 46.31 51 ASN D C 1
ATOM 2730 O O . ASN D 1 4 ? 1.618 35.430 27.508 1.00 48.83 51 ASN D O 1
ATOM 2735 N N . LYS D 1 5 ? 1.459 37.654 27.158 1.00 32.72 52 LYS D N 1
ATOM 2736 C CA . LYS D 1 5 ? 0.413 37.523 26.108 1.00 34.03 52 LYS D CA 1
ATOM 2737 C C . LYS D 1 5 ? 1.088 37.232 24.763 1.00 26.97 52 LYS D C 1
ATOM 2738 O O . LYS D 1 5 ? 2.019 37.929 24.406 1.00 30.53 52 LYS D O 1
ATOM 2744 N N . ASN D 1 6 ? 0.678 36.177 24.070 1.00 25.29 53 ASN D N 1
ATOM 2745 C CA . ASN D 1 6 ? 1.364 35.815 22.810 1.00 22.80 53 ASN D CA 1
ATOM 2746 C C . ASN D 1 6 ? 1.287 36.963 21.830 1.00 23.54 53 ASN D C 1
ATOM 2747 O O . ASN D 1 6 ? 0.284 37.682 21.793 1.00 25.86 53 ASN D O 1
ATOM 2760 N N . LYS D 1 8 ? 2.825 38.402 17.685 1.00 18.47 55 LYS D N 1
ATOM 2761 C CA . LYS D 1 8 ? 3.438 38.143 16.409 1.00 21.82 55 LYS D CA 1
ATOM 2762 C C . LYS D 1 8 ? 4.618 39.110 16.228 1.00 17.59 55 LYS D C 1
ATOM 2763 O O . LYS D 1 8 ? 4.539 40.322 16.550 1.00 20.13 55 LYS D O 1
ATOM 2769 N N . LEU D 1 9 ? 5.705 38.591 15.687 1.00 18.81 56 LEU D N 1
ATOM 2770 C CA . LEU D 1 9 ? 6.775 39.376 15.087 1.00 18.50 56 LEU D CA 1
ATOM 2771 C C . LEU D 1 9 ? 7.012 38.966 13.630 1.00 18.64 56 LEU D C 1
ATOM 2772 O O . LEU D 1 9 ? 6.802 37.796 13.257 1.00 19.08 56 LEU D O 1
ATOM 2777 N N . GLY D 1 10 ? 7.530 39.940 12.892 1.00 17.91 57 GLY D N 1
ATOM 2778 C CA . GLY D 1 10 ? 7.917 39.744 11.529 1.00 18.39 57 GLY D CA 1
ATOM 2779 C C . GLY D 1 10 ? 9.163 40.552 11.231 1.00 20.43 57 GLY D C 1
ATOM 2780 O O . GLY D 1 10 ? 9.338 41.663 11.733 1.00 23.44 57 GLY D O 1
ATOM 2781 N N . GLN D 1 11 ? 10.057 39.967 10.444 1.00 16.88 58 GLN D N 1
ATOM 2782 C CA . GLN D 1 11 ? 11.281 40.628 10.064 1.00 15.69 58 GLN D CA 1
ATOM 2783 C C . GLN D 1 11 ? 11.678 40.197 8.642 1.00 15.72 58 GLN D C 1
ATOM 2784 O O . GLN D 1 11 ? 11.812 38.997 8.369 1.00 18.27 58 GLN D O 1
ATOM 2790 N N . LYS D 1 12 ? 11.832 41.187 7.766 1.00 18.03 59 LYS D N 1
ATOM 2791 C CA . LYS D 1 12 ? 12.382 40.970 6.425 1.00 15.93 59 LYS D CA 1
ATOM 2792 C C . LYS D 1 12 ? 13.922 40.846 6.466 1.00 17.81 59 LYS D C 1
ATOM 2793 O O . LYS D 1 12 ? 14.593 41.605 7.179 1.00 18.32 59 LYS D O 1
ATOM 2799 N N . VAL D 1 13 ? 14.451 39.879 5.722 1.00 17.16 60 VAL D N 1
ATOM 2800 C CA . VAL D 1 13 ? 15.880 39.694 5.556 1.00 15.23 60 VAL D CA 1
ATOM 2801 C C . VAL D 1 13 ? 16.217 39.730 4.079 1.00 16.11 60 VAL D C 1
ATOM 2802 O O . VAL D 1 13 ? 15.750 38.907 3.343 1.00 17.26 60 VAL D O 1
ATOM 2806 N N . LEU D 1 14 ? 16.983 40.728 3.670 1.00 15.65 61 LEU D N 1
ATOM 2807 C CA . LEU D 1 14 ? 17.347 40.910 2.265 1.00 18.75 61 LEU D CA 1
ATOM 2808 C C . LEU D 1 14 ? 18.132 39.737 1.748 1.00 17.56 61 LEU D C 1
ATOM 2809 O O . LEU D 1 14 ? 19.074 39.248 2.386 1.00 18.24 61 LEU D O 1
ATOM 2814 N N . ILE D 1 15 ? 17.705 39.260 0.584 1.00 17.66 62 ILE D N 1
ATOM 2815 C CA . ILE D 1 15 ? 18.501 38.272 -0.178 1.00 18.91 62 ILE D CA 1
ATOM 2816 C C . ILE D 1 15 ? 19.435 39.026 -1.150 1.00 22.63 62 ILE D C 1
ATOM 2817 O O . ILE D 1 15 ? 18.974 39.847 -1.923 1.00 20.70 62 ILE D O 1
ATOM 2822 N N . PRO D 1 16 ? 20.765 38.756 -1.068 1.00 16.80 63 PRO D N 1
ATOM 2823 C CA . PRO D 1 16 ? 21.755 39.602 -1.710 1.00 20.60 63 PRO D CA 1
ATOM 2824 C C . PRO D 1 16 ? 22.053 39.220 -3.161 1.00 23.93 63 PRO D C 1
ATOM 2825 O O . PRO D 1 16 ? 23.195 38.903 -3.544 1.00 21.75 63 PRO D O 1
ATOM 2829 N N . VAL D 1 17 ? 20.987 39.254 -3.950 1.00 26.15 64 VAL D N 1
ATOM 2830 C CA . VAL D 1 17 ? 21.108 39.179 -5.414 1.00 26.52 64 VAL D CA 1
ATOM 2831 C C . VAL D 1 17 ? 21.823 40.440 -5.905 1.00 22.94 64 VAL D C 1
ATOM 2832 O O . VAL D 1 17 ? 21.828 41.514 -5.262 1.00 25.60 64 VAL D O 1
ATOM 2836 N N . LYS D 1 18 ? 22.462 40.261 -7.032 1.00 23.44 65 LYS D N 1
ATOM 2837 C CA . LYS D 1 18 ? 23.116 41.411 -7.747 1.00 25.83 65 LYS D CA 1
ATOM 2838 C C . LYS D 1 18 ? 24.232 41.960 -6.877 1.00 27.81 65 LYS D C 1
ATOM 2839 O O . LYS D 1 18 ? 24.433 43.164 -6.844 1.00 23.29 65 LYS D O 1
ATOM 2845 N N . GLN D 1 19 ? 24.933 41.068 -6.170 1.00 22.77 66 GLN D N 1
ATOM 2846 C CA . GLN D 1 19 ? 26.068 41.414 -5.287 1.00 23.62 66 GLN D CA 1
ATOM 2847 C C . GLN D 1 19 ? 27.287 40.541 -5.465 1.00 23.21 66 GLN D C 1
ATOM 2848 O O . GLN D 1 19 ? 28.406 41.059 -5.382 1.00 27.90 66 GLN D O 1
ATOM 2854 N N . PHE D 1 20 ? 27.081 39.297 -5.883 1.00 24.77 67 PHE D N 1
ATOM 2855 C CA . PHE D 1 20 ? 28.089 38.243 -5.913 1.00 23.99 67 PHE D CA 1
ATOM 2856 C C . PHE D 1 20 ? 28.024 37.633 -7.273 1.00 27.70 67 PHE D C 1
ATOM 2857 O O . PHE D 1 20 ? 26.955 37.646 -7.868 1.00 28.49 67 PHE D O 1
ATOM 2865 N N . PRO D 1 21 ? 29.135 37.054 -7.756 1.00 22.98 68 PRO D N 1
ATOM 2866 C CA . PRO D 1 21 ? 29.069 36.305 -8.978 1.00 26.90 68 PRO D CA 1
ATOM 2867 C C . PRO D 1 21 ? 27.962 35.267 -8.944 1.00 30.86 68 PRO D C 1
ATOM 2868 O O . PRO D 1 21 ? 27.650 34.799 -7.850 1.00 27.59 68 PRO D O 1
ATOM 2872 N N . LYS D 1 22 ? 27.361 34.967 -10.100 1.00 32.58 69 LYS D N 1
ATOM 2873 C CA . LYS D 1 22 ? 26.278 33.951 -10.236 1.00 40.88 69 LYS D CA 1
ATOM 2874 C C . LYS D 1 22 ? 26.175 32.916 -9.119 1.00 33.05 69 LYS D C 1
ATOM 2875 O O . LYS D 1 22 ? 27.072 32.068 -8.954 1.00 32.46 69 LYS D O 1
ATOM 2881 N N . PHE D 1 23 ? 25.087 33.031 -8.354 1.00 32.57 70 PHE D N 1
ATOM 2882 C CA . PHE D 1 23 ? 24.739 32.135 -7.191 1.00 29.87 70 PHE D CA 1
ATOM 2883 C C . PHE D 1 23 ? 23.241 32.111 -6.927 1.00 24.95 70 PHE D C 1
ATOM 2884 O O . PHE D 1 23 ? 22.598 33.129 -6.741 1.00 26.43 70 PHE D O 1
ATOM 2892 N N . ASN D 1 24 ? 22.647 30.903 -6.943 1.00 24.31 71 ASN D N 1
ATOM 2893 C CA . ASN D 1 24 ? 21.222 30.796 -6.821 1.00 22.55 71 ASN D CA 1
ATOM 2894 C C . ASN D 1 24 ? 20.792 30.790 -5.361 1.00 23.47 71 ASN D C 1
ATOM 2895 O O . ASN D 1 24 ? 20.493 29.733 -4.746 1.00 24.09 71 ASN D O 1
ATOM 2900 N N . PHE D 1 25 ? 20.745 31.997 -4.760 1.00 23.50 72 PHE D N 1
ATOM 2901 C CA . PHE D 1 25 ? 20.309 32.112 -3.374 1.00 23.37 72 PHE D CA 1
ATOM 2902 C C . PHE D 1 25 ? 18.930 31.534 -3.064 1.00 23.81 72 PHE D C 1
ATOM 2903 O O . PHE D 1 25 ? 18.706 30.867 -2.079 1.00 21.91 72 PHE D O 1
ATOM 2911 N N . VAL D 1 26 ? 17.956 31.818 -3.922 1.00 23.57 73 VAL D N 1
ATOM 2912 C CA . VAL D 1 26 ? 16.594 31.313 -3.667 1.00 24.09 73 VAL D CA 1
ATOM 2913 C C . VAL D 1 26 ? 16.556 29.769 -3.686 1.00 23.09 73 VAL D C 1
ATOM 2914 O O . VAL D 1 26 ? 15.981 29.129 -2.801 1.00 23.32 73 VAL D O 1
ATOM 2918 N N . GLY D 1 27 ? 17.167 29.193 -4.698 1.00 22.97 74 GLY D N 1
ATOM 2919 C CA . GLY D 1 27 ? 17.205 27.760 -4.809 1.00 24.73 74 GLY D CA 1
ATOM 2920 C C . GLY D 1 27 ? 17.849 27.093 -3.666 1.00 26.17 74 GLY D C 1
ATOM 2921 O O . GLY D 1 27 ? 17.425 26.024 -3.180 1.00 28.15 74 GLY D O 1
ATOM 2922 N N . LYS D 1 28 ? 18.926 27.689 -3.191 1.00 22.40 75 LYS D N 1
ATOM 2923 C CA . LYS D 1 28 ? 19.585 27.095 -2.078 1.00 24.71 75 LYS D CA 1
ATOM 2924 C C . LYS D 1 28 ? 18.901 27.345 -0.722 1.00 23.34 75 LYS D C 1
ATOM 2925 O O . LYS D 1 28 ? 19.028 26.515 0.156 1.00 26.00 75 LYS D O 1
ATOM 2931 N N . LEU D 1 29 ? 18.158 28.461 -0.502 1.00 20.19 76 LEU D N 1
ATOM 2932 C CA . LEU D 1 29 ? 17.326 28.667 0.683 1.00 20.16 76 LEU D CA 1
ATOM 2933 C C . LEU D 1 29 ? 16.201 27.629 0.717 1.00 21.25 76 LEU D C 1
ATOM 2934 O O . LEU D 1 29 ? 15.899 27.027 1.745 1.00 20.99 76 LEU D O 1
ATOM 2939 N N . LEU D 1 30 ? 15.588 27.416 -0.451 1.00 21.21 77 LEU D N 1
ATOM 2940 C CA . LEU D 1 30 ? 14.503 26.418 -0.524 1.00 23.40 77 LEU D CA 1
ATOM 2941 C C . LEU D 1 30 ? 15.040 25.021 -0.341 1.00 20.67 77 LEU D C 1
ATOM 2942 O O . LEU D 1 30 ? 14.471 24.232 0.419 1.00 22.01 77 LEU D O 1
ATOM 2947 N N . GLY D 1 31 ? 16.121 24.703 -1.068 1.00 21.03 78 GLY D N 1
ATOM 2948 C CA . GLY D 1 31 ? 16.581 23.341 -1.162 1.00 20.42 78 GLY D CA 1
ATOM 2949 C C . GLY D 1 31 ? 15.593 22.462 -1.916 1.00 22.20 78 GLY D C 1
ATOM 2950 O O . GLY D 1 31 ? 14.553 22.919 -2.398 1.00 22.22 78 GLY D O 1
ATOM 2951 N N . PRO D 1 32 ? 15.874 21.153 -2.009 1.00 22.47 79 PRO D N 1
ATOM 2952 C CA . PRO D 1 32 ? 15.052 20.234 -2.731 1.00 26.64 79 PRO D CA 1
ATOM 2953 C C . PRO D 1 32 ? 13.648 20.205 -2.156 1.00 23.62 79 PRO D C 1
ATOM 2954 O O . PRO D 1 32 ? 13.470 19.970 -0.966 1.00 22.60 79 PRO D O 1
ATOM 2958 N N . ARG D 1 33 ? 12.698 20.488 -3.040 1.00 24.47 80 ARG D N 1
ATOM 2959 C CA . ARG D 1 33 ? 11.269 20.619 -2.698 1.00 22.82 80 ARG D CA 1
ATOM 2960 C C . ARG D 1 33 ? 10.985 21.474 -1.472 1.00 24.60 80 ARG D C 1
ATOM 2961 O O . ARG D 1 33 ? 9.996 21.230 -0.783 1.00 21.46 80 ARG D O 1
ATOM 2969 N N . GLY D 1 34 ? 11.758 22.533 -1.246 1.00 20.23 81 GLY D N 1
ATOM 2970 C CA . GLY D 1 34 ? 11.614 23.385 -0.136 1.00 21.43 81 GLY D CA 1
ATOM 2971 C C . GLY D 1 34 ? 12.051 22.843 1.205 1.00 20.93 81 GLY D C 1
ATOM 2972 O O . GLY D 1 34 ? 11.778 23.436 2.220 1.00 22.25 81 GLY D O 1
ATOM 2973 N N . ASN D 1 35 ? 12.760 21.720 1.214 1.00 19.57 82 ASN D N 1
ATOM 2974 C CA . ASN D 1 35 ? 13.087 21.058 2.467 1.00 20.03 82 ASN D CA 1
ATOM 2975 C C . ASN D 1 35 ? 14.130 21.821 3.280 1.00 19.80 82 ASN D C 1
ATOM 2976 O O . ASN D 1 35 ? 14.119 21.664 4.476 1.00 20.64 82 ASN D O 1
ATOM 2981 N N . SER D 1 36 ? 15.004 22.593 2.648 1.00 20.66 83 SER D N 1
ATOM 2982 C CA . SER D 1 36 ? 16.002 23.346 3.448 1.00 21.32 83 SER D CA 1
ATOM 2983 C C . SER D 1 36 ? 15.304 24.445 4.212 1.00 23.65 83 SER D C 1
ATOM 2984 O O . SER D 1 36 ? 15.579 24.646 5.437 1.00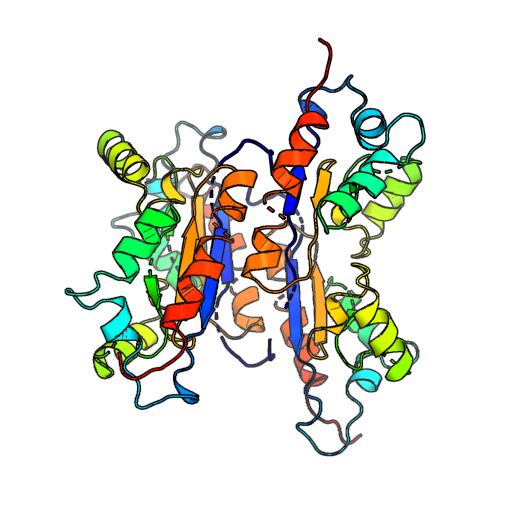 21.71 83 SER D O 1
ATOM 2987 N N . LEU D 1 37 ? 14.375 25.131 3.561 1.00 19.51 84 LEU D N 1
ATOM 2988 C CA . LEU D 1 37 ? 13.652 26.186 4.304 1.00 21.64 84 LEU D CA 1
ATOM 2989 C C . LEU D 1 37 ? 12.755 25.557 5.354 1.00 22.18 84 LEU D C 1
ATOM 2990 O O . LEU D 1 37 ? 12.598 26.101 6.451 1.00 23.72 84 LEU D O 1
ATOM 2995 N N . LYS D 1 38 ? 12.141 24.411 5.029 1.00 20.09 85 LYS D N 1
ATOM 2996 C CA . LYS D 1 38 ? 11.321 23.697 5.961 1.00 18.74 85 LYS D CA 1
ATOM 2997 C C . LYS D 1 38 ? 12.095 23.377 7.250 1.00 23.10 85 LYS D C 1
ATOM 2998 O O . LYS D 1 38 ? 11.602 23.517 8.329 1.00 22.85 85 LYS D O 1
ATOM 3004 N N . ARG D 1 39 ? 13.294 22.848 7.067 1.00 21.35 86 ARG D N 1
ATOM 3005 C CA . ARG D 1 39 ? 14.137 22.474 8.203 1.00 20.16 86 ARG D CA 1
ATOM 3006 C C . ARG D 1 39 ? 14.518 23.684 9.061 1.00 21.27 86 ARG D C 1
ATOM 3007 O O . ARG D 1 39 ? 14.448 23.568 10.268 1.00 24.73 86 ARG D O 1
ATOM 3015 N N . LEU D 1 40 ? 14.843 24.795 8.410 1.00 20.46 87 LEU D N 1
ATOM 3016 C CA . LEU D 1 40 ? 15.240 26.039 9.077 1.00 18.44 87 LEU D CA 1
ATOM 3017 C C . LEU D 1 40 ? 14.057 26.521 9.948 1.00 23.99 87 LEU D C 1
ATOM 3018 O O . LEU D 1 40 ? 14.203 26.870 11.144 1.00 23.38 87 LEU D O 1
ATOM 3023 N N . GLN D 1 41 ? 12.856 26.453 9.402 1.00 20.22 88 GLN D N 1
ATOM 3024 C CA . GLN D 1 41 ? 11.661 26.800 10.176 1.00 22.08 88 GLN D CA 1
ATOM 3025 C C . GLN D 1 41 ? 11.471 25.909 11.378 1.00 23.94 88 GLN D C 1
ATOM 3026 O O . GLN D 1 41 ? 11.183 26.401 12.479 1.00 26.19 88 GLN D O 1
ATOM 3032 N N . GLU D 1 42 ? 11.591 24.609 11.190 1.00 23.13 89 GLU D N 1
ATOM 3033 C CA . GLU D 1 42 ? 11.376 23.646 12.281 1.00 24.94 89 GLU D CA 1
ATOM 3034 C C . GLU D 1 42 ? 12.392 23.797 13.375 1.00 26.71 89 GLU D C 1
ATOM 3035 O O . GLU D 1 42 ? 12.021 23.755 14.596 1.00 31.72 89 GLU D O 1
ATOM 3041 N N . GLU D 1 43 ? 13.647 24.003 13.006 1.00 25.05 90 GLU D N 1
ATOM 3042 C CA . GLU D 1 43 ? 14.718 24.087 14.007 1.00 25.83 90 GLU D CA 1
ATOM 3043 C C . GLU D 1 43 ? 14.618 25.340 14.809 1.00 28.20 90 GLU D C 1
ATOM 3044 O O . GLU D 1 43 ? 14.939 25.318 16.003 1.00 28.31 90 GLU D O 1
ATOM 3050 N N . THR D 1 44 ? 14.088 26.406 14.206 1.00 24.34 91 THR D N 1
ATOM 3051 C CA . THR D 1 44 ? 14.039 27.691 14.885 1.00 25.71 91 THR D CA 1
ATOM 3052 C C . THR D 1 44 ? 12.672 28.034 15.499 1.00 23.85 91 THR D C 1
ATOM 3053 O O . THR D 1 44 ? 12.525 29.064 16.191 1.00 26.16 91 THR D O 1
ATOM 3057 N N . LEU D 1 45 ? 11.647 27.257 15.199 1.00 21.76 92 LEU D N 1
ATOM 3058 C CA . LEU D 1 45 ? 10.262 27.526 15.618 1.00 20.04 92 LEU D CA 1
ATOM 3059 C C . LEU D 1 45 ? 9.760 28.882 15.087 1.00 23.14 92 LEU D C 1
ATOM 3060 O O . LEU D 1 45 ? 8.973 29.566 15.714 1.00 26.21 92 LEU D O 1
ATOM 3065 N N . THR D 1 46 ? 10.135 29.166 13.845 1.00 22.77 93 THR D N 1
ATOM 3066 C CA . THR D 1 46 ? 9.639 30.322 13.092 1.00 20.15 93 THR D CA 1
ATOM 3067 C C . THR D 1 46 ? 9.032 29.840 11.766 1.00 19.44 93 THR D C 1
ATOM 3068 O O . THR D 1 46 ? 9.125 28.682 11.410 1.00 22.09 93 THR D O 1
ATOM 3072 N N . LYS D 1 47 ? 8.408 30.771 11.072 1.00 17.37 94 LYS D N 1
ATOM 3073 C CA . LYS D 1 47 ? 7.834 30.561 9.763 1.00 17.81 94 LYS D CA 1
ATOM 3074 C C . LYS D 1 47 ? 8.461 31.521 8.774 1.00 18.29 94 LYS D C 1
ATOM 3075 O O . LYS D 1 47 ? 8.660 32.673 9.048 1.00 20.76 94 LYS D O 1
ATOM 3089 N N . SER D 1 49 ? 8.903 32.746 4.477 1.00 20.14 96 SER D N 1
ATOM 3090 C CA . SER D 1 49 ? 8.452 32.793 3.056 1.00 20.35 96 SER D CA 1
ATOM 3091 C C . SER D 1 49 ? 9.389 33.695 2.249 1.00 21.10 96 SER D C 1
ATOM 3092 O O . SER D 1 49 ? 9.994 34.646 2.786 1.00 20.33 96 SER D O 1
ATOM 3095 N N . ILE D 1 50 ? 9.527 33.377 0.961 1.00 18.28 97 ILE D N 1
ATOM 3096 C CA . ILE D 1 50 ? 10.356 34.186 0.073 1.00 18.35 97 ILE D CA 1
ATOM 3097 C C . ILE D 1 50 ? 9.415 35.109 -0.726 1.00 18.13 97 ILE D C 1
ATOM 3098 O O . ILE D 1 50 ? 8.531 34.617 -1.483 1.00 21.82 97 ILE D O 1
ATOM 3103 N N . LEU D 1 51 ? 9.660 36.401 -0.609 1.00 20.09 98 LEU D N 1
ATOM 3104 C CA . LEU D 1 51 ? 8.795 37.429 -1.142 1.00 19.22 98 LEU D CA 1
ATOM 3105 C C . LEU D 1 51 ? 9.587 38.498 -1.842 1.00 21.34 98 LEU D C 1
ATOM 3106 O O . LEU D 1 51 ? 10.800 38.464 -1.818 1.00 18.63 98 LEU D O 1
ATOM 3111 N N . GLY D 1 52 ? 8.906 39.448 -2.461 1.00 19.41 99 GLY D N 1
ATOM 3112 C CA . GLY D 1 52 ? 9.570 40.560 -3.099 1.00 19.84 99 GLY D CA 1
ATOM 3113 C C . GLY D 1 52 ? 9.877 40.326 -4.555 1.00 22.34 99 GLY D C 1
ATOM 3114 O O . GLY D 1 52 ? 9.539 39.302 -5.179 1.00 22.77 99 GLY D O 1
ATOM 3115 N N . LYS D 1 53 ? 10.419 41.373 -5.153 1.00 23.37 100 LYS D N 1
ATOM 3116 C CA . LYS D 1 53 ? 10.775 41.379 -6.574 1.00 24.71 100 LYS D CA 1
ATOM 3117 C C . LYS D 1 53 ? 11.685 40.208 -6.912 1.00 23.28 100 LYS D C 1
ATOM 3118 O O . LYS D 1 53 ? 12.743 39.968 -6.294 1.00 24.35 100 LYS D O 1
ATOM 3124 N N . GLY D 1 54 ? 11.267 39.461 -7.928 1.00 27.47 101 GLY D N 1
ATOM 3125 C CA . GLY D 1 54 ? 11.975 38.265 -8.344 1.00 27.25 101 GLY D CA 1
ATOM 3126 C C . GLY D 1 54 ? 11.664 36.990 -7.600 1.00 39.57 101 GLY D C 1
ATOM 3127 O O . GLY D 1 54 ? 12.233 35.946 -7.896 1.00 32.29 101 GLY D O 1
ATOM 3128 N N . SER D 1 55 ? 10.707 37.031 -6.680 1.00 30.52 102 SER D N 1
ATOM 3129 C CA . SER D 1 55 ? 10.279 35.821 -5.976 1.00 22.52 102 SER D CA 1
ATOM 3130 C C . SER D 1 55 ? 9.401 34.905 -6.844 1.00 28.86 102 SER D C 1
ATOM 3131 O O . SER D 1 55 ? 9.090 33.802 -6.407 1.00 41.03 102 SER D O 1
ATOM 3142 N N . ARG D 1 57 ? 8.669 33.074 -10.791 1.00 72.37 104 ARG D N 1
ATOM 3143 C CA . ARG D 1 57 ? 9.275 32.594 -12.090 1.00 75.25 104 ARG D CA 1
ATOM 3144 C C . ARG D 1 57 ? 9.373 33.614 -13.181 1.00 38.36 104 ARG D C 1
ATOM 3145 O O . ARG D 1 57 ? 10.411 33.805 -13.818 1.00 53.73 104 ARG D O 1
ATOM 3153 N N . ASP D 1 58 ? 8.221 34.220 -13.368 1.00 39.80 105 ASP D N 1
ATOM 3154 C CA . ASP D 1 58 ? 7.907 34.869 -14.569 1.00 79.73 105 ASP D CA 1
ATOM 3155 C C . ASP D 1 58 ? 7.841 36.322 -14.195 1.00 57.64 105 ASP D C 1
ATOM 3156 O O . ASP D 1 58 ? 6.902 36.723 -13.513 1.00 55.26 105 ASP D O 1
ATOM 3161 N N . LYS D 1 59 ? 8.804 37.086 -14.698 1.00 61.08 106 LYS D N 1
ATOM 3162 C CA . LYS D 1 59 ? 8.904 38.516 -14.458 1.00 57.76 106 LYS D CA 1
ATOM 3163 C C . LYS D 1 59 ? 7.666 39.282 -14.948 1.00 93.16 106 LYS D C 1
ATOM 3164 O O . LYS D 1 59 ? 7.185 40.181 -14.259 1.00 49.34 106 LYS D O 1
ATOM 3170 N N . ALA D 1 60 ? 7.138 38.909 -16.113 1.00 67.14 107 ALA D N 1
ATOM 3171 C CA . ALA D 1 60 ? 5.961 39.564 -16.659 1.00 69.49 107 ALA D CA 1
ATOM 3172 C C . ALA D 1 60 ? 4.711 39.346 -15.803 1.00 43.61 107 ALA D C 1
ATOM 3173 O O . ALA D 1 60 ? 3.946 40.299 -15.551 1.00 71.98 107 ALA D O 1
ATOM 3175 N N . LYS D 1 61 ? 4.453 38.099 -15.412 1.00 53.56 108 LYS D N 1
ATOM 3176 C CA . LYS D 1 61 ? 3.263 37.786 -14.602 1.00 66.94 108 LYS D CA 1
ATOM 3177 C C . LYS D 1 61 ? 3.444 38.488 -13.195 1.00 56.26 108 LYS D C 1
ATOM 3178 O O . LYS D 1 61 ? 2.505 39.140 -12.673 1.00 50.99 108 LYS D O 1
ATOM 3184 N N . GLU D 1 62 ? 4.680 38.534 -12.695 1.00 53.23 109 GLU D N 1
ATOM 3185 C CA . GLU D 1 62 ? 5.001 39.277 -11.483 1.00 38.98 109 GLU D CA 1
ATOM 3186 C C . GLU D 1 62 ? 4.645 40.776 -11.579 1.00 59.45 109 GLU D C 1
ATOM 3187 O O . GLU D 1 62 ? 4.003 41.339 -10.671 1.00 49.96 109 GLU D O 1
ATOM 3193 N N . GLU D 1 63 ? 5.019 41.416 -12.676 1.00 54.75 110 GLU D N 1
ATOM 3194 C CA . GLU D 1 63 ? 4.625 42.813 -12.910 1.00 68.73 110 GLU D CA 1
ATOM 3195 C C . GLU D 1 63 ? 3.102 42.999 -12.992 1.00 78.09 110 GLU D C 1
ATOM 3196 O O . GLU D 1 63 ? 2.561 43.975 -12.485 1.00 52.43 110 GLU D O 1
ATOM 3202 N N . GLU D 1 64 ? 2.416 42.071 -13.647 1.00 61.19 111 GLU D N 1
ATOM 3203 C CA . GLU D 1 64 ? 0.970 42.147 -13.735 1.00 57.43 111 GLU D CA 1
ATOM 3204 C C . GLU D 1 64 ? 0.343 42.067 -12.338 1.00 73.30 111 GLU D C 1
ATOM 3205 O O . GLU D 1 64 ? -0.596 42.814 -12.015 1.00 46.61 111 GLU D O 1
ATOM 3211 N N . LEU D 1 65 ? 0.847 41.149 -11.523 1.00 44.86 112 LEU D N 1
ATOM 3212 C CA . LEU D 1 65 ? 0.300 40.976 -10.163 1.00 37.11 112 LEU D CA 1
ATOM 3213 C C . LEU D 1 65 ? 0.579 42.193 -9.283 1.00 56.78 112 LEU D C 1
ATOM 3214 O O . LEU D 1 65 ? -0.291 42.652 -8.501 1.00 38.98 112 LEU D O 1
ATOM 3219 N N . ARG D 1 66 ? 1.782 42.724 -9.418 1.00 49.57 113 ARG D N 1
ATOM 3220 C CA . ARG D 1 66 ? 2.156 43.944 -8.724 1.00 46.03 113 ARG D CA 1
ATOM 3221 C C . ARG D 1 66 ? 1.196 45.077 -9.138 1.00 68.11 113 ARG D C 1
ATOM 3222 O O . ARG D 1 66 ? 0.657 45.774 -8.279 1.00 56.47 113 ARG D O 1
ATOM 3230 N N . LYS D 1 67 ? 0.939 45.207 -10.440 1.00 58.01 114 LYS D N 1
ATOM 3231 C CA . LYS D 1 67 ? 0.045 46.256 -10.956 1.00 72.57 114 LYS D CA 1
ATOM 3232 C C . LYS D 1 67 ? -1.442 46.069 -10.599 1.00 58.11 114 LYS D C 1
ATOM 3233 O O . LYS D 1 67 ? -2.189 47.048 -10.583 1.00 64.29 114 LYS D O 1
ATOM 3239 N N . SER D 1 68 ? -1.858 44.827 -10.334 1.00 77.57 115 SER D N 1
ATOM 3240 C CA . SER D 1 68 ? -3.253 44.506 -9.964 1.00 62.72 115 SER D CA 1
ATOM 3241 C C . SER D 1 68 ? -3.734 45.260 -8.732 1.00 47.23 115 SER D C 1
ATOM 3242 O O . SER D 1 68 ? -4.912 45.554 -8.606 1.00 54.47 115 SER D O 1
ATOM 3245 N N . GLY D 1 69 ? -2.829 45.544 -7.813 1.00 47.68 116 GLY D N 1
ATOM 3246 C CA . GLY D 1 69 ? -3.183 46.221 -6.586 1.00 52.36 116 GLY D CA 1
ATOM 3247 C C . GLY D 1 69 ? -3.854 45.338 -5.527 1.00 55.21 116 GLY D C 1
ATOM 3248 O O . GLY D 1 69 ? -4.271 45.839 -4.492 1.00 42.18 116 GLY D O 1
ATOM 3249 N N . GLU D 1 70 ? -3.891 44.023 -5.731 1.00 42.38 117 GLU D N 1
ATOM 3250 C CA . GLU D 1 70 ? -4.397 43.110 -4.689 1.00 37.64 117 GLU D CA 1
ATOM 3251 C C . GLU D 1 70 ? -3.399 43.037 -3.516 1.00 39.80 117 GLU D C 1
ATOM 3252 O O . GLU D 1 70 ? -2.191 43.021 -3.742 1.00 39.90 117 GLU D O 1
ATOM 3258 N N . ALA D 1 71 ? -3.906 43.032 -2.281 1.00 30.52 118 ALA D N 1
ATOM 3259 C CA . ALA D 1 71 ? -3.088 43.069 -1.090 1.00 32.26 118 ALA D CA 1
ATOM 3260 C C . ALA D 1 71 ? -2.104 41.904 -0.989 1.00 27.63 118 ALA D C 1
ATOM 3261 O O . ALA D 1 71 ? -0.999 42.069 -0.465 1.00 28.78 118 ALA D O 1
ATOM 3263 N N . LYS D 1 72 ? -2.507 40.751 -1.526 1.00 30.61 119 LYS D N 1
ATOM 3264 C CA . LYS D 1 72 ? -1.632 39.564 -1.496 1.00 37.45 119 LYS D CA 1
ATOM 3265 C C . LYS D 1 72 ? -0.383 39.716 -2.345 1.00 36.78 119 LYS D C 1
ATOM 3266 O O . LYS D 1 72 ? 0.547 38.940 -2.149 1.00 29.79 119 LYS D O 1
ATOM 3272 N N . TYR D 1 73 ? -0.351 40.715 -3.227 1.00 34.70 120 TYR D N 1
ATOM 3273 C CA . TYR D 1 73 ? 0.826 41.018 -4.014 1.00 26.39 120 TYR D CA 1
ATOM 3274 C C . TYR D 1 73 ? 1.516 42.359 -3.690 1.00 25.38 120 TYR D C 1
ATOM 3275 O O . TYR D 1 73 ? 2.477 42.705 -4.314 1.00 24.55 120 TYR D O 1
ATOM 3284 N N . PHE D 1 74 ? 1.149 43.007 -2.585 1.00 27.58 121 PHE D N 1
ATOM 3285 C CA . PHE D 1 74 ? 1.876 44.225 -2.179 1.00 24.24 121 PHE D CA 1
ATOM 3286 C C . PHE D 1 74 ? 3.376 43.960 -1.987 1.00 27.33 121 PHE D C 1
ATOM 3287 O O . PHE D 1 74 ? 4.217 44.834 -2.211 1.00 27.08 121 PHE D O 1
ATOM 3295 N N . HIS D 1 75 ? 3.736 42.763 -1.545 1.00 24.31 122 HIS D N 1
ATOM 3296 C CA . HIS D 1 75 ? 5.151 42.435 -1.286 1.00 26.58 122 HIS D CA 1
ATOM 3297 C C . HIS D 1 75 ? 6.006 42.505 -2.535 1.00 21.37 122 HIS D C 1
ATOM 3298 O O . HIS D 1 75 ? 7.217 42.701 -2.418 1.00 23.03 122 HIS D O 1
ATOM 3305 N N . LEU D 1 76 ? 5.396 42.359 -3.709 1.00 24.66 123 LEU D N 1
ATOM 3306 C CA . LEU D 1 76 ? 6.173 42.438 -4.971 1.00 24.74 123 LEU D CA 1
ATOM 3307 C C . LEU D 1 76 ? 6.767 43.825 -5.239 1.00 29.35 123 LEU D C 1
ATOM 3308 O O . LEU D 1 76 ? 7.618 43.953 -6.108 1.00 29.55 123 LEU D O 1
ATOM 3313 N N . ASN D 1 77 ? 6.352 44.838 -4.453 1.00 25.47 124 ASN D N 1
ATOM 3314 C CA . ASN D 1 77 ? 6.975 46.179 -4.494 1.00 27.97 124 ASN D CA 1
ATOM 3315 C C . ASN D 1 77 ? 8.286 46.310 -3.682 1.00 31.17 124 ASN D C 1
ATOM 3316 O O . ASN D 1 77 ? 8.963 47.318 -3.820 1.00 29.35 124 ASN D O 1
ATOM 3321 N N . ASP D 1 78 ? 8.603 45.321 -2.855 1.00 24.57 125 ASP D N 1
ATOM 3322 C CA . ASP D 1 78 ? 9.836 45.287 -2.046 1.00 23.78 125 A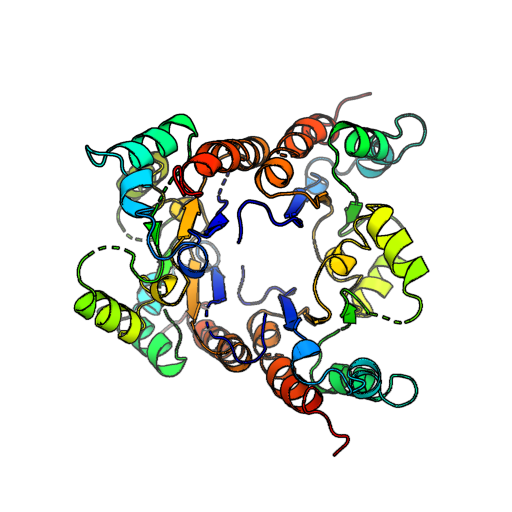SP D CA 1
ATOM 3323 C C . ASP D 1 78 ? 10.927 44.488 -2.707 1.00 23.41 125 ASP D C 1
ATOM 3324 O O . ASP D 1 78 ? 10.674 43.723 -3.637 1.00 24.27 125 ASP D O 1
ATOM 3329 N N . ASP D 1 79 ? 12.153 44.696 -2.261 1.00 22.64 126 ASP D N 1
ATOM 3330 C CA . ASP D 1 79 ? 13.288 43.916 -2.745 1.00 23.83 126 ASP D CA 1
ATOM 3331 C C . ASP D 1 79 ? 13.146 42.458 -2.308 1.00 20.15 126 ASP D C 1
ATOM 3332 O O . ASP D 1 79 ? 12.449 42.173 -1.334 1.00 20.69 126 ASP D O 1
ATOM 3337 N N . LEU D 1 80 ? 13.751 41.550 -3.060 1.00 22.09 127 LEU D N 1
ATOM 3338 C CA . LEU D 1 80 ? 13.677 40.137 -2.701 1.00 20.13 127 LEU D CA 1
ATOM 3339 C C . LEU D 1 80 ? 14.138 39.888 -1.289 1.00 21.28 127 LEU D C 1
ATOM 3340 O O . LEU D 1 80 ? 15.202 40.356 -0.883 1.00 18.38 127 LEU D O 1
ATOM 3345 N N . HIS D 1 81 ? 13.362 39.137 -0.522 1.00 18.06 128 HIS D N 1
ATOM 3346 C CA . HIS D 1 81 ? 13.688 38.907 0.878 1.00 16.40 128 HIS D CA 1
ATOM 3347 C C . HIS D 1 81 ? 13.043 37.659 1.397 1.00 17.72 128 HIS D C 1
ATOM 3348 O O . HIS D 1 81 ? 12.137 37.110 0.788 1.00 18.53 128 HIS D O 1
ATOM 3355 N N . VAL D 1 82 ? 13.558 37.188 2.535 1.00 17.07 129 VAL D N 1
ATOM 3356 C CA . VAL D 1 82 ? 12.883 36.192 3.346 1.00 16.84 129 VAL D CA 1
ATOM 3357 C C . VAL D 1 82 ? 12.112 36.955 4.424 1.00 18.75 129 VAL D C 1
ATOM 3358 O O . VAL D 1 82 ? 12.687 37.800 5.109 1.00 19.30 129 VAL D O 1
ATOM 3362 N N . LEU D 1 83 ? 10.817 36.648 4.562 1.00 17.48 130 LEU D N 1
ATOM 3363 C CA . LEU D 1 83 ? 10.061 37.182 5.683 1.00 16.21 130 LEU D CA 1
ATOM 3364 C C . LEU D 1 83 ? 9.998 36.104 6.734 1.00 15.64 130 LEU D C 1
ATOM 3365 O O . LEU D 1 83 ? 9.500 35.028 6.469 1.00 18.95 130 LEU D O 1
ATOM 3370 N N . ILE D 1 84 ? 10.556 36.418 7.907 1.00 16.43 131 ILE D N 1
ATOM 3371 C CA . ILE D 1 84 ? 10.584 35.485 9.010 1.00 16.60 131 ILE D CA 1
ATOM 3372 C C . ILE D 1 84 ? 9.538 35.972 10.029 1.00 16.53 131 ILE D C 1
ATOM 3373 O O . ILE D 1 84 ? 9.513 37.142 10.375 1.00 19.01 131 ILE D O 1
ATOM 3378 N N . GLU D 1 85 ? 8.660 35.080 10.430 1.00 18.24 132 GLU D N 1
ATOM 3379 C CA . GLU D 1 85 ? 7.508 35.404 11.305 1.00 18.81 132 GLU D CA 1
ATOM 3380 C C . GLU D 1 85 ? 7.454 34.432 12.434 1.00 17.90 132 GLU D C 1
ATOM 3381 O O . GLU D 1 85 ? 7.889 33.277 12.290 1.00 19.79 132 GLU D O 1
ATOM 3387 N N . VAL D 1 86 ? 6.930 34.865 13.575 1.00 18.04 133 VAL D N 1
ATOM 3388 C CA . VAL D 1 86 ? 6.810 34.023 14.747 1.00 18.97 133 VAL D CA 1
ATOM 3389 C C . VAL D 1 86 ? 5.606 34.465 15.538 1.00 17.99 133 VAL D C 1
ATOM 3390 O O . VAL D 1 86 ? 5.271 35.660 15.528 1.00 18.72 133 VAL D O 1
ATOM 3394 N N . PHE D 1 87 ? 4.980 33.533 16.225 1.00 19.13 134 PHE D N 1
ATOM 3395 C CA . PHE D 1 87 ? 3.884 33.834 17.154 1.00 20.55 134 PHE D CA 1
ATOM 3396 C C . PHE D 1 87 ? 4.138 33.037 18.423 1.00 19.16 134 PHE D C 1
ATOM 3397 O O . PHE D 1 87 ? 4.120 31.792 18.442 1.00 21.52 134 PHE D O 1
ATOM 3405 N N . ALA D 1 88 ? 4.369 33.757 19.531 1.00 20.05 135 ALA D N 1
ATOM 3406 C CA . ALA D 1 88 ? 4.822 33.152 20.790 1.00 21.84 135 ALA D CA 1
ATOM 3407 C C . ALA D 1 88 ? 4.755 34.213 21.880 1.00 17.35 135 ALA D C 1
ATOM 3408 O O . ALA D 1 88 ? 4.586 35.401 21.572 1.00 22.49 135 ALA D O 1
ATOM 3410 N N . PRO D 1 89 ? 4.838 33.814 23.174 1.00 23.86 136 PRO D N 1
ATOM 3411 C CA . PRO D 1 89 ? 4.982 34.857 24.189 1.00 26.17 136 PRO D CA 1
ATOM 3412 C C . PRO D 1 89 ? 6.204 35.743 23.931 1.00 21.09 136 PRO D C 1
ATOM 3413 O O . PRO D 1 89 ? 7.151 35.302 23.295 1.00 20.26 136 PRO D O 1
ATOM 3417 N N . PRO D 1 90 ? 6.154 37.021 24.333 1.00 23.19 137 PRO D N 1
ATOM 3418 C CA . PRO D 1 90 ? 7.186 37.984 23.912 1.00 19.47 137 PRO D CA 1
ATOM 3419 C C . PRO D 1 90 ? 8.628 37.488 24.042 1.00 19.53 137 PRO D C 1
ATOM 3420 O O . PRO D 1 90 ? 9.401 37.560 23.078 1.00 19.94 137 PRO D O 1
ATOM 3424 N N . ALA D 1 91 ? 9.010 36.999 25.231 1.00 19.39 138 ALA D N 1
ATOM 3425 C CA . ALA D 1 91 ? 10.432 36.598 25.360 1.00 20.46 138 ALA D CA 1
ATOM 3426 C C . ALA D 1 91 ? 10.821 35.517 24.385 1.00 23.32 138 ALA D C 1
ATOM 3427 O O . ALA D 1 91 ? 11.902 35.575 23.797 1.00 22.24 138 ALA D O 1
ATOM 3429 N N . GLU D 1 92 ? 9.932 34.537 24.197 1.00 21.15 139 GLU D N 1
ATOM 3430 C CA . GLU D 1 92 ? 10.191 33.476 23.249 1.00 21.79 139 GLU D CA 1
ATOM 3431 C C . GLU D 1 92 ? 10.154 33.950 21.816 1.00 20.16 139 GLU D C 1
ATOM 3432 O O . GLU D 1 92 ? 10.952 33.484 20.985 1.00 20.06 139 GLU D O 1
ATOM 3438 N N . ALA D 1 93 ? 9.205 34.835 21.472 1.00 18.66 140 ALA D N 1
ATOM 3439 C CA . ALA D 1 93 ? 9.106 35.349 20.112 1.00 20.59 140 ALA D CA 1
ATOM 3440 C C . ALA D 1 93 ? 10.423 36.020 19.681 1.00 20.23 140 ALA D C 1
ATOM 3441 O O . ALA D 1 93 ? 10.983 35.712 18.625 1.00 19.35 140 ALA D O 1
ATOM 3443 N N . TYR D 1 94 ? 10.963 36.861 20.572 1.00 17.55 141 TYR D N 1
ATOM 3444 C CA . TYR D 1 94 ? 12.186 37.536 20.209 1.00 17.87 141 TYR D CA 1
ATOM 3445 C C . TYR D 1 94 ? 13.384 36.552 20.164 1.00 17.20 141 TYR D C 1
ATOM 3446 O O . TYR D 1 94 ? 14.241 36.615 19.281 1.00 17.46 141 TYR D O 1
ATOM 3455 N N . ALA D 1 95 ? 13.479 35.662 21.165 1.00 18.44 142 ALA D N 1
ATOM 3456 C CA . ALA D 1 95 ? 14.562 34.693 21.135 1.00 18.13 142 ALA D CA 1
ATOM 3457 C C . ALA D 1 95 ? 14.569 33.779 19.928 1.00 18.07 142 ALA D C 1
ATOM 3458 O O . ALA D 1 95 ? 15.601 33.515 19.328 1.00 20.69 142 ALA D O 1
ATOM 3460 N N . ARG D 1 96 ? 13.382 33.301 19.534 1.00 17.53 143 ARG D N 1
ATOM 3461 C CA . ARG D 1 96 ? 13.234 32.489 18.328 1.00 18.23 143 ARG D CA 1
ATOM 3462 C C . ARG D 1 96 ? 13.653 33.248 17.053 1.00 18.06 143 ARG D C 1
ATOM 3463 O O . ARG D 1 96 ? 14.375 32.731 16.198 1.00 17.84 143 ARG D O 1
ATOM 3479 N N . GLY D 1 98 ? 15.797 35.690 16.997 1.00 19.11 145 GLY D N 1
ATOM 3480 C CA . GLY D 1 98 ? 17.260 35.848 16.998 1.00 19.16 145 GLY D CA 1
ATOM 3481 C C . GLY D 1 98 ? 17.962 34.569 16.529 1.00 19.67 145 GLY D C 1
ATOM 3482 O O . GLY D 1 98 ? 18.926 34.626 15.747 1.00 18.73 145 GLY D O 1
ATOM 3483 N N . HIS D 1 99 ? 17.426 33.408 16.936 1.00 17.10 146 HIS D N 1
ATOM 3484 C CA . HIS D 1 99 ? 17.959 32.105 16.501 1.00 21.81 146 HIS D CA 1
ATOM 3485 C C . HIS D 1 99 ? 17.814 31.956 14.993 1.00 21.87 146 HIS D C 1
ATOM 3486 O O . HIS D 1 99 ? 18.747 31.588 14.289 1.00 19.58 146 HIS D O 1
ATOM 3493 N N . ALA D 1 100 ? 16.622 32.285 14.469 1.00 18.08 147 ALA D N 1
ATOM 3494 C CA . ALA D 1 100 ? 16.391 32.218 13.031 1.00 19.13 147 ALA D CA 1
ATOM 3495 C C . ALA D 1 100 ? 17.358 33.103 12.256 1.00 19.42 147 ALA D C 1
ATOM 3496 O O . ALA D 1 100 ? 17.822 32.722 11.173 1.00 18.93 147 ALA D O 1
ATOM 3498 N N . LEU D 1 101 ? 17.605 34.299 12.792 1.00 18.15 148 LEU D N 1
ATOM 3499 C CA . LEU D 1 101 ? 18.483 35.242 12.101 1.00 16.33 148 LEU D CA 1
ATOM 3500 C C . LEU D 1 101 ? 19.912 34.739 12.136 1.00 17.34 148 LEU D C 1
ATOM 3501 O O . LEU D 1 101 ? 20.633 34.936 11.135 1.00 18.73 148 LEU D O 1
ATOM 3506 N N . GLU D 1 102 ? 20.324 34.059 13.209 1.00 17.21 149 GLU D N 1
ATOM 3507 C CA . GLU D 1 102 ? 21.656 33.375 13.202 1.00 17.87 149 GLU D CA 1
ATOM 3508 C C . GLU D 1 102 ? 21.752 32.281 12.174 1.00 21.52 149 GLU D C 1
ATOM 3509 O O . GLU D 1 102 ? 22.713 32.245 11.386 1.00 23.49 149 GLU D O 1
ATOM 3515 N N . GLU D 1 103 ? 20.720 31.448 12.071 1.00 19.73 150 GLU D N 1
ATOM 3516 C CA . GLU D 1 103 ? 20.740 30.316 11.210 1.00 19.39 150 GLU D CA 1
ATOM 3517 C C . GLU D 1 103 ? 20.579 30.652 9.738 1.00 20.20 150 GLU D C 1
ATOM 3518 O O . GLU D 1 103 ? 21.062 29.893 8.918 1.00 21.07 150 GLU D O 1
ATOM 3524 N N . ILE D 1 104 ? 19.949 31.756 9.393 1.00 17.53 151 ILE D N 1
ATOM 3525 C CA . ILE D 1 104 ? 19.757 32.129 7.986 1.00 17.47 151 ILE D CA 1
ATOM 3526 C C . ILE D 1 104 ? 21.068 32.631 7.397 1.00 18.06 151 ILE D C 1
ATOM 3527 O O . ILE D 1 104 ? 21.218 32.683 6.158 1.00 19.81 151 ILE D O 1
ATOM 3532 N N . LYS D 1 105 ? 22.007 33.033 8.249 1.00 17.82 152 LYS D N 1
ATOM 3533 C CA . LYS D 1 105 ? 23.229 33.723 7.750 1.00 19.06 152 LYS D CA 1
ATOM 3534 C C . LYS D 1 105 ? 23.999 32.900 6.666 1.00 19.01 152 LYS D C 1
ATOM 3535 O O . LYS D 1 105 ? 24.422 33.455 5.644 1.00 19.28 152 LYS D O 1
ATOM 3541 N N . LYS D 1 106 ? 24.132 31.613 6.914 1.00 18.82 153 LYS D N 1
ATOM 3542 C CA . LYS D 1 106 ? 24.922 30.737 6.011 1.00 17.95 153 LYS D CA 1
ATOM 3543 C C . LYS D 1 106 ? 24.310 30.631 4.617 1.00 19.77 153 LYS D C 1
ATOM 3544 O O . LYS D 1 106 ? 25.012 30.270 3.698 1.00 22.56 153 LYS D O 1
ATOM 3550 N N . PHE D 1 107 ? 23.025 30.912 4.513 1.00 16.88 154 PHE D N 1
ATOM 3551 C CA . PHE D 1 107 ? 22.310 30.899 3.209 1.00 19.87 154 PHE D CA 1
ATOM 3552 C C . PHE D 1 107 ? 22.460 32.191 2.423 1.00 20.97 154 PHE D C 1
ATOM 3553 O O . PHE D 1 107 ? 21.986 32.250 1.277 1.00 20.84 154 PHE D O 1
ATOM 3561 N N . LEU D 1 108 ? 23.035 33.246 3.023 1.00 18.14 155 LEU D N 1
ATOM 3562 C CA . LEU D 1 108 ? 23.133 34.568 2.412 1.00 20.66 155 LEU D CA 1
ATOM 3563 C C . LEU D 1 108 ? 24.540 34.951 1.928 1.00 18.39 155 LEU D C 1
ATOM 3564 O O . LEU D 1 108 ? 24.829 36.116 1.664 1.00 20.66 155 LEU D O 1
ATOM 3569 N N . ILE D 1 109 ? 25.415 33.938 1.803 1.00 18.06 156 ILE D N 1
ATOM 3570 C CA . ILE D 1 109 ? 26.726 34.051 1.170 1.00 19.26 156 ILE D CA 1
ATOM 3571 C C . ILE D 1 109 ? 26.857 32.950 0.155 1.00 19.63 156 ILE D C 1
ATOM 3572 O O . ILE D 1 109 ? 26.220 31.899 0.293 1.00 20.39 156 ILE D O 1
ATOM 3577 N N . PRO D 1 110 ? 27.730 33.146 -0.863 1.00 20.97 157 PRO D N 1
ATOM 3578 C CA . PRO D 1 110 ? 27.872 32.075 -1.826 1.00 22.93 157 PRO D CA 1
ATOM 3579 C C . PRO D 1 110 ? 28.419 30.762 -1.231 1.00 18.15 157 PRO D C 1
ATOM 3580 O O . PRO D 1 110 ? 29.176 30.797 -0.265 1.00 19.62 157 PRO D O 1
ATOM 3584 N N . ASP D 1 111 ? 28.050 29.677 -1.884 1.00 17.44 158 ASP D N 1
ATOM 3585 C CA . ASP D 1 111 ? 28.556 28.374 -1.603 1.00 19.05 158 ASP D CA 1
ATOM 3586 C C . ASP D 1 111 ? 29.195 27.827 -2.882 1.00 21.94 158 ASP D C 1
ATOM 3587 O O . ASP D 1 111 ? 28.697 28.067 -4.002 1.00 25.77 158 ASP D O 1
ATOM 3592 N N . TYR D 1 112 ? 30.310 27.126 -2.751 1.00 20.74 159 TYR D N 1
ATOM 3593 C CA . TYR D 1 112 ? 31.059 26.586 -3.874 1.00 20.86 159 TYR D CA 1
ATOM 3594 C C . TYR D 1 112 ? 31.015 25.060 -4.003 1.00 23.69 159 TYR D C 1
ATOM 3595 O O . TYR D 1 112 ? 31.769 24.491 -4.785 1.00 27.35 159 TYR D O 1
ATOM 3604 N N A ASN D 1 113 ? 30.099 24.425 -3.274 0.55 24.80 160 ASN D N 1
ATOM 3605 N N B ASN D 1 113 ? 30.227 24.413 -3.146 0.45 19.87 160 ASN D N 1
ATOM 3606 C CA A ASN D 1 113 ? 29.981 22.959 -3.230 0.55 33.68 160 ASN D CA 1
ATOM 3607 C CA B ASN D 1 113 ? 30.099 22.959 -3.173 0.45 20.00 160 ASN D CA 1
ATOM 3608 C C A ASN D 1 113 ? 28.848 22.480 -4.163 0.55 29.48 160 ASN D C 1
ATOM 3609 C C B ASN D 1 113 ? 28.645 22.591 -3.507 0.45 25.30 160 ASN D C 1
ATOM 3610 O O A ASN D 1 113 ? 28.271 23.274 -4.890 0.55 27.74 160 ASN D O 1
ATOM 3611 O O B ASN D 1 113 ? 28.116 21.620 -2.976 0.45 26.32 160 ASN D O 1
#

Organism: Homo sapiens (NCBI:txid9606)

Sequence (431 aa):
NKLGQKVLIPVKQFPKFNFVGKLLGPRGNSLKRLQEETLTKSSILGKGSRDKAKEEELRKSGEAKYFHLNDDLHVLIEVVFAPPAEAYARGHALEEIKKFLIPDYNNGAINKNKLGQKVLIPVKQFPKFNFVGKLLGPRGNSLKRLQEETLTKSILGKGSRDKAKEEELRKSGEAKYFHLNDDLHVLIEVFAPPAEAYARGHALEEIKKFLIPDYNNGAINKNKLGQKVLIPVKQFPKFNFVGKLLGPRGNSLKRLQEETLTKSILGKGSRDKAKEEELRKSGEAKYFHLNDDLHVLIEVFAPPAEAYARGHALEEIKKFLIPDYNNGAINKNKLGQKVLIPVKQFPKFNFVGKLLGPRGNSLKRLQEETLTKSILGKGSRDKAKEEELRKSGEAKYFHLNDDLHVLIEVFAPPAEAYARGHALEEIKKFLIPDYNN

InterPro domains:
  IPR004087 K Homology domain [SM00322] (54-152)
  IPR032335 Sam68, tyrosine-rich domain [PF16568] (266-320)
  IPR032571 KHDRBS, Qua1 domain [PF16274] (4-53)
  IPR036612 K Homology domain, type 1 superfamily [G3DSA:3.30.1370.10] (1-185)
  IPR036612 K Homology domain, type 1 superfamily [SSF54791] (57-178)
  IPR045071 KH domain-containing BBP-like [PTHR11208] (2-317)
  IPR055256 KHDC4/BBP-like, KH-domain type I [PF22675] (67-132)

B-factor: mean 29.12, std 16.49, range [10.88, 284.33]

Nearest PDB structures (foldseek):
  5el3-assembly1_A  TM=1.006E+00  e=2.795E-19  Homo sapiens
  7zac-assembly1_AAA-2  TM=8.808E-01  e=1.010E-13  Homo sapiens
  4jvh-assembly1_A  TM=9.283E-01  e=2.185E-09  Homo sapiens
  4jvy-assembly1_B  TM=9.046E-01  e=6.911E-09  Caenorhabditis elegans
  2mjh-assembly1_A  TM=7.328E-01  e=4.146E-08  Caenorhabditis elegans